Protein AF-A0A2T6DN02-F1 (afdb_monomer_lite)

Sequence (381 aa):
MLSVPSAVGRARATAPTGCATRSFRRLRQPGSEPCAGICSRPSSVSRCFSGNDRHKDPPPDAGGCSGSGGSSPATPRTSRKANTGSAHNGYSTASRFSARKHHSGRDAFVRTMKKTTILSFATALCGLLASVASAQFYYGDSVTVGSGWMRTYVQYNSGAPSRIGIQMSEDAFNAFSSLPGSANMLSLPTQAPAPFNHVMVDWNPEGHPGPGYNAPHFDFHFYFSSPEEVAAIPFDPAPAPVDPMWVASDYAPDAVVVPAMGQHYLDLLSPEFNGGPFTKTFIYGYYQGQMTFLEPMITYATLQSGGSESAAIRQPSAFQASGYYPTEYGFSHGDRVYDVYLGGLNFAASPVPEPSTYGLLGAAALGALVLIRRRARAIKA

pLDDT: mean 72.96, std 27.77, range [27.67, 98.94]

Radius of gyration: 38.59 Å; chains: 1; bounding box: 121×101×114 Å

Structure (mmCIF, N/CA/C/O backbone):
data_AF-A0A2T6DN02-F1
#
_entry.id   AF-A0A2T6DN02-F1
#
loop_
_atom_site.group_PDB
_atom_site.id
_atom_site.type_symbol
_atom_site.label_atom_id
_atom_site.label_alt_id
_atom_site.label_comp_id
_atom_site.label_asym_id
_atom_site.label_entity_id
_atom_site.label_seq_id
_atom_site.pdbx_PDB_ins_code
_atom_site.Cartn_x
_atom_site.Cartn_y
_atom_site.Cartn_z
_atom_site.occupancy
_atom_site.B_iso_or_equiv
_atom_site.auth_seq_id
_atom_site.auth_comp_id
_atom_site.auth_asym_id
_atom_site.auth_atom_id
_atom_site.pdbx_PDB_model_num
ATOM 1 N N . MET A 1 1 ? -30.546 -54.079 6.968 1.00 34.75 1 MET A N 1
ATOM 2 C CA . MET A 1 1 ? -29.836 -55.328 6.617 1.00 34.75 1 MET A CA 1
ATOM 3 C C . MET A 1 1 ? -28.427 -54.920 6.204 1.00 34.75 1 MET A C 1
ATOM 5 O O . MET A 1 1 ? -28.315 -54.205 5.225 1.00 34.75 1 MET A O 1
ATOM 9 N N . LEU A 1 2 ? -27.497 -54.947 7.170 1.00 35.38 2 LEU A N 1
ATOM 10 C CA . LEU A 1 2 ? -26.306 -55.831 7.237 1.00 35.38 2 LEU A CA 1
ATOM 11 C C . LEU A 1 2 ? -25.199 -55.386 6.254 1.00 35.38 2 LEU A C 1
ATOM 13 O O . LEU A 1 2 ? -25.482 -55.281 5.074 1.00 35.38 2 LEU A O 1
ATOM 17 N N . SER A 1 3 ? -23.928 -55.158 6.589 1.00 33.38 3 SER A N 1
ATOM 18 C CA . SER A 1 3 ? -23.157 -55.120 7.839 1.00 33.38 3 SER A CA 1
ATOM 19 C C . SER A 1 3 ? -21.776 -54.520 7.521 1.00 33.38 3 SER A C 1
ATOM 21 O O . SER A 1 3 ? -21.265 -54.681 6.417 1.00 33.38 3 SER A O 1
ATOM 23 N N . VAL A 1 4 ? -21.174 -53.872 8.518 1.00 40.44 4 VAL A N 1
ATOM 24 C CA . VAL A 1 4 ? -19.759 -53.452 8.597 1.00 40.44 4 VAL A CA 1
ATOM 25 C C . VAL A 1 4 ? -18.868 -54.680 8.892 1.00 40.44 4 VAL A C 1
ATOM 27 O O . VAL A 1 4 ? -19.384 -55.684 9.392 1.00 40.44 4 VAL A O 1
ATOM 30 N N . PRO A 1 5 ? -17.538 -54.610 8.673 1.00 53.97 5 PRO A N 1
ATOM 31 C CA . PRO A 1 5 ? -16.678 -54.768 9.852 1.00 53.97 5 PRO A CA 1
ATOM 32 C C . PRO A 1 5 ? -15.491 -53.787 9.937 1.00 53.97 5 PRO A C 1
ATOM 34 O O . PRO A 1 5 ? -14.849 -53.438 8.950 1.00 53.97 5 PRO A O 1
ATOM 37 N N . SER A 1 6 ? -15.211 -53.402 11.186 1.00 39.72 6 SER A N 1
ATOM 38 C CA . SER A 1 6 ? -14.042 -52.672 11.691 1.00 39.72 6 SER A CA 1
ATOM 39 C C . SER A 1 6 ? -12.869 -53.607 12.015 1.00 39.72 6 SER A C 1
ATOM 41 O O . SER A 1 6 ? -13.092 -54.707 12.512 1.00 39.72 6 SER A O 1
ATOM 43 N N . ALA A 1 7 ? -11.637 -53.100 11.897 1.00 42.56 7 ALA A N 1
ATOM 44 C CA . ALA A 1 7 ? -10.457 -53.428 12.723 1.00 42.56 7 ALA A CA 1
ATOM 45 C C . ALA A 1 7 ? -9.436 -52.288 12.498 1.00 42.56 7 ALA A C 1
ATOM 47 O O . ALA A 1 7 ? -9.096 -52.009 11.357 1.00 42.56 7 ALA A O 1
ATOM 48 N N . VAL A 1 8 ? -9.082 -51.406 13.442 1.00 37.25 8 VAL A N 1
ATOM 49 C CA . VAL A 1 8 ? -8.336 -51.550 14.712 1.00 37.25 8 VAL A CA 1
ATOM 50 C C . VAL A 1 8 ? -7.008 -52.300 14.562 1.00 37.25 8 VAL A C 1
ATOM 52 O O . VAL A 1 8 ? -6.964 -53.523 14.601 1.00 37.25 8 VAL A O 1
ATOM 55 N N . GLY A 1 9 ? -5.915 -51.533 14.500 1.00 31.89 9 GLY A N 1
ATOM 56 C CA . GLY A 1 9 ? -4.541 -51.997 14.692 1.00 31.89 9 GLY A CA 1
ATOM 57 C C . GLY A 1 9 ? -3.682 -50.878 15.284 1.00 31.89 9 GLY A C 1
ATOM 58 O O . GLY A 1 9 ? -3.258 -49.971 14.577 1.00 31.89 9 GLY A O 1
ATOM 59 N N . ARG A 1 10 ? -3.461 -50.920 16.604 1.00 36.12 10 ARG A N 1
ATOM 60 C CA . ARG A 1 10 ? -2.472 -50.099 17.322 1.00 36.12 10 ARG A CA 1
ATOM 61 C C . ARG A 1 10 ? -1.068 -50.622 17.009 1.00 36.12 10 ARG A C 1
ATOM 63 O O . ARG A 1 10 ? -0.820 -51.805 17.213 1.00 36.12 10 ARG A O 1
ATOM 70 N N . ALA A 1 11 ? -0.138 -49.733 16.668 1.00 34.78 11 ALA A N 1
ATOM 71 C CA . ALA A 1 11 ? 1.295 -49.994 16.768 1.00 34.78 11 ALA A CA 1
ATOM 72 C C . ALA A 1 11 ? 1.936 -48.941 17.686 1.00 34.78 11 ALA A C 1
ATOM 74 O O . ALA A 1 11 ? 1.773 -47.738 17.498 1.00 34.78 11 ALA A O 1
ATOM 75 N N . ARG A 1 12 ? 2.618 -49.426 18.723 1.00 36.78 12 ARG A N 1
ATOM 76 C CA . ARG A 1 12 ? 3.387 -48.680 19.724 1.00 36.78 12 ARG A CA 1
ATOM 77 C C . ARG A 1 12 ? 4.743 -49.374 19.815 1.00 36.78 12 ARG A C 1
ATOM 79 O O . ARG A 1 12 ? 4.726 -50.594 19.949 1.00 36.78 12 ARG A O 1
ATOM 86 N N . ALA A 1 13 ? 5.830 -48.596 19.778 1.00 32.91 13 ALA A N 1
ATOM 87 C CA . ALA A 1 13 ? 7.244 -48.898 20.101 1.00 32.91 13 ALA A CA 1
ATOM 88 C C . ALA A 1 13 ? 8.142 -48.268 19.016 1.00 32.91 13 ALA A C 1
ATOM 90 O O . ALA A 1 13 ? 7.780 -48.313 17.851 1.00 32.91 13 ALA A O 1
ATOM 91 N N . THR A 1 14 ? 9.305 -47.661 19.246 1.00 35.56 14 THR A N 1
ATOM 92 C CA . THR A 1 14 ? 10.147 -47.372 20.422 1.00 35.56 14 THR A CA 1
ATOM 93 C C . THR A 1 14 ? 11.262 -46.452 19.900 1.00 35.56 14 THR A C 1
ATOM 95 O O . THR A 1 14 ? 11.712 -46.628 18.770 1.00 35.56 14 THR A O 1
ATOM 98 N N . ALA A 1 15 ? 11.720 -45.492 20.704 1.00 37.56 15 ALA A N 1
ATOM 99 C CA . ALA A 1 15 ? 12.897 -44.673 20.405 1.00 37.56 15 ALA A CA 1
ATOM 100 C C . ALA A 1 15 ? 14.202 -45.490 20.511 1.00 37.56 15 ALA A C 1
ATOM 102 O O . ALA A 1 15 ? 14.267 -46.378 21.365 1.00 37.56 15 ALA A O 1
ATOM 103 N N . PRO A 1 16 ? 15.264 -45.157 19.754 1.00 43.44 16 PRO A N 1
ATOM 104 C CA . PRO A 1 16 ? 16.610 -45.599 20.074 1.00 43.44 16 PRO A CA 1
ATOM 105 C C . PRO A 1 16 ? 17.392 -44.489 20.791 1.00 43.44 16 PRO A C 1
ATOM 107 O O . PRO A 1 16 ? 17.674 -43.423 20.247 1.00 43.44 16 PRO A O 1
ATOM 110 N N . THR A 1 17 ? 17.772 -44.777 22.030 1.00 34.81 17 THR A N 1
ATOM 111 C CA . THR A 1 17 ? 18.924 -44.196 22.721 1.00 34.81 17 THR A CA 1
ATOM 112 C C . THR A 1 17 ? 20.212 -44.739 22.096 1.00 34.81 17 THR A C 1
ATOM 114 O O . THR A 1 17 ? 20.362 -45.945 21.922 1.00 34.81 17 THR A O 1
ATOM 117 N N . GLY A 1 18 ? 21.166 -43.860 21.784 1.00 32.44 18 GLY A N 1
ATOM 118 C CA . GLY A 1 18 ? 22.464 -44.252 21.231 1.00 32.44 18 GLY A CA 1
ATOM 119 C C . GLY A 1 18 ? 23.503 -43.148 21.379 1.00 32.44 18 GLY A C 1
ATOM 120 O O . GLY A 1 18 ? 23.727 -42.368 20.463 1.00 32.44 18 GLY A O 1
ATOM 121 N N . CYS A 1 19 ? 24.121 -43.086 22.557 1.00 27.67 19 CYS A N 1
ATOM 122 C CA . CYS A 1 19 ? 25.306 -42.288 22.843 1.00 27.67 19 CYS A CA 1
ATOM 123 C C . CYS A 1 19 ? 26.539 -43.026 22.294 1.00 27.67 19 CYS A C 1
ATOM 125 O O . CYS A 1 19 ? 26.760 -44.183 22.651 1.00 27.67 19 CYS A O 1
ATOM 127 N N . ALA A 1 20 ? 27.344 -42.379 21.448 1.00 36.66 20 ALA A N 1
ATOM 128 C CA . ALA A 1 20 ? 28.658 -42.878 21.053 1.00 36.66 20 ALA A CA 1
ATOM 129 C C . ALA A 1 20 ? 29.673 -41.730 21.050 1.00 36.66 20 ALA A C 1
ATOM 131 O O . ALA A 1 20 ? 29.663 -40.838 20.206 1.00 36.66 20 ALA A O 1
ATOM 132 N N . THR A 1 21 ? 30.556 -41.779 22.039 1.00 33.28 21 THR A N 1
ATOM 133 C CA . THR A 1 21 ? 31.781 -40.999 22.164 1.00 33.28 21 THR A CA 1
ATOM 134 C C . THR A 1 21 ? 32.837 -41.510 21.182 1.00 33.28 21 THR A C 1
ATOM 136 O O . THR A 1 21 ? 33.117 -42.706 21.133 1.00 33.28 21 THR A O 1
ATOM 139 N N . ARG A 1 22 ? 33.504 -40.607 20.451 1.00 35.88 22 ARG A N 1
ATOM 140 C CA . ARG A 1 22 ? 34.878 -40.829 19.971 1.00 35.88 22 ARG A CA 1
ATOM 141 C C . ARG A 1 22 ? 35.640 -39.510 19.863 1.00 35.88 22 ARG A C 1
ATOM 143 O O . ARG A 1 22 ? 35.195 -38.553 19.242 1.00 35.88 22 ARG A O 1
ATOM 150 N N . SER A 1 23 ? 36.785 -39.511 20.530 1.00 32.59 23 SER A N 1
ATOM 151 C CA . SER A 1 23 ? 37.735 -38.417 20.709 1.00 32.59 23 SER A CA 1
ATOM 152 C C . SER A 1 23 ? 38.860 -38.444 19.663 1.00 32.59 23 SER A C 1
ATOM 154 O O . SER A 1 23 ? 39.070 -39.463 19.009 1.00 32.59 23 SER A O 1
ATOM 156 N N . PHE A 1 24 ? 39.652 -37.358 19.678 1.00 31.28 24 PHE A N 1
ATOM 157 C CA . PHE A 1 24 ? 40.923 -37.057 18.981 1.00 31.28 24 PHE A CA 1
ATOM 158 C C . PHE A 1 24 ? 40.763 -36.429 17.581 1.00 31.28 24 PHE A C 1
ATOM 160 O O . PHE A 1 24 ? 40.034 -36.944 16.755 1.00 31.28 24 PHE A O 1
ATOM 167 N N . ARG A 1 25 ? 41.427 -35.320 17.213 1.00 31.39 25 ARG A N 1
ATOM 168 C CA . ARG A 1 25 ? 42.623 -34.646 17.756 1.00 31.39 25 ARG A CA 1
ATOM 169 C C . ARG A 1 25 ? 42.649 -33.184 17.263 1.00 31.39 25 ARG A C 1
ATOM 171 O O . ARG A 1 25 ? 42.330 -32.924 16.110 1.00 31.39 25 ARG A O 1
ATOM 178 N N . ARG A 1 26 ? 43.058 -32.249 18.131 1.00 31.47 26 ARG A N 1
ATOM 179 C CA . ARG A 1 26 ? 43.309 -30.825 17.821 1.00 31.47 26 ARG A CA 1
ATOM 180 C C . ARG A 1 26 ? 44.552 -30.643 16.945 1.00 31.47 26 ARG A C 1
ATOM 182 O O . ARG A 1 26 ? 45.586 -31.237 17.246 1.00 31.47 26 ARG A O 1
ATOM 189 N N . LEU A 1 27 ? 44.485 -29.698 16.009 1.00 35.41 27 LEU A N 1
ATOM 190 C CA . LEU A 1 27 ? 45.624 -28.896 15.546 1.00 35.41 27 LEU A CA 1
ATOM 191 C C . LEU A 1 27 ? 45.362 -27.418 15.904 1.00 35.41 27 LEU A C 1
ATOM 193 O O . LEU A 1 27 ? 44.216 -26.976 15.945 1.00 35.41 27 LEU A O 1
ATOM 197 N N . ARG A 1 28 ? 46.426 -26.711 16.300 1.00 32.31 28 ARG A N 1
ATOM 198 C CA . ARG A 1 28 ? 46.450 -25.377 16.933 1.00 32.31 28 ARG A CA 1
ATOM 199 C C . ARG A 1 28 ? 46.340 -24.224 15.910 1.00 32.31 28 ARG A C 1
ATOM 201 O O . ARG A 1 28 ? 47.033 -24.282 14.907 1.00 32.31 28 ARG A O 1
ATOM 208 N N . GLN A 1 29 ? 45.483 -23.233 16.224 1.00 35.09 29 GLN A N 1
ATOM 209 C CA . GLN A 1 29 ? 45.687 -21.764 16.453 1.00 35.09 29 GLN A CA 1
ATOM 210 C C . GLN A 1 29 ? 46.855 -21.023 15.752 1.00 35.09 29 GLN A C 1
ATOM 212 O O . GLN A 1 29 ? 47.891 -21.656 15.560 1.00 35.09 29 GLN A O 1
ATOM 217 N N . PRO A 1 30 ? 46.779 -19.688 15.473 1.00 43.16 30 PRO A N 1
ATOM 218 C CA . PRO A 1 30 ? 46.216 -18.605 16.332 1.00 43.16 30 PRO A CA 1
ATOM 219 C C . PRO A 1 30 ? 45.383 -17.539 15.560 1.00 43.16 30 PRO A C 1
ATOM 221 O O . PRO A 1 30 ? 45.316 -17.594 14.343 1.00 43.16 30 PRO A O 1
ATOM 224 N N . GLY A 1 31 ? 44.708 -16.524 16.112 1.00 29.62 31 GLY A N 1
ATOM 225 C CA . GLY A 1 31 ? 44.517 -15.984 17.459 1.00 29.62 31 GLY A CA 1
ATOM 226 C C . GLY A 1 31 ? 44.163 -14.485 17.338 1.00 29.62 31 GLY A C 1
ATOM 227 O O . GLY A 1 31 ? 44.890 -13.770 16.661 1.00 29.62 31 GLY A O 1
ATOM 228 N N . SER A 1 32 ? 43.077 -14.026 17.972 1.00 32.41 32 SER A N 1
ATOM 229 C CA . SER A 1 32 ? 42.912 -12.674 18.551 1.00 32.41 32 SER A CA 1
ATOM 230 C C . SER A 1 32 ? 41.540 -12.554 19.238 1.00 32.41 32 SER A C 1
ATOM 232 O O . SER A 1 32 ? 40.493 -12.739 18.624 1.00 32.41 32 SER A O 1
ATOM 234 N N . GLU A 1 33 ? 41.565 -12.295 20.545 1.00 35.97 33 GLU A N 1
ATOM 235 C CA . GLU A 1 33 ? 40.400 -11.979 21.384 1.00 35.97 33 GLU A CA 1
ATOM 236 C C . GLU A 1 33 ? 40.090 -10.465 21.382 1.00 35.97 33 GLU A C 1
ATOM 238 O O . GLU A 1 33 ? 40.954 -9.667 21.004 1.00 35.97 33 GLU A O 1
ATOM 243 N N . PRO A 1 34 ? 38.875 -10.055 21.808 1.00 44.88 34 PRO A N 1
ATOM 244 C CA . PRO A 1 34 ? 38.397 -8.677 21.746 1.00 44.88 34 PRO A CA 1
ATOM 245 C C . PRO A 1 34 ? 38.650 -7.897 23.049 1.00 44.88 34 PRO A C 1
ATOM 247 O O . PRO A 1 34 ? 38.556 -8.445 24.146 1.00 44.88 34 PRO A O 1
ATOM 250 N N . CYS A 1 35 ? 38.875 -6.584 22.940 1.00 29.20 35 CYS A N 1
ATOM 251 C CA . CYS A 1 35 ? 38.889 -5.670 24.084 1.00 29.20 35 CYS A CA 1
ATOM 252 C C . CYS A 1 35 ? 37.603 -4.837 24.136 1.00 29.20 35 CYS A C 1
ATOM 254 O O . CYS A 1 35 ? 37.292 -4.088 23.212 1.00 29.20 35 CYS A O 1
ATOM 256 N N . ALA A 1 36 ? 36.898 -4.941 25.261 1.00 34.00 36 ALA A N 1
ATOM 257 C CA . ALA A 1 36 ? 35.895 -3.989 25.713 1.00 34.00 36 ALA A CA 1
ATOM 258 C C . ALA A 1 36 ? 36.565 -2.729 26.295 1.00 34.00 36 ALA A C 1
ATOM 260 O O . ALA A 1 36 ? 37.620 -2.817 26.923 1.00 34.00 36 ALA A O 1
ATOM 261 N N . GLY A 1 37 ? 35.923 -1.567 26.146 1.00 28.19 37 GLY A N 1
ATOM 262 C CA . GLY A 1 37 ? 36.345 -0.321 26.789 1.00 28.19 37 GLY A CA 1
ATOM 263 C C . GLY A 1 37 ? 35.321 0.802 26.625 1.00 28.19 37 GLY A C 1
ATOM 264 O O . GLY A 1 37 ? 35.231 1.422 25.572 1.00 28.19 37 GLY A O 1
ATOM 265 N N . ILE A 1 38 ? 34.555 1.057 27.686 1.00 33.53 38 ILE A N 1
ATOM 266 C CA . ILE A 1 38 ? 33.697 2.234 27.886 1.00 33.53 38 ILE A CA 1
ATOM 267 C C . ILE A 1 38 ? 34.568 3.382 28.422 1.00 33.53 38 ILE A C 1
ATOM 269 O O . ILE A 1 38 ? 35.318 3.138 29.363 1.00 33.53 38 ILE A O 1
ATOM 273 N N . CYS A 1 39 ? 34.432 4.608 27.886 1.00 27.83 39 CYS A N 1
ATOM 274 C CA . CYS A 1 39 ? 34.487 5.884 28.636 1.00 27.83 39 CYS A CA 1
ATOM 275 C C . CYS A 1 39 ? 34.282 7.136 27.742 1.00 27.83 39 CYS A C 1
ATOM 277 O O . CYS A 1 39 ? 35.081 7.412 26.859 1.00 27.83 39 CYS A O 1
ATOM 279 N N . SER A 1 40 ? 33.228 7.895 28.068 1.00 30.33 40 SER A N 1
ATOM 280 C CA . SER A 1 40 ? 33.155 9.362 28.270 1.00 30.33 40 SER A CA 1
ATOM 281 C C . SER A 1 40 ? 33.520 10.398 27.171 1.00 30.33 40 SER A C 1
ATOM 283 O O . SER A 1 40 ? 34.599 10.415 26.598 1.00 30.33 40 SER A O 1
ATOM 285 N N . ARG A 1 41 ? 32.569 11.338 26.996 1.00 31.50 41 ARG A N 1
ATOM 286 C CA . ARG A 1 41 ? 32.481 12.602 26.204 1.00 31.50 41 ARG A CA 1
ATOM 287 C C . ARG A 1 41 ? 33.578 13.678 26.529 1.00 31.50 41 ARG A C 1
ATOM 289 O O . ARG A 1 41 ? 34.344 13.448 27.456 1.00 31.50 41 ARG A O 1
ATOM 296 N N . PRO A 1 42 ? 33.481 14.957 26.059 1.00 51.84 42 PRO A N 1
ATOM 297 C CA . PRO A 1 42 ? 33.559 15.501 24.684 1.00 51.84 42 PRO A CA 1
ATOM 298 C C . PRO A 1 42 ? 34.485 16.758 24.561 1.00 51.84 42 PRO A C 1
ATOM 300 O O . PRO A 1 42 ? 34.760 17.436 25.548 1.00 51.84 42 PRO A O 1
ATOM 303 N N . SER A 1 43 ? 34.856 17.172 23.342 1.00 32.62 43 SER A N 1
ATOM 304 C CA . SER A 1 43 ? 35.397 18.525 23.037 1.00 32.62 43 SER A CA 1
ATOM 305 C C . SER A 1 43 ? 35.407 18.737 21.508 1.00 32.62 43 SER A C 1
ATOM 307 O O . SER A 1 43 ? 35.916 17.905 20.773 1.00 32.62 43 SER A O 1
ATOM 309 N N . SER A 1 44 ? 34.593 19.627 20.930 1.00 32.31 44 SER A N 1
ATOM 310 C CA . SER A 1 44 ? 34.720 21.093 20.811 1.00 32.31 44 SER A CA 1
ATOM 311 C C . SER A 1 44 ? 35.672 21.572 19.689 1.00 32.31 44 SER A C 1
ATOM 313 O O . SER A 1 44 ? 36.882 21.542 19.851 1.00 32.31 44 SER A O 1
ATOM 315 N N . VAL A 1 45 ? 35.052 22.134 18.637 1.00 32.66 45 VAL A N 1
ATOM 316 C CA . VAL A 1 45 ? 35.458 23.321 17.842 1.00 32.66 45 VAL A CA 1
ATOM 317 C C . VAL A 1 45 ? 36.708 23.220 16.944 1.00 32.66 45 VAL A C 1
ATOM 319 O O . VAL A 1 45 ? 37.832 23.233 17.427 1.00 32.66 45 VAL A O 1
ATOM 322 N N . SER A 1 46 ? 36.520 23.321 15.618 1.00 29.64 46 SER A N 1
ATOM 323 C CA . SER A 1 46 ? 36.937 24.494 14.805 1.00 29.64 46 SER A CA 1
ATOM 324 C C . SER A 1 46 ? 36.783 24.263 13.296 1.00 29.64 46 SER A C 1
ATOM 326 O O . SER A 1 46 ? 37.164 23.229 12.761 1.00 29.64 46 SER A O 1
ATOM 328 N N . ARG A 1 47 ? 36.236 25.280 12.620 1.00 34.41 47 ARG A N 1
ATOM 329 C CA . ARG A 1 47 ? 36.195 25.472 11.160 1.00 34.41 47 ARG A CA 1
ATOM 330 C C . ARG A 1 47 ? 37.531 26.036 10.657 1.00 34.41 47 ARG A C 1
ATOM 332 O O . ARG A 1 47 ? 38.104 26.836 11.381 1.00 34.41 47 ARG A O 1
ATOM 339 N N . CYS A 1 48 ? 37.892 25.743 9.403 1.00 28.88 48 CYS A N 1
ATOM 340 C CA . CYS A 1 48 ? 38.602 26.607 8.428 1.00 28.88 48 CYS A CA 1
ATOM 341 C C . CYS A 1 48 ? 38.428 25.954 7.033 1.00 28.88 48 CYS A C 1
ATOM 343 O O . CYS A 1 48 ? 38.775 24.793 6.870 1.00 28.88 48 CYS A O 1
ATOM 345 N N . PHE A 1 49 ? 37.583 26.481 6.140 1.00 29.38 49 PHE A N 1
ATOM 346 C CA . PHE A 1 49 ? 37.843 27.456 5.056 1.00 29.38 49 PHE A CA 1
ATOM 347 C C . PHE A 1 49 ? 38.655 26.947 3.837 1.00 29.38 49 PHE A C 1
ATOM 349 O O . PHE A 1 49 ? 39.868 26.827 3.903 1.00 29.38 49 PHE A O 1
ATOM 356 N N . SER A 1 50 ? 37.912 26.737 2.735 1.00 31.52 50 SER A N 1
ATOM 357 C CA . SER A 1 50 ? 38.073 27.246 1.351 1.00 31.52 50 SER A CA 1
ATOM 358 C C . SER A 1 50 ? 39.402 27.133 0.586 1.00 31.52 50 SER A C 1
ATOM 360 O O . SER A 1 50 ? 40.429 27.626 1.035 1.00 31.52 50 SER A O 1
ATOM 362 N N . GLY A 1 51 ? 39.308 26.712 -0.686 1.00 28.81 51 GLY A N 1
ATOM 363 C CA . GLY A 1 51 ? 40.281 27.081 -1.725 1.00 28.81 51 GLY A CA 1
ATOM 364 C C . GLY A 1 51 ? 40.302 26.189 -2.970 1.00 28.81 51 GLY A C 1
ATOM 365 O O . GLY A 1 51 ? 40.961 25.162 -2.968 1.00 28.81 51 GLY A O 1
ATOM 366 N N . ASN A 1 52 ? 39.593 26.622 -4.016 1.00 35.81 52 ASN A N 1
ATOM 367 C CA . ASN A 1 52 ? 39.630 26.185 -5.424 1.00 35.81 52 ASN A CA 1
ATOM 368 C C . ASN A 1 52 ? 41.046 25.954 -6.006 1.00 35.81 52 ASN A C 1
ATOM 370 O O . ASN A 1 52 ? 41.940 26.730 -5.693 1.00 35.81 52 ASN A O 1
ATOM 374 N N . ASP A 1 53 ? 41.205 25.044 -6.983 1.00 34.41 53 ASP A N 1
ATOM 375 C CA . ASP A 1 53 ? 41.322 25.424 -8.409 1.00 34.41 53 ASP A CA 1
ATOM 376 C C . ASP A 1 53 ? 41.421 24.236 -9.401 1.00 34.41 53 ASP A C 1
ATOM 378 O O . ASP A 1 53 ? 41.689 23.093 -9.045 1.00 34.41 53 ASP A O 1
ATOM 382 N N . ARG A 1 54 ? 41.103 24.577 -10.658 1.00 36.25 54 ARG A N 1
ATOM 383 C CA . ARG A 1 54 ? 40.860 23.807 -11.902 1.00 36.25 54 ARG A CA 1
ATOM 384 C C . ARG A 1 54 ? 42.141 23.086 -12.413 1.00 36.25 54 ARG A C 1
ATOM 386 O O . ARG A 1 54 ? 43.225 23.450 -11.988 1.00 36.25 54 ARG A O 1
ATOM 393 N N . HIS A 1 55 ? 42.172 22.122 -13.352 1.00 35.53 55 HIS A N 1
ATOM 394 C CA . HIS A 1 55 ? 41.623 22.087 -14.724 1.00 35.53 55 HIS A CA 1
ATOM 395 C C . HIS A 1 55 ? 42.078 20.786 -15.468 1.00 35.53 55 HIS A C 1
ATOM 397 O O . HIS A 1 55 ? 43.226 20.406 -15.279 1.00 35.53 55 HIS A O 1
ATOM 403 N N . LYS A 1 56 ? 41.244 20.278 -16.413 1.00 33.56 56 LYS A N 1
ATOM 404 C CA . LYS A 1 56 ? 41.558 19.567 -17.704 1.00 33.56 56 LYS A CA 1
ATOM 405 C C . LYS A 1 56 ? 42.184 18.148 -17.634 1.00 33.56 56 LYS A C 1
ATOM 407 O O . LYS A 1 56 ? 43.035 17.915 -16.797 1.00 33.56 56 LYS A O 1
ATOM 412 N N . ASP A 1 57 ? 41.793 17.116 -18.399 1.00 36.59 57 ASP A N 1
ATOM 413 C CA . ASP A 1 57 ? 41.320 16.959 -19.797 1.00 36.59 57 ASP A CA 1
ATOM 414 C C . ASP A 1 57 ? 40.312 15.775 -19.968 1.00 36.59 57 ASP A C 1
ATOM 416 O O . ASP A 1 57 ? 40.232 14.928 -19.076 1.00 36.59 57 ASP A O 1
ATOM 420 N N . PRO A 1 58 ? 39.566 15.662 -21.097 1.00 53.88 58 PRO A N 1
ATOM 421 C CA . PRO A 1 58 ? 38.660 14.539 -21.401 1.00 53.88 58 PRO A CA 1
ATOM 422 C C . PRO A 1 58 ? 39.239 13.518 -22.417 1.00 53.88 58 PRO A C 1
ATOM 424 O O . PRO A 1 58 ? 40.109 13.883 -23.211 1.00 53.88 58 PRO A O 1
ATOM 427 N N . PRO A 1 59 ? 38.714 12.274 -22.491 1.00 51.50 59 PRO A N 1
ATOM 428 C CA . PRO A 1 59 ? 38.907 11.381 -23.638 1.00 51.50 59 PRO A CA 1
ATOM 429 C C . PRO A 1 59 ? 37.653 11.264 -24.546 1.00 51.50 59 PRO A C 1
ATOM 431 O O . PRO A 1 59 ? 36.567 11.685 -24.143 1.00 51.50 59 PRO A O 1
ATOM 434 N N . PRO A 1 60 ? 37.807 10.735 -25.782 1.00 54.28 60 PRO A N 1
ATOM 435 C CA . PRO A 1 60 ? 36.974 11.092 -26.932 1.00 54.28 60 PRO A CA 1
ATOM 436 C C . PRO A 1 60 ? 35.834 10.117 -27.273 1.00 54.28 60 PRO A C 1
ATOM 438 O O . PRO A 1 60 ? 35.761 8.987 -26.793 1.00 54.28 60 PRO A O 1
ATOM 441 N N . ASP A 1 61 ? 34.991 10.621 -28.174 1.00 35.84 61 ASP A N 1
ATOM 442 C CA . ASP A 1 61 ? 33.787 10.062 -28.783 1.00 35.84 61 ASP A CA 1
ATOM 443 C C . ASP A 1 61 ? 33.919 8.654 -29.389 1.00 35.84 61 ASP A C 1
ATOM 445 O O . ASP A 1 61 ? 34.865 8.337 -30.115 1.00 35.84 61 ASP A O 1
ATOM 449 N N . ALA A 1 62 ? 32.861 7.860 -29.200 1.00 37.00 62 ALA A N 1
ATOM 450 C CA . ALA A 1 62 ? 32.530 6.694 -30.009 1.00 37.00 62 ALA A CA 1
ATOM 451 C C . ALA A 1 62 ? 31.148 6.903 -30.653 1.00 37.00 62 ALA A C 1
ATOM 453 O O . ALA A 1 62 ? 30.122 6.918 -29.977 1.00 37.00 62 ALA A O 1
ATOM 454 N N . GLY A 1 63 ? 31.124 7.046 -31.976 1.00 33.94 63 GLY A N 1
ATOM 455 C CA . GLY A 1 63 ? 29.924 7.060 -32.813 1.00 33.94 63 GLY A CA 1
ATOM 456 C C . GLY A 1 63 ? 30.354 7.020 -34.283 1.00 33.94 63 GLY A C 1
ATOM 457 O O . GLY A 1 63 ? 31.373 7.595 -34.638 1.00 33.94 63 GLY A O 1
ATOM 458 N N . GLY A 1 64 ? 29.694 6.333 -35.205 1.00 33.94 64 GLY A N 1
ATOM 459 C CA . GLY A 1 64 ? 28.476 5.546 -35.138 1.00 33.94 64 GLY A CA 1
ATOM 460 C C . GLY A 1 64 ? 28.337 4.742 -36.435 1.00 33.94 64 GLY A C 1
ATOM 461 O O . GLY A 1 64 ? 28.937 5.067 -37.460 1.00 33.94 64 GLY A O 1
ATOM 462 N N . CYS A 1 65 ? 27.559 3.666 -36.366 1.00 32.88 65 CYS A N 1
ATOM 463 C CA . CYS A 1 65 ? 27.195 2.840 -37.510 1.00 32.88 65 CYS A CA 1
ATOM 464 C C . CYS A 1 65 ? 26.099 3.527 -38.337 1.00 32.88 65 CYS A C 1
ATOM 466 O O . CYS A 1 65 ? 25.079 3.959 -37.805 1.00 32.88 65 CYS A O 1
ATOM 468 N N . SER A 1 66 ? 26.301 3.588 -39.650 1.00 34.62 66 SER A N 1
ATOM 469 C CA . SER A 1 66 ? 25.325 4.023 -40.648 1.00 34.62 66 SER A CA 1
ATOM 470 C C . SER A 1 66 ? 24.396 2.871 -41.045 1.00 34.62 66 SER A C 1
ATOM 472 O O . SER A 1 66 ? 24.873 1.838 -41.516 1.00 34.62 66 SER A O 1
ATOM 474 N N . GLY A 1 67 ? 23.081 3.068 -40.926 1.00 33.53 67 GLY A N 1
ATOM 475 C CA . GLY A 1 67 ? 22.064 2.118 -41.376 1.00 33.53 67 GLY A CA 1
ATOM 476 C C . GLY A 1 67 ? 20.771 2.807 -41.817 1.00 33.53 67 GLY A C 1
ATOM 477 O O . GLY A 1 67 ? 20.035 3.320 -40.988 1.00 33.53 67 GLY A O 1
ATOM 478 N N . SER A 1 68 ? 20.550 2.797 -43.137 1.00 33.25 68 SER A N 1
ATOM 479 C CA . SER A 1 68 ? 19.286 2.606 -43.877 1.00 33.25 68 SER A CA 1
ATOM 480 C C . SER A 1 68 ? 17.967 3.254 -43.419 1.00 33.25 68 SER A C 1
ATOM 482 O O . SER A 1 68 ? 17.480 2.992 -42.326 1.00 33.25 68 SER A O 1
ATOM 484 N N . GLY A 1 69 ? 17.256 3.861 -44.382 1.00 33.22 69 GLY A N 1
ATOM 485 C CA . GLY A 1 69 ? 15.787 3.801 -44.401 1.00 33.22 69 GLY A CA 1
ATOM 486 C C . GLY A 1 69 ? 15.082 5.003 -45.020 1.00 33.22 69 GLY A C 1
ATOM 487 O O . GLY A 1 69 ? 14.552 5.842 -44.304 1.00 33.22 69 GLY A O 1
ATOM 488 N N . GLY A 1 70 ? 15.027 5.073 -46.352 1.00 33.44 70 GLY A N 1
ATOM 489 C CA . GLY A 1 70 ? 14.033 5.893 -47.044 1.00 33.44 70 GLY A CA 1
ATOM 490 C C . GLY A 1 70 ? 12.705 5.145 -47.152 1.00 33.44 70 GLY A C 1
ATOM 491 O O . GLY A 1 70 ? 12.724 3.942 -47.397 1.00 33.44 70 GLY A O 1
ATOM 492 N N . SER A 1 71 ? 11.580 5.850 -46.981 1.00 35.59 71 SER A N 1
ATOM 493 C CA . SER A 1 71 ? 10.268 5.610 -47.619 1.00 35.59 71 SER A CA 1
ATOM 494 C C . SER A 1 71 ? 9.229 6.600 -47.075 1.00 35.59 71 SER A C 1
ATOM 496 O O . SER A 1 71 ? 8.884 6.571 -45.900 1.00 35.59 71 SER A O 1
ATOM 498 N N . SER A 1 72 ? 8.694 7.456 -47.942 1.00 37.12 72 SER A N 1
ATOM 499 C CA . SER A 1 72 ? 7.448 8.207 -47.735 1.00 37.12 72 SER A CA 1
ATOM 500 C C . SER A 1 72 ? 6.581 8.009 -48.971 1.00 37.12 72 SER A C 1
ATOM 502 O O . SER A 1 72 ? 7.113 8.037 -50.083 1.00 37.12 72 SER A O 1
ATOM 504 N N . PRO A 1 73 ? 5.257 7.881 -48.800 1.00 51.03 73 PRO A N 1
ATOM 505 C CA . PRO A 1 73 ? 4.395 8.643 -49.693 1.00 51.03 73 PRO A CA 1
ATOM 506 C C . PRO A 1 73 ? 3.175 9.287 -49.011 1.00 51.03 73 PRO A C 1
ATOM 508 O O . PRO A 1 73 ? 2.454 8.675 -48.232 1.00 51.03 73 PRO A O 1
ATOM 511 N N . ALA A 1 74 ? 2.978 10.552 -49.392 1.00 34.41 74 ALA A N 1
ATOM 512 C CA . ALA A 1 74 ? 1.743 11.227 -49.799 1.00 34.41 74 ALA A CA 1
ATOM 513 C C . ALA A 1 74 ? 0.384 10.844 -49.169 1.00 34.41 74 ALA A C 1
ATOM 515 O O . ALA A 1 74 ? -0.152 9.758 -49.368 1.00 34.41 74 ALA A O 1
ATOM 516 N N . THR A 1 75 ? -0.275 11.856 -48.598 1.00 37.88 75 THR A N 1
ATOM 517 C CA . THR A 1 75 ? -1.727 11.922 -48.369 1.00 37.88 75 THR A CA 1
ATOM 518 C C . THR A 1 75 ? -2.389 12.876 -49.375 1.00 37.88 75 THR A C 1
ATOM 520 O O . THR A 1 75 ? -1.836 13.943 -49.653 1.00 37.88 75 THR A O 1
ATOM 523 N N . PRO A 1 76 ? -3.593 12.566 -49.901 1.00 51.22 76 PRO A N 1
ATOM 524 C CA . PRO A 1 76 ? -4.412 13.547 -50.594 1.00 51.22 76 PRO A CA 1
ATOM 525 C C . PRO A 1 76 ? -5.615 14.010 -49.760 1.00 51.22 76 PRO A C 1
ATOM 527 O O . PRO A 1 76 ? -6.162 13.316 -48.905 1.00 51.22 76 PRO A O 1
ATOM 530 N N . ARG A 1 77 ? -6.024 15.236 -50.075 1.00 41.97 77 ARG A N 1
ATOM 531 C CA . ARG A 1 77 ? -7.040 16.083 -49.450 1.00 41.97 77 ARG A CA 1
ATOM 532 C C . ARG A 1 77 ? -8.290 16.108 -50.341 1.00 41.97 77 ARG A C 1
ATOM 534 O O . ARG A 1 77 ? -8.147 16.460 -51.503 1.00 41.97 77 ARG A O 1
ATOM 541 N N . THR A 1 78 ? -9.493 15.833 -49.822 1.00 37.97 78 THR A N 1
ATOM 542 C CA . THR A 1 78 ? -10.801 16.230 -50.421 1.00 37.97 78 THR A CA 1
ATOM 543 C C . THR A 1 78 ? -11.856 16.353 -49.302 1.00 37.97 78 THR A C 1
ATOM 545 O O . THR A 1 78 ? -12.005 15.456 -48.483 1.00 37.97 78 THR A O 1
ATOM 548 N N . SER A 1 79 ? -12.312 17.564 -48.959 1.00 36.88 79 SER A N 1
ATOM 549 C CA . SER A 1 79 ? -13.541 18.258 -49.406 1.00 36.88 79 SER A CA 1
ATOM 550 C C . SER A 1 79 ? -14.871 17.529 -49.107 1.00 36.88 79 SER A C 1
ATOM 552 O O . SER A 1 79 ? -15.286 16.618 -49.815 1.00 36.88 79 SER A O 1
ATOM 554 N N . ARG A 1 80 ? -15.607 18.004 -48.086 1.00 37.25 80 ARG A N 1
ATOM 555 C CA . ARG A 1 80 ? -17.030 17.679 -47.866 1.00 37.25 80 ARG A CA 1
ATOM 556 C C . ARG A 1 80 ? -17.904 18.870 -48.259 1.00 37.25 80 ARG A C 1
ATOM 558 O O . ARG A 1 80 ? -17.780 19.952 -47.692 1.00 37.25 80 ARG A O 1
ATOM 565 N N . LYS A 1 81 ? -18.771 18.637 -49.248 1.00 35.56 81 LYS A N 1
ATOM 566 C CA . LYS A 1 81 ? -19.861 19.515 -49.684 1.00 35.56 81 LYS A CA 1
ATOM 567 C C . LYS A 1 81 ? -21.039 19.443 -48.710 1.00 35.56 81 LYS A C 1
ATOM 569 O O . LYS A 1 81 ? -21.366 18.376 -48.197 1.00 35.56 81 LYS A O 1
ATOM 574 N N . ALA A 1 82 ? -21.677 20.596 -48.535 1.00 38.62 82 ALA A N 1
ATOM 575 C CA . ALA A 1 82 ? -22.997 20.772 -47.954 1.00 38.62 82 ALA A CA 1
ATOM 576 C C . ALA A 1 82 ? -24.081 20.093 -48.806 1.00 38.62 82 ALA A C 1
ATOM 578 O O . ALA A 1 82 ? -23.959 20.038 -50.031 1.00 38.62 82 ALA A O 1
ATOM 579 N N . ASN A 1 83 ? -25.152 19.641 -48.154 1.00 35.31 83 ASN A N 1
ATOM 580 C CA . ASN A 1 83 ? -26.389 19.248 -48.814 1.00 35.31 83 ASN A CA 1
ATOM 581 C C . ASN A 1 83 ? -27.552 20.005 -48.161 1.00 35.31 83 ASN A C 1
ATOM 583 O O . ASN A 1 83 ? -27.803 19.869 -46.964 1.00 35.31 83 ASN A O 1
ATOM 587 N N . THR A 1 84 ? -28.216 20.833 -48.958 1.00 37.62 84 THR A N 1
ATOM 588 C CA . THR A 1 84 ? -29.489 21.495 -48.678 1.00 37.62 84 THR A CA 1
ATOM 589 C C . THR A 1 84 ? -30.526 20.926 -49.636 1.00 37.62 84 THR A C 1
ATOM 591 O O . THR A 1 84 ? -30.212 20.646 -50.791 1.00 37.62 84 THR A O 1
ATOM 594 N N . GLY A 1 85 ? -31.777 20.821 -49.187 1.00 32.72 85 GLY A N 1
ATOM 595 C CA . GLY A 1 85 ? -32.915 20.741 -50.099 1.00 32.72 85 GLY A CA 1
ATOM 596 C C . GLY A 1 85 ? -34.098 19.926 -49.592 1.00 32.72 85 GLY A C 1
ATOM 597 O O . GLY A 1 85 ? -34.021 18.706 -49.506 1.00 32.72 85 GLY A O 1
ATOM 598 N N . SER A 1 86 ? -35.201 20.640 -49.344 1.00 32.81 86 SER A N 1
ATOM 599 C CA . SER A 1 86 ? -36.550 20.437 -49.921 1.00 32.81 86 SER A CA 1
ATOM 600 C C . SER A 1 86 ? -37.619 20.592 -48.825 1.00 32.81 86 SER A C 1
ATOM 602 O O . SER A 1 86 ? -37.701 19.769 -47.923 1.00 32.81 86 SER A O 1
ATOM 604 N N . ALA A 1 87 ? -38.260 21.754 -48.663 1.00 36.22 87 ALA A N 1
ATOM 605 C CA . ALA A 1 87 ? -39.358 22.329 -49.459 1.00 36.22 87 ALA A CA 1
ATOM 606 C C . ALA A 1 87 ? -40.687 21.553 -49.344 1.00 36.22 87 ALA A C 1
ATOM 608 O O . ALA A 1 87 ? -40.780 20.426 -49.808 1.00 36.22 87 ALA A O 1
ATOM 609 N N . HIS A 1 88 ? -41.728 22.202 -48.798 1.00 36.91 88 HIS A N 1
ATOM 610 C CA . HIS A 1 88 ? -42.965 22.482 -49.542 1.00 36.91 88 HIS A CA 1
ATOM 611 C C . HIS A 1 88 ? -43.872 23.512 -48.835 1.00 36.91 88 HIS A C 1
ATOM 613 O O . HIS A 1 88 ? -44.095 23.470 -47.629 1.00 36.91 88 HIS A O 1
ATOM 619 N N . ASN A 1 89 ? -44.353 24.451 -49.656 1.00 35.34 89 ASN A N 1
ATOM 620 C CA . ASN A 1 89 ? -45.262 25.575 -49.403 1.00 35.34 89 ASN A CA 1
ATOM 621 C C . ASN A 1 89 ? -46.742 25.159 -49.307 1.00 35.34 89 ASN A C 1
ATOM 623 O O . ASN A 1 89 ? -47.134 24.171 -49.923 1.00 35.34 89 ASN A O 1
ATOM 627 N N . GLY A 1 90 ? -47.585 26.037 -48.734 1.00 31.91 90 GLY A N 1
ATOM 628 C CA . GLY A 1 90 ? -49.011 26.085 -49.092 1.00 31.91 90 GLY A CA 1
ATOM 629 C C . GLY A 1 90 ? -49.928 27.023 -48.284 1.00 31.91 90 GLY A C 1
ATOM 630 O O . GLY A 1 90 ? -50.568 26.550 -47.361 1.00 31.91 90 GLY A O 1
ATOM 631 N N . TYR A 1 91 ? -49.995 28.308 -48.681 1.00 31.98 91 TYR A N 1
ATOM 632 C CA . TYR A 1 91 ? -51.120 29.292 -48.664 1.00 31.98 91 TYR A CA 1
ATOM 633 C C . TYR A 1 91 ? -52.106 29.354 -47.463 1.00 31.98 91 TYR A C 1
ATOM 635 O O . TYR A 1 91 ? -52.804 28.397 -47.175 1.00 31.98 91 TYR A O 1
ATOM 643 N N . SER A 1 92 ? -52.202 30.437 -46.670 1.00 32.41 92 SER A N 1
ATOM 644 C CA . SER A 1 92 ? -52.633 31.843 -46.917 1.00 32.41 92 SER A CA 1
ATOM 645 C C . SER A 1 92 ? -54.156 32.079 -46.947 1.00 32.41 92 SER A C 1
ATOM 647 O O . SER A 1 92 ? -54.828 31.633 -47.870 1.00 32.41 92 SER A O 1
ATOM 649 N N . THR A 1 93 ? -54.680 32.846 -45.974 1.00 35.12 93 THR A N 1
ATOM 650 C CA . THR A 1 93 ? -55.365 34.167 -46.116 1.00 35.12 93 THR A CA 1
ATOM 651 C C . THR A 1 93 ? -56.281 34.474 -44.908 1.00 35.12 93 THR A C 1
ATOM 653 O O . THR A 1 93 ? -57.129 33.672 -44.551 1.00 35.12 93 THR A O 1
ATOM 656 N N . ALA A 1 94 ? -56.013 35.588 -44.199 1.00 35.88 94 ALA A N 1
ATOM 657 C CA . ALA A 1 94 ? -56.882 36.782 -44.025 1.00 35.88 94 ALA A CA 1
ATOM 658 C C . ALA A 1 94 ? -57.957 36.651 -42.906 1.00 35.88 94 ALA A C 1
ATOM 660 O O . ALA A 1 94 ? -58.533 35.597 -42.735 1.00 35.88 94 ALA A O 1
ATOM 661 N N . SER A 1 95 ? -58.341 37.644 -42.091 1.00 32.66 95 SER A N 1
ATOM 662 C CA . SER A 1 95 ? -58.117 39.093 -42.032 1.00 32.66 95 SER A CA 1
ATOM 663 C C . SER A 1 95 ? -58.642 39.655 -40.680 1.00 32.66 95 SER A C 1
ATOM 665 O O . SER A 1 95 ? -59.621 39.145 -40.153 1.00 32.66 95 SER A O 1
ATOM 667 N N . ARG A 1 96 ? -58.048 40.777 -40.234 1.00 34.53 96 ARG A N 1
ATOM 668 C CA . ARG A 1 96 ? -58.639 41.974 -39.563 1.00 34.53 96 ARG A CA 1
ATOM 669 C C . ARG A 1 96 ? -59.280 41.916 -38.150 1.00 34.53 96 ARG A C 1
ATOM 671 O O . ARG A 1 96 ? -60.340 41.357 -37.935 1.00 34.53 96 ARG A O 1
ATOM 678 N N . PHE A 1 97 ? -58.653 42.700 -37.256 1.00 33.72 97 PHE A N 1
ATOM 679 C CA . PHE A 1 97 ? -59.195 43.758 -36.369 1.00 33.72 97 PHE A CA 1
ATOM 680 C C . PHE A 1 97 ? -60.623 43.646 -35.784 1.00 33.72 97 PHE A C 1
ATOM 682 O O . PHE A 1 97 ? -61.599 43.804 -36.505 1.00 33.72 97 PHE A O 1
ATOM 689 N N . SER A 1 98 ? -60.738 43.666 -34.447 1.00 31.52 98 SER A N 1
ATOM 690 C CA . SER A 1 98 ? -61.208 44.832 -33.657 1.00 31.52 98 SER A CA 1
ATOM 691 C C . SER A 1 98 ? -61.672 44.433 -32.245 1.00 31.52 98 SER A C 1
ATOM 693 O O . SER A 1 98 ? -62.240 43.372 -32.014 1.00 31.52 98 SER A O 1
ATOM 695 N N . ALA A 1 99 ? -61.425 45.334 -31.300 1.00 34.69 99 ALA A N 1
ATOM 696 C CA . ALA A 1 99 ? -61.724 45.263 -29.876 1.00 34.69 99 ALA A CA 1
ATOM 697 C C . ALA A 1 99 ? -63.209 45.488 -29.515 1.00 34.69 99 ALA A C 1
ATOM 699 O O . ALA A 1 99 ? -63.858 46.322 -30.140 1.00 34.69 99 ALA A O 1
ATOM 700 N N . ARG A 1 100 ? -63.683 44.886 -28.406 1.00 34.97 100 ARG A N 1
ATOM 701 C CA . ARG A 1 100 ? -64.227 45.550 -27.183 1.00 34.97 100 ARG A CA 1
ATOM 702 C C . ARG A 1 100 ? -65.091 44.605 -26.322 1.00 34.97 100 ARG A C 1
ATOM 704 O O . ARG A 1 100 ? -66.037 44.010 -26.810 1.00 34.97 100 ARG A O 1
ATOM 711 N N . LYS A 1 101 ? -64.748 44.554 -25.021 1.00 35.59 101 LYS A N 1
ATOM 712 C CA . LYS A 1 101 ? -65.583 44.790 -23.807 1.00 35.59 101 LYS A CA 1
ATOM 713 C C . LYS A 1 101 ? -67.120 44.761 -24.008 1.00 35.59 101 LYS A C 1
ATOM 715 O O . LYS A 1 101 ? -67.596 45.454 -24.890 1.00 35.59 101 LYS A O 1
ATOM 720 N N . HIS A 1 102 ? -67.977 44.184 -23.152 1.00 33.94 102 HIS A N 1
ATOM 721 C CA . HIS A 1 102 ? -67.972 44.082 -21.682 1.00 33.94 102 HIS A CA 1
ATOM 722 C C . HIS A 1 102 ? -69.281 43.392 -21.193 1.00 33.94 102 HIS A C 1
ATOM 724 O O . HIS A 1 102 ? -70.305 43.598 -21.832 1.00 33.94 102 HIS A O 1
ATOM 730 N N . HIS A 1 103 ? -69.246 42.784 -19.989 1.00 34.66 103 HIS A N 1
ATOM 731 C CA . HIS A 1 103 ? -70.368 42.514 -19.040 1.00 34.66 103 HIS A CA 1
ATOM 732 C C . HIS A 1 103 ? -71.428 41.470 -19.492 1.00 34.66 103 HIS A C 1
ATOM 734 O O . HIS A 1 103 ? -71.706 41.354 -20.669 1.00 34.66 103 HIS A O 1
ATOM 740 N N . SER A 1 104 ? -72.104 40.656 -18.671 1.00 36.72 104 SER A N 1
ATOM 741 C CA . SER A 1 104 ? -72.305 40.527 -17.218 1.00 36.72 104 SER A CA 1
ATOM 742 C C . SER A 1 104 ? -73.043 39.187 -16.971 1.00 36.72 104 SER A C 1
ATOM 744 O O . SER A 1 104 ? -73.823 38.785 -17.830 1.00 36.72 104 SER A O 1
ATOM 746 N N . GLY A 1 105 ? -72.896 38.566 -15.797 1.00 37.09 105 GLY A N 1
ATOM 747 C CA . GLY A 1 105 ? -73.753 37.458 -15.328 1.00 37.09 105 GLY A CA 1
ATOM 748 C C . GLY A 1 105 ? -72.952 36.502 -14.448 1.00 37.09 105 GLY A C 1
ATOM 749 O O . GLY A 1 105 ? -72.270 35.626 -14.958 1.00 37.09 105 GLY A O 1
ATOM 750 N N . ARG A 1 106 ? -72.701 36.832 -13.177 1.00 41.81 106 ARG A N 1
ATOM 751 C CA . ARG A 1 106 ? -73.539 36.490 -12.010 1.00 41.81 106 ARG A CA 1
ATOM 752 C C . ARG A 1 106 ? -74.007 35.031 -12.006 1.00 41.81 106 ARG A C 1
ATOM 754 O O . ARG A 1 106 ? -74.808 34.618 -12.830 1.00 41.81 106 ARG A O 1
ATOM 761 N N . ASP A 1 107 ? -73.522 34.364 -10.965 1.00 41.97 107 ASP A N 1
ATOM 762 C CA . ASP A 1 107 ? -74.138 33.246 -10.261 1.00 41.97 107 ASP A CA 1
ATOM 763 C C . ASP A 1 107 ? -73.810 31.835 -10.753 1.00 41.97 107 ASP A C 1
ATOM 765 O O . ASP A 1 107 ? -74.518 31.205 -11.526 1.00 41.97 107 ASP A O 1
ATOM 769 N N . ALA A 1 108 ? -72.730 31.341 -10.142 1.00 38.25 108 ALA A N 1
ATOM 770 C CA . ALA A 1 108 ? -72.659 30.093 -9.383 1.00 38.25 108 ALA A CA 1
ATOM 771 C C . ALA A 1 108 ? -71.480 29.234 -9.838 1.00 38.25 108 ALA A C 1
ATOM 773 O O . ALA A 1 108 ? -71.451 28.713 -10.944 1.00 38.25 108 ALA A O 1
ATOM 774 N N . PHE A 1 109 ? -70.511 29.062 -8.941 1.00 37.72 109 PHE A N 1
ATOM 775 C CA . PHE A 1 109 ? -70.228 27.777 -8.297 1.00 37.72 109 PHE A CA 1
ATOM 776 C C . PHE A 1 109 ? -68.746 27.730 -7.889 1.00 37.72 109 PHE A C 1
ATOM 778 O O . PHE A 1 109 ? -67.849 27.612 -8.710 1.00 37.72 109 PHE A O 1
ATOM 785 N N . VAL A 1 110 ? -68.537 27.773 -6.572 1.00 39.75 110 VAL A N 1
ATOM 786 C CA . VAL A 1 110 ? -67.487 27.026 -5.868 1.00 39.75 110 VAL A CA 1
ATOM 787 C C . VAL A 1 110 ? -66.041 27.534 -5.964 1.00 39.75 110 VAL A C 1
ATOM 789 O O . VAL A 1 110 ? -65.380 27.499 -6.988 1.00 39.75 110 VAL A O 1
ATOM 792 N N . ARG A 1 111 ? -65.556 27.935 -4.776 1.00 42.88 111 ARG A N 1
ATOM 793 C CA . ARG A 1 111 ? -64.198 27.752 -4.231 1.00 42.88 111 ARG A CA 1
ATOM 794 C C . ARG A 1 111 ? -63.070 27.699 -5.265 1.00 42.88 111 ARG A C 1
ATOM 796 O O . ARG A 1 111 ? -62.899 26.678 -5.916 1.00 42.88 111 ARG A O 1
ATOM 803 N N . THR A 1 112 ? -62.206 28.715 -5.247 1.00 42.41 112 THR A N 1
ATOM 804 C CA . THR A 1 112 ? -60.729 28.612 -5.133 1.00 42.41 112 THR A CA 1
ATOM 805 C C . THR A 1 112 ? -60.120 29.904 -5.667 1.00 42.41 112 THR A C 1
ATOM 807 O O . THR A 1 112 ? -59.853 29.998 -6.850 1.00 42.41 112 THR A O 1
ATOM 810 N N . MET A 1 113 ? -59.914 30.916 -4.818 1.00 41.25 113 MET A N 1
ATOM 811 C CA . MET A 1 113 ? -58.965 32.012 -5.092 1.00 41.25 113 MET A CA 1
ATOM 812 C C . MET A 1 113 ? -58.681 32.797 -3.801 1.00 41.25 113 MET A C 1
ATOM 814 O O . MET A 1 113 ? -59.103 33.928 -3.591 1.00 41.25 113 MET A O 1
ATOM 818 N N . LYS A 1 114 ? -57.959 32.147 -2.889 1.00 43.59 114 LYS A N 1
ATOM 819 C CA . LYS A 1 114 ? -57.098 32.792 -1.890 1.00 43.59 114 LYS A CA 1
ATOM 820 C C . LYS A 1 114 ? -55.855 31.915 -1.791 1.00 43.59 114 LYS A C 1
ATOM 822 O O . LYS A 1 114 ? -55.909 30.941 -1.050 1.00 43.59 114 LYS A O 1
ATOM 827 N N . LYS A 1 115 ? -54.825 32.202 -2.603 1.00 42.28 115 LYS A N 1
ATOM 828 C CA . LYS A 1 115 ? -53.404 31.769 -2.491 1.00 42.28 115 LYS A CA 1
ATOM 829 C C . LYS A 1 115 ? -52.696 31.828 -3.860 1.00 42.28 115 LYS A C 1
ATOM 831 O O . LYS A 1 115 ? -52.127 30.842 -4.311 1.00 42.28 115 LYS A O 1
ATOM 836 N N . THR A 1 116 ? -52.720 32.971 -4.543 1.00 47.78 116 THR A N 1
ATOM 837 C CA . THR A 1 116 ? -51.989 33.094 -5.823 1.00 47.78 116 THR A CA 1
ATOM 838 C C . THR A 1 116 ? -51.284 34.433 -5.967 1.00 47.78 116 THR A C 1
ATOM 840 O O . THR A 1 116 ? -51.305 35.080 -7.005 1.00 47.78 116 THR A O 1
ATOM 843 N N . THR A 1 117 ? -50.655 34.878 -4.887 1.00 48.31 117 THR A N 1
ATOM 844 C CA . THR A 1 117 ? -49.621 35.916 -4.899 1.00 48.31 117 THR A CA 1
ATOM 845 C C . THR A 1 117 ? -48.791 35.656 -3.642 1.00 48.31 117 THR A C 1
ATOM 847 O O . THR A 1 117 ? -49.380 35.446 -2.588 1.00 48.31 117 THR A O 1
ATOM 850 N N . ILE A 1 118 ? -47.461 35.601 -3.749 1.00 48.28 118 ILE A N 1
ATOM 851 C CA . ILE A 1 118 ? -46.512 34.928 -2.824 1.00 48.28 118 ILE A CA 1
ATOM 852 C C . ILE A 1 118 ? -46.324 33.428 -3.139 1.00 48.28 118 ILE A C 1
ATOM 854 O O . ILE A 1 118 ? -46.503 32.561 -2.294 1.00 48.28 118 ILE A O 1
ATOM 858 N N . LEU A 1 119 ? -45.941 33.099 -4.376 1.00 48.38 119 LEU A N 1
ATOM 859 C CA . LEU A 1 119 ? -45.167 31.877 -4.646 1.00 48.38 119 LEU A CA 1
ATOM 860 C C . LEU A 1 119 ? -44.348 32.027 -5.935 1.00 48.38 119 LEU A C 1
ATOM 862 O O . LEU A 1 119 ? -44.454 31.236 -6.865 1.00 48.38 119 LEU A O 1
ATOM 866 N N . SER A 1 120 ? -43.571 33.105 -6.040 1.00 46.69 120 SER A N 1
ATOM 867 C CA . SER A 1 120 ? -42.658 33.297 -7.185 1.00 46.69 120 SER A CA 1
ATOM 868 C C . SER A 1 120 ? -41.307 33.907 -6.799 1.00 46.69 120 SER A C 1
ATOM 870 O O . SER A 1 120 ? -40.539 34.288 -7.668 1.00 46.69 120 SER A O 1
ATOM 872 N N . PHE A 1 121 ? -40.991 33.952 -5.500 1.00 44.25 121 PHE A N 1
ATOM 873 C CA . PHE A 1 121 ? -39.677 34.361 -4.978 1.00 44.25 121 PHE A CA 1
ATOM 874 C C . PHE A 1 121 ? -39.107 33.375 -3.941 1.00 44.25 121 PHE A C 1
ATOM 876 O O . PHE A 1 121 ? -38.166 33.698 -3.230 1.00 44.25 121 PHE A O 1
ATOM 883 N N . ALA A 1 122 ? -39.658 32.159 -3.859 1.00 45.31 122 ALA A N 1
ATOM 884 C CA . ALA A 1 122 ? -39.134 31.075 -3.013 1.00 45.31 122 ALA A CA 1
ATOM 885 C C . ALA A 1 122 ? -38.621 29.869 -3.825 1.00 45.31 122 ALA A C 1
ATOM 887 O O . ALA A 1 122 ? -38.115 28.909 -3.260 1.00 45.31 122 ALA A O 1
ATOM 888 N N . THR A 1 123 ? -38.713 29.920 -5.156 1.00 46.25 123 THR A N 1
ATOM 889 C CA . THR A 1 123 ? -38.194 28.895 -6.080 1.00 46.25 123 THR A CA 1
ATOM 890 C C . THR A 1 123 ? -36.924 29.330 -6.815 1.00 46.25 123 THR A C 1
ATOM 892 O O . THR A 1 123 ? -36.397 28.567 -7.613 1.00 46.25 123 THR A O 1
ATOM 895 N N . ALA A 1 124 ? -36.390 30.520 -6.519 1.00 46.56 124 ALA A N 1
ATOM 896 C CA . ALA A 1 124 ? -35.080 30.975 -7.004 1.00 46.56 124 ALA A CA 1
ATOM 897 C C . ALA A 1 124 ? -33.958 30.819 -5.955 1.00 46.56 124 ALA A C 1
ATOM 899 O O . ALA A 1 124 ? -32.811 31.151 -6.229 1.00 46.56 124 ALA A O 1
ATOM 900 N N . LEU A 1 125 ? -34.275 30.286 -4.768 1.00 49.78 125 LEU A N 1
ATOM 901 C CA . LEU A 1 125 ? -33.308 29.975 -3.705 1.00 49.78 125 LEU A CA 1
ATOM 902 C C . LEU A 1 125 ? -33.392 28.505 -3.256 1.00 49.78 125 LEU A C 1
ATOM 904 O O . LEU A 1 125 ? -33.059 28.154 -2.132 1.00 49.78 125 LEU A O 1
ATOM 908 N N . CYS A 1 126 ? -33.877 27.645 -4.149 1.00 44.41 126 CYS A N 1
ATOM 909 C CA . CYS A 1 126 ? -33.756 26.193 -4.046 1.00 44.41 126 CYS A CA 1
ATOM 910 C C . CYS A 1 126 ? -33.178 25.630 -5.357 1.00 44.41 126 CYS A C 1
ATOM 912 O O . CYS A 1 126 ? -33.453 24.505 -5.759 1.00 44.41 126 CYS A O 1
ATOM 914 N N . GLY A 1 127 ? -32.366 26.442 -6.045 1.00 46.50 127 GLY A N 1
ATOM 915 C CA . GLY A 1 127 ? -31.308 25.932 -6.904 1.00 46.50 127 GLY A CA 1
ATOM 916 C C . GLY A 1 127 ? -30.272 25.335 -5.972 1.00 46.50 127 GLY A C 1
ATOM 917 O O . GLY A 1 127 ? -29.351 26.021 -5.541 1.00 46.50 127 GLY A O 1
ATOM 918 N N . LEU A 1 128 ? -30.538 24.097 -5.563 1.00 51.03 128 LEU A N 1
ATOM 919 C CA . LEU A 1 128 ? -29.636 23.247 -4.818 1.00 51.03 128 LEU A CA 1
ATOM 920 C C . LEU A 1 128 ? -28.303 23.286 -5.571 1.00 51.03 128 LEU A C 1
ATOM 922 O O . LEU A 1 128 ? -28.148 22.660 -6.618 1.00 51.03 128 LEU A O 1
ATOM 926 N N . LEU A 1 129 ? -27.359 24.075 -5.064 1.00 51.81 129 LEU A N 1
ATOM 927 C CA . LEU A 1 129 ? -25.949 23.860 -5.314 1.00 51.81 129 LEU A CA 1
ATOM 928 C C . LEU A 1 129 ? -25.674 22.480 -4.718 1.00 51.81 129 LEU A C 1
ATOM 930 O O . LEU A 1 129 ? -25.262 22.352 -3.570 1.00 51.81 129 LEU A O 1
ATOM 934 N N . ALA A 1 130 ? -25.965 21.426 -5.481 1.00 53.22 130 ALA A N 1
ATOM 935 C CA . ALA A 1 130 ? -25.204 20.205 -5.379 1.00 53.22 130 ALA A CA 1
ATOM 936 C C . ALA A 1 130 ? -23.798 20.622 -5.799 1.00 53.22 130 ALA A C 1
ATOM 938 O O . ALA A 1 130 ? -23.429 20.557 -6.970 1.00 53.22 130 ALA A O 1
ATOM 939 N N . SER A 1 131 ? -23.054 21.182 -4.846 1.00 55.84 131 SER A N 1
ATOM 940 C CA . SER A 1 131 ? -21.617 21.273 -4.931 1.00 55.84 131 SER A CA 1
ATOM 941 C C . SER A 1 131 ? -21.198 19.847 -5.231 1.00 55.84 131 SER A C 1
ATOM 943 O O . SER A 1 131 ? -21.288 18.978 -4.363 1.00 55.84 131 SER A O 1
ATOM 945 N N . VAL A 1 132 ? -20.820 19.572 -6.477 1.00 56.09 132 VAL A N 1
ATOM 946 C CA . VAL A 1 132 ? -19.948 18.442 -6.761 1.00 56.09 132 VAL A CA 1
ATOM 947 C C . VAL A 1 132 ? -18.705 18.814 -5.975 1.00 56.09 132 VAL A C 1
ATOM 949 O O . VAL A 1 132 ? -17.921 19.655 -6.412 1.00 56.09 132 VAL A O 1
ATOM 952 N N . ALA A 1 133 ? -18.648 18.379 -4.716 1.00 63.03 133 ALA A N 1
ATOM 953 C CA . ALA A 1 133 ? -17.530 18.669 -3.852 1.00 63.03 133 ALA A CA 1
ATOM 954 C C . ALA A 1 133 ? -16.353 17.996 -4.543 1.00 63.03 133 ALA A C 1
ATOM 956 O O . ALA A 1 133 ? -16.258 16.769 -4.556 1.00 63.03 133 ALA A O 1
ATOM 957 N N . SER A 1 134 ? -15.547 18.807 -5.228 1.00 75.88 134 SER A N 1
ATOM 958 C CA . SER A 1 134 ? -14.342 18.337 -5.886 1.00 75.88 134 SER A CA 1
ATOM 959 C C . SER A 1 134 ? -13.530 17.575 -4.856 1.00 75.88 134 SER A C 1
ATOM 961 O O . SER A 1 134 ? -13.423 18.017 -3.708 1.00 75.88 134 SER A O 1
ATOM 963 N N . ALA A 1 135 ? -12.958 16.451 -5.276 1.00 89.50 135 ALA A N 1
ATOM 964 C CA . ALA A 1 135 ? -11.983 15.739 -4.474 1.00 89.50 135 ALA A CA 1
ATOM 965 C C . ALA A 1 135 ? -10.923 16.727 -3.962 1.00 89.50 135 ALA A C 1
ATOM 967 O O . ALA A 1 135 ? -10.385 17.528 -4.734 1.00 89.50 135 ALA A O 1
ATOM 968 N N . GLN A 1 136 ? -10.668 16.697 -2.657 1.00 95.62 136 GLN A N 1
ATOM 969 C CA . GLN A 1 136 ? -9.632 17.489 -2.007 1.00 95.62 136 GLN A CA 1
ATOM 970 C C . GLN A 1 136 ? -8.436 16.588 -1.741 1.00 95.62 136 GLN A C 1
ATOM 972 O O . GLN A 1 136 ? -8.575 15.564 -1.078 1.00 95.62 136 GLN A O 1
ATOM 977 N N . PHE A 1 137 ? -7.269 16.967 -2.252 1.00 97.44 137 PHE A N 1
ATOM 978 C CA . PHE A 1 137 ? -6.031 16.224 -2.050 1.00 97.44 137 PHE A CA 1
ATOM 979 C C . PHE A 1 137 ? -5.134 16.955 -1.058 1.00 97.44 137 PHE A C 1
ATOM 981 O O . PHE A 1 137 ? -4.873 18.150 -1.207 1.00 97.44 137 PHE A O 1
ATOM 988 N N . TYR A 1 138 ? -4.630 16.207 -0.086 1.00 98.44 138 TYR A N 1
ATOM 989 C CA . TYR A 1 138 ? -3.563 16.620 0.814 1.00 98.44 138 TYR A CA 1
ATOM 990 C C . TYR A 1 138 ? -2.342 15.768 0.504 1.00 98.44 138 TYR A C 1
ATOM 992 O O . TYR A 1 138 ? -2.466 14.550 0.409 1.00 98.44 138 TYR A O 1
ATOM 1000 N N . TYR A 1 139 ? -1.184 16.393 0.323 1.00 98.44 139 TYR A N 1
ATOM 1001 C CA . TYR A 1 139 ? 0.048 15.710 -0.069 1.00 98.44 139 TYR A CA 1
ATOM 1002 C C . TYR A 1 139 ? 1.053 15.724 1.075 1.00 98.44 139 TYR A C 1
ATOM 1004 O O . TYR A 1 139 ? 1.164 16.727 1.784 1.00 98.44 139 TYR A O 1
ATOM 1012 N N . GLY A 1 140 ? 1.774 14.617 1.238 1.00 98.12 140 GLY A N 1
ATOM 1013 C CA . GLY A 1 140 ? 2.977 14.573 2.060 1.00 98.12 140 GLY A CA 1
ATOM 1014 C C . GLY A 1 140 ? 4.170 15.218 1.351 1.00 98.12 140 GLY A C 1
ATOM 1015 O O . GLY A 1 140 ? 4.090 15.629 0.185 1.00 98.12 140 GLY A O 1
ATOM 1016 N N . ASP A 1 141 ? 5.294 15.274 2.059 1.00 97.56 141 ASP A N 1
ATOM 1017 C CA . ASP A 1 141 ? 6.560 15.717 1.482 1.00 97.56 141 ASP A CA 1
ATOM 1018 C C . ASP A 1 141 ? 6.989 14.794 0.334 1.00 97.56 141 ASP A C 1
ATOM 1020 O O . ASP A 1 141 ? 6.718 13.591 0.325 1.00 97.56 141 ASP A O 1
ATOM 1024 N N . SER A 1 142 ? 7.651 15.375 -0.666 1.00 97.69 142 SER A N 1
ATOM 1025 C CA . SER A 1 142 ? 8.161 14.621 -1.813 1.00 97.69 142 SER A CA 1
ATOM 1026 C C . SER A 1 142 ? 9.607 14.202 -1.585 1.00 97.69 142 SER A C 1
ATOM 1028 O O . SER A 1 142 ? 10.437 15.017 -1.184 1.00 97.69 142 SER A O 1
ATOM 1030 N N . VAL A 1 143 ? 9.919 12.953 -1.915 1.00 97.50 143 VAL A N 1
ATOM 1031 C CA . VAL A 1 143 ? 11.289 12.442 -2.007 1.00 97.50 143 VAL A CA 1
ATOM 1032 C C . VAL A 1 143 ? 11.718 12.368 -3.468 1.00 97.50 143 VAL A C 1
ATOM 1034 O O . VAL A 1 143 ? 10.893 12.216 -4.370 1.00 97.50 143 VAL A O 1
ATOM 1037 N N . THR A 1 144 ? 13.020 12.496 -3.710 1.00 98.06 144 THR A N 1
ATOM 1038 C CA . THR A 1 144 ? 13.597 12.389 -5.057 1.00 98.06 144 THR A CA 1
ATOM 1039 C C . THR A 1 144 ? 13.963 10.940 -5.355 1.00 98.06 144 THR A C 1
ATOM 1041 O O . THR A 1 144 ? 14.612 10.295 -4.536 1.00 98.06 144 THR A O 1
ATOM 1044 N N . VAL A 1 145 ? 13.595 10.453 -6.541 1.00 97.62 145 VAL A N 1
ATOM 1045 C CA . VAL A 1 145 ? 13.992 9.134 -7.058 1.00 97.62 145 VAL A CA 1
ATOM 1046 C C . VAL A 1 145 ? 14.485 9.324 -8.489 1.00 97.62 145 VAL A C 1
ATOM 1048 O O . VAL A 1 145 ? 13.719 9.723 -9.367 1.00 97.62 145 VAL A O 1
ATOM 1051 N N . GLY A 1 146 ? 15.778 9.091 -8.731 1.00 95.88 146 GLY A N 1
ATOM 1052 C CA . GLY A 1 146 ? 16.409 9.462 -10.001 1.00 95.88 146 GLY A CA 1
ATOM 1053 C C . GLY A 1 146 ? 16.248 10.962 -10.282 1.00 95.88 146 GLY A C 1
ATOM 1054 O O . GLY A 1 146 ? 16.612 11.791 -9.452 1.00 95.88 146 GLY A O 1
ATOM 1055 N N . SER A 1 147 ? 15.681 11.310 -11.440 1.00 96.81 147 SER A N 1
ATOM 1056 C CA . SER A 1 147 ? 15.289 12.688 -11.787 1.00 96.81 147 SER A CA 1
ATOM 1057 C C . SER A 1 147 ? 13.818 13.008 -11.490 1.00 96.81 147 SER A C 1
ATOM 1059 O O . SER A 1 147 ? 13.355 14.102 -11.810 1.00 96.81 147 SER A O 1
ATOM 1061 N N . GLY A 1 148 ? 13.071 12.050 -10.940 1.00 98.31 148 GLY A N 1
ATOM 1062 C CA . GLY A 1 148 ? 11.656 12.175 -10.624 1.00 98.31 148 GLY A CA 1
ATOM 1063 C C . GLY A 1 148 ? 11.381 12.379 -9.137 1.00 98.31 148 GLY A C 1
ATOM 1064 O O . GLY A 1 148 ? 12.283 12.592 -8.324 1.00 98.31 148 GLY A O 1
ATOM 1065 N N . TRP A 1 149 ? 10.103 12.296 -8.781 1.00 98.44 149 TRP A N 1
ATOM 1066 C CA . TRP A 1 149 ? 9.632 12.444 -7.409 1.00 98.44 149 TRP A CA 1
ATOM 1067 C C . TRP A 1 149 ? 8.643 11.345 -7.033 1.00 98.44 149 TRP A C 1
ATOM 1069 O O . TRP A 1 149 ? 7.942 10.802 -7.887 1.00 98.44 149 TRP A O 1
ATOM 1079 N N . MET A 1 150 ? 8.566 11.069 -5.736 1.00 98.56 150 MET A N 1
ATOM 1080 C CA . MET A 1 150 ? 7.569 10.204 -5.117 1.00 98.56 150 MET A CA 1
ATOM 1081 C C . MET A 1 150 ? 7.044 10.872 -3.842 1.00 98.56 150 MET A C 1
ATOM 1083 O O . MET A 1 150 ? 7.811 11.502 -3.117 1.00 98.56 150 MET A O 1
ATOM 1087 N N . ARG A 1 151 ? 5.740 10.781 -3.571 1.00 98.69 151 ARG A N 1
ATOM 1088 C CA . ARG A 1 151 ? 5.106 11.358 -2.371 1.00 98.69 151 ARG A CA 1
ATOM 1089 C C . ARG A 1 151 ? 3.823 10.622 -2.017 1.00 98.69 151 ARG A C 1
ATOM 1091 O O . ARG A 1 151 ? 3.200 10.012 -2.881 1.00 98.69 151 ARG A O 1
ATOM 1098 N N . THR A 1 152 ? 3.384 10.749 -0.775 1.00 98.88 152 THR A N 1
ATOM 1099 C CA . THR A 1 152 ? 2.078 10.244 -0.343 1.00 98.88 152 THR A CA 1
ATOM 1100 C C . THR A 1 152 ? 0.978 11.285 -0.541 1.00 98.88 152 THR A C 1
ATOM 1102 O O . THR A 1 152 ? 1.237 12.483 -0.709 1.00 98.88 152 THR A O 1
ATOM 1105 N N . TYR A 1 153 ? -0.273 10.838 -0.487 1.00 98.88 153 TYR A N 1
ATOM 1106 C CA . TYR A 1 153 ? -1.430 11.717 -0.413 1.00 98.88 153 TYR A CA 1
ATOM 1107 C C . TYR A 1 153 ? -2.590 11.081 0.350 1.00 98.88 153 TYR A C 1
ATOM 1109 O O . TYR A 1 153 ? -2.657 9.866 0.537 1.00 98.88 153 TYR A O 1
ATOM 1117 N N . VAL A 1 154 ? -3.545 11.928 0.728 1.00 98.75 154 VAL A N 1
ATOM 1118 C CA . VAL A 1 154 ? -4.875 11.534 1.191 1.00 98.75 154 VAL A CA 1
ATOM 1119 C C . VAL A 1 154 ? -5.906 12.349 0.421 1.00 98.75 154 VAL A C 1
ATOM 1121 O O . VAL A 1 154 ? -5.794 13.572 0.307 1.00 98.75 154 VAL A O 1
ATOM 1124 N N . GLN A 1 155 ? -6.912 11.667 -0.118 1.00 98.44 155 GLN A N 1
ATOM 1125 C CA . GLN A 1 155 ? -8.018 12.270 -0.848 1.00 98.44 155 GLN A CA 1
ATOM 1126 C C . GLN A 1 155 ? -9.279 12.278 0.012 1.00 98.44 155 GLN A C 1
ATOM 1128 O O . GLN A 1 155 ? -9.726 11.230 0.481 1.00 98.44 155 GLN A O 1
ATOM 1133 N N . TYR A 1 156 ? -9.918 13.436 0.123 1.00 97.69 156 TYR A N 1
ATOM 1134 C CA . TYR A 1 156 ? -11.214 13.621 0.761 1.00 97.69 156 TYR A CA 1
ATOM 1135 C C . TYR A 1 156 ? -12.304 13.901 -0.273 1.00 97.69 156 TYR A C 1
ATOM 1137 O O . TYR A 1 156 ? -12.144 14.762 -1.139 1.00 97.69 156 TYR A O 1
ATOM 1145 N N . ASN A 1 157 ? -13.444 13.228 -0.129 1.00 94.44 157 ASN A N 1
ATOM 1146 C CA . ASN A 1 157 ? -14.657 13.482 -0.901 1.00 94.44 157 ASN A CA 1
ATOM 1147 C C . ASN A 1 157 ? -15.770 13.877 0.073 1.00 94.44 157 ASN A C 1
ATOM 1149 O O . ASN A 1 157 ? -16.093 13.131 0.995 1.00 94.44 157 ASN A O 1
ATOM 1153 N N . SER A 1 158 ? -16.365 15.057 -0.118 1.00 90.94 158 SER A N 1
ATOM 1154 C CA . SER A 1 158 ? -17.458 15.561 0.736 1.00 90.94 158 SER A CA 1
ATOM 1155 C C . SER A 1 158 ? -17.156 15.529 2.248 1.00 90.94 158 SER A C 1
ATOM 1157 O O . SER A 1 158 ? -18.041 15.270 3.057 1.00 90.94 158 SER A O 1
ATOM 1159 N N . GLY A 1 159 ? -15.902 15.789 2.635 1.00 91.56 159 GLY A N 1
ATOM 1160 C CA . GLY A 1 159 ? -15.472 15.844 4.038 1.00 91.56 159 GLY A CA 1
ATOM 1161 C C . GLY A 1 159 ? -15.098 14.501 4.677 1.00 91.56 159 GLY A C 1
ATOM 1162 O O . GLY A 1 159 ? -14.653 14.503 5.822 1.00 91.56 159 GLY A O 1
ATOM 1163 N N . ALA A 1 160 ? -15.202 13.381 3.956 1.00 95.25 160 ALA A N 1
ATOM 1164 C CA . ALA A 1 160 ? -14.730 12.070 4.409 1.00 95.25 160 ALA A CA 1
ATOM 1165 C C . ALA A 1 160 ? -13.490 11.622 3.613 1.00 95.25 160 ALA A C 1
ATOM 1167 O O . ALA A 1 160 ? -13.432 11.878 2.403 1.00 95.25 160 ALA A O 1
ATOM 1168 N N . PRO A 1 161 ? -12.503 10.959 4.247 1.00 97.75 161 PRO A N 1
ATOM 1169 C CA . PRO A 1 161 ? -11.382 10.378 3.522 1.00 97.75 161 PRO A CA 1
ATOM 1170 C C . PRO A 1 161 ? -11.904 9.273 2.600 1.00 97.75 161 PRO A C 1
ATOM 1172 O O . PRO A 1 161 ? -12.797 8.511 2.955 1.00 97.75 161 PRO A O 1
ATOM 1175 N N . SER A 1 162 ? -11.358 9.210 1.396 1.00 97.81 162 SER A N 1
ATOM 1176 C CA . SER A 1 162 ? -11.812 8.310 0.332 1.00 97.81 162 SER A CA 1
ATOM 1177 C C . SER A 1 162 ? -10.681 7.474 -0.252 1.00 97.81 162 SER A C 1
ATOM 1179 O O . SER A 1 162 ? -10.922 6.330 -0.635 1.00 97.81 162 SER A O 1
ATOM 1181 N N . ARG A 1 163 ? -9.457 8.021 -0.282 1.00 98.38 163 ARG A N 1
ATOM 1182 C CA . ARG A 1 163 ? -8.233 7.315 -0.670 1.00 98.38 163 ARG A CA 1
ATOM 1183 C C . ARG A 1 163 ? -7.045 7.771 0.161 1.00 98.38 163 ARG A C 1
ATOM 1185 O O . ARG A 1 163 ? -6.984 8.928 0.576 1.00 98.38 163 ARG A O 1
ATOM 1192 N N . ILE A 1 164 ? -6.093 6.870 0.331 1.00 98.88 164 ILE A N 1
ATOM 1193 C CA . ILE A 1 164 ? -4.738 7.129 0.813 1.00 98.88 164 ILE A CA 1
ATOM 1194 C C . ILE A 1 164 ? -3.787 6.402 -0.134 1.00 98.88 164 ILE A C 1
ATOM 1196 O O . ILE A 1 164 ? -4.071 5.275 -0.537 1.00 98.88 164 ILE A O 1
ATOM 1200 N N . GLY A 1 165 ? -2.699 7.040 -0.551 1.00 98.75 165 GLY A N 1
ATOM 1201 C CA . GLY A 1 165 ? -1.870 6.457 -1.601 1.00 98.75 165 GLY A CA 1
ATOM 1202 C C . GLY A 1 165 ? -0.517 7.116 -1.789 1.00 98.75 165 GLY A C 1
ATOM 1203 O O . GLY A 1 165 ? -0.130 8.025 -1.052 1.00 98.75 165 GLY A O 1
ATOM 1204 N N . ILE A 1 166 ? 0.187 6.629 -2.805 1.00 98.88 166 ILE A N 1
ATOM 1205 C CA . ILE A 1 166 ? 1.490 7.086 -3.268 1.00 98.88 166 ILE A CA 1
ATOM 1206 C C . ILE A 1 166 ? 1.327 7.551 -4.712 1.00 98.88 166 ILE A C 1
ATOM 1208 O O . ILE A 1 166 ? 0.721 6.865 -5.531 1.00 98.88 166 ILE A O 1
ATOM 1212 N N . GLN A 1 167 ? 1.912 8.700 -5.029 1.00 98.81 167 GLN A N 1
ATOM 1213 C CA . GLN A 1 167 ? 2.131 9.143 -6.397 1.00 98.81 167 GLN A CA 1
ATOM 1214 C C . GLN A 1 167 ? 3.624 9.172 -6.687 1.00 98.81 167 GLN A C 1
ATOM 1216 O O . GLN A 1 167 ? 4.406 9.674 -5.876 1.00 98.81 167 GLN A O 1
ATOM 1221 N N . MET A 1 168 ? 4.004 8.698 -7.866 1.00 98.69 168 MET A N 1
ATOM 1222 C CA . MET A 1 168 ? 5.356 8.814 -8.394 1.00 98.69 168 MET A CA 1
ATOM 1223 C C . MET A 1 168 ? 5.313 9.323 -9.833 1.00 98.69 168 MET A C 1
ATOM 1225 O O . MET A 1 168 ? 4.458 8.921 -10.624 1.00 98.69 168 MET A O 1
ATOM 1229 N N . SER A 1 169 ? 6.220 10.233 -10.182 1.00 98.75 169 SER A N 1
ATOM 1230 C CA . SER A 1 169 ? 6.340 10.672 -11.571 1.00 98.75 169 SER A CA 1
ATOM 1231 C C . SER A 1 169 ? 6.823 9.525 -12.461 1.00 98.75 169 SER A C 1
ATOM 1233 O O . SER A 1 169 ? 7.523 8.622 -12.006 1.00 98.75 169 SER A O 1
ATOM 1235 N N . GLU A 1 170 ? 6.500 9.578 -13.751 1.00 98.50 170 GLU A N 1
ATOM 1236 C CA . GLU A 1 170 ? 6.965 8.596 -14.737 1.00 98.50 170 GLU A CA 1
ATOM 1237 C C . GLU A 1 170 ? 8.498 8.480 -14.747 1.00 98.50 170 GLU A C 1
ATOM 1239 O O . GLU A 1 170 ? 9.035 7.382 -14.854 1.00 98.50 170 GLU A O 1
ATOM 1244 N N . ASP A 1 171 ? 9.209 9.591 -14.541 1.00 98.62 171 ASP A N 1
ATOM 1245 C CA . ASP A 1 171 ? 10.672 9.589 -14.453 1.00 98.62 171 ASP A CA 1
ATOM 1246 C C . ASP A 1 171 ? 11.179 8.852 -13.196 1.00 98.62 171 ASP A C 1
ATOM 1248 O O . ASP A 1 171 ? 12.178 8.139 -13.272 1.00 98.62 171 ASP A O 1
ATOM 1252 N N . ALA A 1 172 ? 10.481 8.970 -12.056 1.00 98.56 172 ALA A N 1
ATOM 1253 C CA . ALA A 1 172 ? 10.806 8.216 -10.841 1.00 98.56 172 ALA A CA 1
ATOM 1254 C C . ALA A 1 172 ? 10.519 6.720 -11.018 1.00 98.56 172 ALA A C 1
ATOM 1256 O O . ALA A 1 172 ? 11.375 5.891 -10.715 1.00 98.56 172 ALA A O 1
ATOM 1257 N N . PHE A 1 173 ? 9.347 6.377 -11.562 1.00 98.62 173 PHE A N 1
ATOM 1258 C CA . PHE A 1 173 ? 8.976 4.992 -11.852 1.00 98.62 173 PHE A CA 1
ATOM 1259 C C . PHE A 1 173 ? 9.988 4.320 -12.791 1.00 98.62 173 PHE A C 1
ATOM 1261 O O . PHE A 1 173 ? 10.476 3.224 -12.519 1.00 98.62 173 PHE A O 1
ATOM 1268 N N . ASN A 1 174 ? 10.372 4.995 -13.876 1.00 98.44 174 ASN A N 1
ATOM 1269 C CA . ASN A 1 174 ? 11.353 4.467 -14.823 1.00 98.44 174 ASN A CA 1
ATOM 1270 C C . ASN A 1 174 ? 12.742 4.294 -14.191 1.00 98.44 174 ASN A C 1
ATOM 1272 O O . ASN A 1 174 ? 13.431 3.321 -14.504 1.00 98.44 174 ASN A O 1
ATOM 1276 N N . ALA A 1 175 ? 13.140 5.182 -13.274 1.00 98.25 175 ALA A N 1
ATOM 1277 C CA . ALA A 1 175 ? 14.432 5.091 -12.600 1.00 98.25 175 ALA A CA 1
ATOM 1278 C C . ALA A 1 175 ? 14.589 3.792 -11.788 1.00 98.25 175 ALA A C 1
ATOM 1280 O O . ALA A 1 175 ? 15.667 3.197 -11.837 1.00 98.25 175 ALA A O 1
ATOM 1281 N N . PHE A 1 176 ? 13.531 3.307 -11.118 1.00 98.19 176 PHE A N 1
ATOM 1282 C CA . PHE A 1 176 ? 13.585 2.092 -10.286 1.00 98.19 176 PHE A CA 1
ATOM 1283 C C . PHE A 1 176 ? 14.113 0.858 -11.025 1.00 98.19 176 PHE A C 1
ATOM 1285 O O . PHE A 1 176 ? 14.861 0.086 -10.435 1.00 98.19 176 PHE A O 1
ATOM 1292 N N . SER A 1 177 ? 13.839 0.726 -12.328 1.00 96.69 177 SER A N 1
ATOM 1293 C CA . SER A 1 177 ? 14.350 -0.382 -13.156 1.00 96.69 177 SER A CA 1
ATOM 1294 C C . SER A 1 177 ? 15.883 -0.508 -13.180 1.00 96.69 177 SER A C 1
ATOM 1296 O O . SER A 1 177 ? 16.413 -1.557 -13.535 1.00 96.69 177 SER A O 1
ATOM 1298 N N . SER A 1 178 ? 16.597 0.555 -12.798 1.00 97.12 178 SER A N 1
ATOM 1299 C CA . SER A 1 178 ? 18.062 0.622 -12.743 1.00 97.12 178 SER A CA 1
ATOM 1300 C C . SER A 1 178 ? 18.625 0.814 -11.332 1.00 97.12 178 SER A C 1
ATOM 1302 O O . SER A 1 178 ? 19.844 0.827 -11.154 1.00 97.12 178 SER A O 1
ATOM 1304 N N . LEU A 1 179 ? 17.758 0.998 -10.332 1.00 97.12 179 LEU A N 1
ATOM 1305 C CA . LEU A 1 179 ? 18.159 1.254 -8.953 1.00 97.12 179 LEU A CA 1
ATOM 1306 C C . LEU A 1 179 ? 18.264 -0.059 -8.164 1.00 97.12 179 LEU A C 1
ATOM 1308 O O . LEU A 1 179 ? 17.476 -0.979 -8.398 1.00 97.12 179 LEU A O 1
ATOM 1312 N N . PRO A 1 180 ? 19.206 -0.144 -7.203 1.00 97.88 180 PRO A N 1
ATOM 1313 C CA . PRO A 1 180 ? 19.246 -1.257 -6.264 1.00 97.88 180 PRO A CA 1
ATOM 1314 C C . PRO A 1 180 ? 17.997 -1.256 -5.377 1.00 97.88 180 PRO A C 1
ATOM 1316 O O . PRO A 1 180 ? 17.287 -0.251 -5.294 1.00 97.88 180 PRO A O 1
ATOM 1319 N N . GLY A 1 181 ? 17.767 -2.370 -4.679 1.00 97.62 181 GLY A N 1
ATOM 1320 C CA . GLY A 1 181 ? 16.658 -2.473 -3.738 1.00 97.62 181 GLY A CA 1
ATOM 1321 C C . GLY A 1 181 ? 16.720 -1.395 -2.658 1.00 97.62 181 GLY A C 1
ATOM 1322 O O . GLY A 1 181 ? 17.807 -0.976 -2.242 1.00 97.62 181 GLY A O 1
ATOM 1323 N N . SER A 1 182 ? 15.554 -0.899 -2.248 1.00 97.00 182 SER A N 1
ATOM 1324 C CA . SER A 1 182 ? 15.464 0.253 -1.351 1.00 97.00 182 SER A CA 1
ATOM 1325 C C . SER A 1 182 ? 14.145 0.302 -0.593 1.00 97.00 182 SER A C 1
ATOM 1327 O O . SER A 1 182 ? 13.097 0.240 -1.226 1.00 97.00 182 SER A O 1
ATOM 1329 N N . ALA A 1 183 ? 14.207 0.600 0.703 1.00 95.69 183 ALA A N 1
ATOM 1330 C CA . ALA A 1 183 ? 13.046 0.886 1.538 1.00 95.69 183 ALA A CA 1
ATOM 1331 C C . ALA A 1 183 ? 12.926 2.399 1.787 1.00 95.69 183 ALA A C 1
ATOM 1333 O O . ALA A 1 183 ? 13.694 2.985 2.556 1.00 95.69 183 ALA A O 1
ATOM 1334 N N . ASN A 1 184 ? 11.975 3.056 1.119 1.00 96.25 184 ASN A N 1
ATOM 1335 C CA . ASN A 1 184 ? 11.764 4.499 1.237 1.00 96.25 184 ASN A CA 1
ATOM 1336 C C . ASN A 1 184 ? 10.622 4.797 2.211 1.00 96.25 184 ASN A C 1
ATOM 1338 O O . ASN A 1 184 ? 9.463 4.528 1.903 1.00 96.25 184 ASN A O 1
ATOM 1342 N N . MET A 1 185 ? 10.945 5.403 3.355 1.00 96.19 185 MET A N 1
ATOM 1343 C CA . MET A 1 185 ? 9.954 5.870 4.328 1.00 96.19 185 MET A CA 1
ATOM 1344 C C . MET A 1 185 ? 9.400 7.237 3.919 1.00 96.19 185 MET A C 1
ATOM 1346 O O . MET A 1 185 ? 10.147 8.206 3.775 1.00 96.19 185 MET A O 1
ATOM 1350 N N . LEU A 1 186 ? 8.083 7.321 3.758 1.00 97.88 186 LEU A N 1
ATOM 1351 C CA . LEU A 1 186 ? 7.352 8.517 3.370 1.00 97.88 186 LEU A CA 1
ATOM 1352 C C . LEU A 1 186 ? 6.375 8.921 4.475 1.00 97.88 186 LEU A C 1
ATOM 1354 O O . LEU A 1 186 ? 5.505 8.147 4.885 1.00 97.88 186 LEU A O 1
ATOM 1358 N N . SER A 1 187 ? 6.474 10.175 4.910 1.00 97.62 187 SER A N 1
ATOM 1359 C CA . SER A 1 187 ? 5.487 10.775 5.806 1.00 97.62 187 SER A CA 1
ATOM 1360 C C . SER A 1 187 ? 4.138 10.895 5.106 1.00 97.62 187 SER A C 1
ATOM 1362 O O . SER A 1 187 ? 4.070 11.251 3.928 1.00 97.62 187 SER A O 1
ATOM 1364 N N . LEU A 1 188 ? 3.056 10.653 5.840 1.00 98.44 188 LEU A N 1
ATOM 1365 C CA . LEU A 1 188 ? 1.708 10.992 5.398 1.00 98.44 188 LEU A CA 1
ATOM 1366 C C . LEU A 1 188 ? 1.410 12.486 5.627 1.00 98.44 188 LEU A C 1
ATOM 1368 O O . LEU A 1 188 ? 1.991 13.097 6.528 1.00 98.44 188 LEU A O 1
ATOM 1372 N N . PRO A 1 189 ? 0.496 13.098 4.849 1.00 98.19 189 PRO A N 1
ATOM 1373 C CA . PRO A 1 189 ? -0.024 14.421 5.186 1.00 98.19 189 PRO A CA 1
ATOM 1374 C C . PRO A 1 189 ? -0.707 14.393 6.561 1.00 98.19 189 PRO A C 1
ATOM 1376 O O . PRO A 1 189 ? -1.284 13.382 6.960 1.00 98.19 189 PRO A O 1
ATOM 1379 N N . THR A 1 190 ? -0.727 15.526 7.267 1.00 97.38 190 THR A N 1
ATOM 1380 C CA . THR A 1 190 ? -1.320 15.625 8.618 1.00 97.38 190 THR A CA 1
ATOM 1381 C C . THR A 1 190 ? -2.824 15.330 8.664 1.00 97.38 190 THR A C 1
ATOM 1383 O O . THR A 1 190 ? -3.379 15.128 9.740 1.00 97.38 190 THR A O 1
ATOM 1386 N N . GLN A 1 191 ? -3.486 15.302 7.506 1.00 97.94 191 GLN A N 1
ATOM 1387 C CA . GLN A 1 191 ? -4.889 14.933 7.320 1.00 97.94 191 GLN A CA 1
ATOM 1388 C C . GLN A 1 191 ? -5.109 13.422 7.167 1.00 97.94 191 GLN A C 1
ATOM 1390 O O . GLN A 1 191 ? -6.238 13.011 6.918 1.00 97.94 191 GLN A O 1
ATOM 1395 N N . ALA A 1 192 ? -4.076 12.584 7.261 1.00 98.19 192 ALA A N 1
ATOM 1396 C CA . ALA A 1 192 ? -4.268 11.141 7.212 1.00 98.19 192 ALA A CA 1
ATOM 1397 C C . ALA A 1 192 ? -5.209 10.660 8.325 1.00 98.19 192 ALA A C 1
ATOM 1399 O O . ALA A 1 192 ? -5.044 11.045 9.486 1.00 98.19 192 ALA A O 1
ATOM 1400 N N . PRO A 1 193 ? -6.226 9.847 7.987 1.00 97.75 193 PRO A N 1
ATOM 1401 C CA . PRO A 1 193 ? -7.124 9.312 8.991 1.00 97.75 193 PRO A CA 1
ATOM 1402 C C . PRO A 1 193 ? -6.424 8.222 9.805 1.00 97.75 193 PRO A C 1
ATOM 1404 O O . PRO A 1 193 ? -5.591 7.480 9.289 1.00 97.75 193 PRO A O 1
ATOM 1407 N N . ALA A 1 194 ? -6.835 8.059 11.062 1.00 97.31 194 ALA A N 1
ATOM 1408 C CA . ALA A 1 194 ? -6.491 6.862 11.820 1.00 97.31 194 ALA A CA 1
ATOM 1409 C C . ALA A 1 194 ? -6.979 5.596 11.077 1.00 97.31 194 ALA A C 1
ATOM 1411 O O . ALA A 1 194 ? -8.051 5.649 10.462 1.00 97.31 194 ALA A O 1
ATOM 1412 N N . PRO A 1 195 ? -6.253 4.468 11.157 1.00 97.12 195 PRO A N 1
ATOM 1413 C CA . PRO A 1 195 ? -5.068 4.251 11.998 1.00 97.12 195 PRO A CA 1
ATOM 1414 C C . PRO A 1 195 ? -3.719 4.547 11.312 1.00 97.12 195 PRO A C 1
ATOM 1416 O O . PRO A 1 195 ? -2.684 4.235 11.884 1.00 97.12 195 PRO A O 1
ATOM 1419 N N . PHE A 1 196 ? -3.697 5.124 10.108 1.00 98.38 196 PHE A N 1
ATOM 1420 C CA . PHE A 1 196 ? -2.471 5.259 9.315 1.00 98.38 196 PHE A CA 1
ATOM 1421 C C . PHE A 1 196 ? -1.451 6.234 9.923 1.00 98.38 196 PHE A C 1
ATOM 1423 O O . PHE A 1 196 ? -1.794 7.350 10.315 1.00 98.38 196 PHE A O 1
ATOM 1430 N N . ASN A 1 197 ? -0.182 5.823 9.941 1.00 97.75 197 ASN A N 1
ATOM 1431 C CA . ASN A 1 197 ? 0.940 6.570 10.505 1.00 97.75 197 ASN A CA 1
ATOM 1432 C C . ASN A 1 197 ? 1.923 7.057 9.427 1.00 97.75 197 ASN A C 1
ATOM 1434 O O . ASN A 1 197 ? 2.164 8.257 9.300 1.00 97.75 197 ASN A O 1
ATOM 1438 N N . HIS A 1 198 ? 2.459 6.138 8.625 1.00 97.81 198 HIS A N 1
ATOM 1439 C CA . HIS A 1 198 ? 3.405 6.427 7.546 1.00 97.81 198 HIS A CA 1
ATOM 1440 C C . HIS A 1 198 ? 3.321 5.354 6.453 1.00 97.81 198 HIS A C 1
ATOM 1442 O O . HIS A 1 198 ? 2.603 4.362 6.595 1.00 97.81 198 HIS A O 1
ATOM 1448 N N . VAL A 1 199 ? 4.040 5.568 5.351 1.00 98.44 199 VAL A N 1
ATOM 1449 C CA . VAL A 1 199 ? 4.137 4.604 4.252 1.00 98.44 199 VAL A CA 1
ATOM 1450 C C . VAL A 1 199 ? 5.592 4.232 4.019 1.00 98.44 199 VAL A C 1
ATOM 1452 O O . VAL A 1 199 ? 6.444 5.114 3.969 1.00 98.44 199 VAL A O 1
ATOM 1455 N N . MET A 1 200 ? 5.874 2.949 3.821 1.00 97.94 200 MET A N 1
ATOM 1456 C CA . MET A 1 200 ? 7.133 2.489 3.242 1.00 97.94 200 MET A CA 1
ATOM 1457 C C . MET A 1 200 ? 6.878 2.008 1.819 1.00 97.94 200 MET A C 1
ATOM 1459 O O . MET A 1 200 ? 5.959 1.229 1.581 1.00 97.94 200 MET A O 1
ATOM 1463 N N . VAL A 1 201 ? 7.695 2.472 0.879 1.00 98.56 201 VAL A N 1
ATOM 1464 C CA . VAL A 1 201 ? 7.766 1.904 -0.470 1.00 98.56 201 VAL A CA 1
ATOM 1465 C C . VAL A 1 201 ? 9.043 1.087 -0.543 1.00 98.56 201 VAL A C 1
ATOM 1467 O O . VAL A 1 201 ? 10.131 1.669 -0.638 1.00 98.56 201 VAL A O 1
ATOM 1470 N N . ASP A 1 202 ? 8.901 -0.234 -0.450 1.00 97.81 202 ASP A N 1
ATOM 1471 C CA . ASP A 1 202 ? 10.012 -1.162 -0.639 1.00 97.81 202 ASP A CA 1
ATOM 1472 C C . ASP A 1 202 ? 10.122 -1.537 -2.114 1.00 97.81 202 ASP A C 1
ATOM 1474 O O . ASP A 1 202 ? 9.131 -1.884 -2.754 1.00 97.81 202 ASP A O 1
ATOM 1478 N N . TRP A 1 203 ? 11.316 -1.402 -2.676 1.00 98.62 203 TRP A N 1
ATOM 1479 C CA . TRP A 1 203 ? 11.620 -1.772 -4.051 1.00 98.62 203 TRP A CA 1
ATOM 1480 C C . TRP A 1 203 ? 12.485 -3.025 -4.041 1.00 98.62 203 TRP A C 1
ATOM 1482 O O . TRP A 1 203 ? 13.626 -2.987 -3.576 1.00 98.62 203 TRP A O 1
ATOM 1492 N N . ASN A 1 204 ? 11.960 -4.101 -4.625 1.00 98.44 204 ASN A N 1
ATOM 1493 C CA . ASN A 1 204 ? 12.598 -5.408 -4.704 1.00 98.44 204 ASN A CA 1
ATOM 1494 C C . ASN A 1 204 ? 12.953 -5.733 -6.168 1.00 98.44 204 ASN A C 1
ATOM 1496 O O . ASN A 1 204 ? 12.200 -6.455 -6.828 1.00 98.44 204 ASN A O 1
ATOM 1500 N N . PRO A 1 205 ? 14.081 -5.228 -6.718 1.00 98.25 205 PRO A N 1
ATOM 1501 C CA . PRO A 1 205 ? 14.431 -5.402 -8.133 1.00 98.25 205 PRO A CA 1
ATOM 1502 C C . PRO A 1 205 ? 14.691 -6.857 -8.529 1.00 98.25 205 PRO A C 1
ATOM 1504 O O . PRO A 1 205 ? 14.510 -7.204 -9.687 1.00 98.25 205 PRO A O 1
ATOM 1507 N N . GLU A 1 206 ? 15.087 -7.703 -7.578 1.00 97.81 206 GLU A N 1
ATOM 1508 C CA . GLU A 1 206 ? 15.343 -9.136 -7.792 1.00 97.81 206 GLU A CA 1
ATOM 1509 C C . GLU A 1 206 ? 14.219 -10.020 -7.217 1.00 97.81 206 GLU A C 1
ATOM 1511 O O . GLU A 1 206 ? 14.341 -11.245 -7.166 1.00 97.81 206 GLU A O 1
ATOM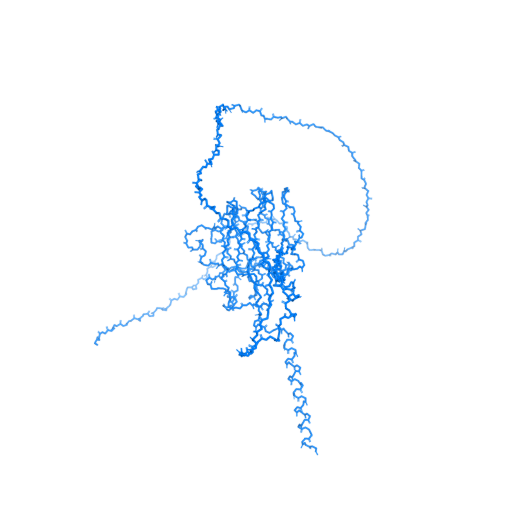 1516 N N . GLY A 1 207 ? 13.131 -9.401 -6.744 1.00 96.94 207 GLY A N 1
ATOM 1517 C CA . GLY A 1 207 ? 12.130 -10.056 -5.911 1.00 96.94 207 GLY A CA 1
ATOM 1518 C C . GLY A 1 207 ? 12.662 -10.453 -4.527 1.00 96.94 207 GLY A C 1
ATOM 1519 O O . GLY A 1 207 ? 13.735 -10.019 -4.102 1.00 96.94 207 GLY A O 1
ATOM 1520 N N . HIS A 1 208 ? 11.907 -11.286 -3.813 1.00 94.56 208 HIS A N 1
ATOM 1521 C CA . HIS A 1 208 ? 12.293 -11.827 -2.511 1.00 94.56 208 HIS A CA 1
ATOM 1522 C C . HIS A 1 208 ? 11.672 -13.219 -2.264 1.00 94.56 208 HIS A C 1
ATOM 1524 O O . HIS A 1 208 ? 10.779 -13.650 -2.999 1.00 94.56 208 HIS A O 1
ATOM 1530 N N . PRO A 1 209 ? 12.141 -13.975 -1.247 1.00 90.69 209 PRO A N 1
ATOM 1531 C CA . PRO A 1 209 ? 11.558 -15.270 -0.904 1.00 90.69 209 PRO A CA 1
ATOM 1532 C C . PRO A 1 209 ? 10.062 -15.178 -0.576 1.00 90.69 209 PRO A C 1
ATOM 1534 O O . PRO A 1 209 ? 9.621 -14.228 0.063 1.00 90.69 209 PRO A O 1
ATOM 1537 N N . GLY A 1 210 ? 9.301 -16.197 -0.969 1.00 88.44 210 GLY A N 1
ATOM 1538 C CA . GLY A 1 210 ? 7.855 -16.272 -0.764 1.00 88.44 210 GLY A CA 1
ATOM 1539 C C . GLY A 1 210 ? 7.198 -17.230 -1.764 1.00 88.44 210 GLY A C 1
ATOM 1540 O O . GLY A 1 210 ? 7.907 -17.944 -2.486 1.00 88.44 210 GLY A O 1
ATOM 1541 N N . PRO A 1 211 ? 5.859 -17.260 -1.846 1.00 85.12 211 PRO A N 1
ATOM 1542 C CA . PRO A 1 211 ? 5.103 -18.022 -2.839 1.00 85.12 211 PRO A CA 1
ATOM 1543 C C . PRO A 1 211 ? 5.237 -17.406 -4.246 1.00 85.12 211 PRO A C 1
ATOM 1545 O O . PRO A 1 211 ? 4.275 -16.940 -4.831 1.00 85.12 211 PRO A O 1
ATOM 1548 N N . GLY A 1 212 ? 6.441 -17.392 -4.823 1.00 89.81 212 GLY A N 1
ATOM 1549 C CA . GLY A 1 212 ? 6.651 -16.938 -6.204 1.00 89.81 212 GLY A CA 1
ATOM 1550 C C . GLY A 1 212 ? 6.913 -15.438 -6.389 1.00 89.81 212 GLY A C 1
ATOM 1551 O O . GLY A 1 212 ? 6.898 -14.976 -7.530 1.00 89.81 212 GLY A O 1
ATOM 1552 N N . TYR A 1 213 ? 7.237 -14.698 -5.324 1.00 95.44 213 TYR A N 1
ATOM 1553 C CA . TYR A 1 213 ? 7.589 -13.264 -5.335 1.00 95.44 213 TYR A CA 1
ATOM 1554 C C . TYR A 1 213 ? 8.978 -12.957 -5.938 1.00 95.44 213 TYR A C 1
ATOM 1556 O O . TYR A 1 213 ? 9.708 -12.086 -5.480 1.00 95.44 213 TYR A O 1
ATOM 1564 N N . ASN A 1 214 ? 9.361 -13.672 -6.997 1.00 95.31 214 ASN A N 1
ATOM 1565 C CA . ASN A 1 214 ? 10.684 -13.582 -7.629 1.00 95.31 214 ASN A CA 1
ATOM 1566 C C . ASN A 1 214 ? 10.761 -12.517 -8.741 1.00 95.31 214 ASN A C 1
ATOM 1568 O O . ASN A 1 214 ? 11.822 -12.299 -9.315 1.00 95.31 214 ASN A O 1
ATOM 1572 N N . ALA A 1 215 ? 9.630 -11.923 -9.130 1.00 97.62 215 ALA A N 1
ATOM 1573 C CA . ALA A 1 215 ? 9.599 -10.873 -10.147 1.00 97.62 215 ALA A CA 1
ATOM 1574 C C . ALA A 1 215 ? 9.962 -9.516 -9.522 1.00 97.62 215 ALA A C 1
ATOM 1576 O O . ALA A 1 215 ? 9.645 -9.324 -8.356 1.00 97.62 215 ALA A O 1
ATOM 1577 N N . PRO A 1 216 ? 10.532 -8.546 -10.258 1.00 98.56 216 PRO A N 1
ATOM 1578 C CA . PRO A 1 216 ? 10.737 -7.196 -9.738 1.00 98.56 216 PRO A CA 1
ATOM 1579 C C . PRO A 1 216 ? 9.406 -6.551 -9.328 1.00 98.56 216 PRO A C 1
ATOM 1581 O O . PRO A 1 216 ? 8.463 -6.508 -10.130 1.00 98.56 216 PRO A O 1
ATOM 1584 N N . HIS A 1 217 ? 9.305 -6.051 -8.100 1.00 98.81 217 HIS A N 1
ATOM 1585 C CA . HIS A 1 217 ? 8.048 -5.529 -7.564 1.00 98.81 217 HIS A CA 1
ATOM 1586 C C . HIS A 1 217 ? 8.249 -4.509 -6.444 1.00 98.81 217 HIS A C 1
ATOM 1588 O O . HIS A 1 217 ? 9.358 -4.322 -5.942 1.00 98.81 217 HIS A O 1
ATOM 1594 N N . PHE A 1 218 ? 7.155 -3.828 -6.113 1.00 98.81 218 PHE A N 1
ATOM 1595 C CA . PHE A 1 218 ? 7.071 -2.906 -4.993 1.00 98.81 218 PHE A CA 1
ATOM 1596 C C . PHE A 1 218 ? 6.154 -3.449 -3.907 1.00 98.81 218 PHE A C 1
ATOM 1598 O O . PHE A 1 218 ? 5.070 -3.942 -4.239 1.00 98.81 218 PHE A O 1
ATOM 1605 N N . ASP A 1 219 ? 6.538 -3.200 -2.659 1.00 98.50 219 ASP A N 1
ATOM 1606 C CA . ASP A 1 219 ? 5.749 -3.498 -1.468 1.00 98.50 219 ASP A CA 1
ATOM 1607 C C . ASP A 1 219 ? 5.347 -2.175 -0.818 1.00 98.50 219 ASP A C 1
ATOM 1609 O O . ASP A 1 219 ? 6.171 -1.437 -0.259 1.00 98.50 219 ASP A O 1
ATOM 1613 N N . PHE A 1 220 ? 4.067 -1.829 -0.924 1.00 98.75 220 PHE A N 1
ATOM 1614 C CA . PHE A 1 220 ? 3.545 -0.561 -0.429 1.00 98.75 220 PHE A CA 1
ATOM 1615 C C . PHE A 1 220 ? 2.987 -0.747 0.981 1.00 98.75 220 PHE A C 1
ATOM 1617 O O . PHE A 1 220 ? 1.793 -0.963 1.158 1.00 98.75 220 PHE A O 1
ATOM 1624 N N . HIS A 1 221 ? 3.830 -0.642 2.002 1.00 98.50 221 HIS A N 1
ATOM 1625 C CA . HIS A 1 221 ? 3.401 -0.839 3.383 1.00 98.50 221 HIS A CA 1
ATOM 1626 C C . HIS A 1 221 ? 2.756 0.435 3.934 1.00 98.50 221 HIS A C 1
ATOM 1628 O O . HIS A 1 221 ? 3.425 1.449 4.136 1.00 98.50 221 HIS A O 1
ATOM 1634 N N . PHE A 1 222 ? 1.462 0.381 4.229 1.00 98.75 222 PHE A N 1
ATOM 1635 C CA . PHE A 1 222 ? 0.730 1.432 4.929 1.00 98.75 222 PHE A CA 1
ATOM 1636 C C . PHE A 1 222 ? 0.676 1.092 6.418 1.00 98.75 222 PHE A C 1
ATOM 1638 O O . PHE A 1 222 ? -0.192 0.336 6.858 1.00 98.75 222 PHE A O 1
ATOM 1645 N N . TYR A 1 223 ? 1.617 1.636 7.189 1.00 98.19 223 TYR A N 1
ATOM 1646 C CA . TYR A 1 223 ? 1.789 1.313 8.603 1.00 98.19 223 TYR A CA 1
ATOM 1647 C C . TYR A 1 223 ? 0.783 2.026 9.503 1.00 98.19 223 TYR A C 1
ATOM 1649 O O . TYR A 1 223 ? 0.431 3.186 9.283 1.00 98.19 223 TYR A O 1
ATOM 1657 N N . PHE A 1 224 ? 0.368 1.332 10.560 1.00 97.00 224 PHE A N 1
ATOM 1658 C CA . PHE A 1 224 ? -0.427 1.863 11.668 1.00 97.00 224 PHE A CA 1
ATOM 1659 C C . PHE A 1 224 ? 0.447 2.209 12.879 1.00 97.00 224 PHE A C 1
ATOM 1661 O O . PHE A 1 224 ? 0.169 3.160 13.608 1.00 97.00 224 PHE A O 1
ATOM 1668 N N . SER A 1 225 ? 1.519 1.442 13.076 1.00 93.69 225 SER A N 1
ATOM 1669 C CA . SER A 1 225 ? 2.517 1.645 14.129 1.00 93.69 225 SER A CA 1
ATOM 1670 C C . SER A 1 225 ? 3.517 2.748 13.772 1.00 93.69 225 SER A C 1
ATOM 1672 O O . SER A 1 225 ? 3.679 3.108 12.601 1.00 93.69 225 SER A O 1
ATOM 1674 N N . SER A 1 226 ? 4.197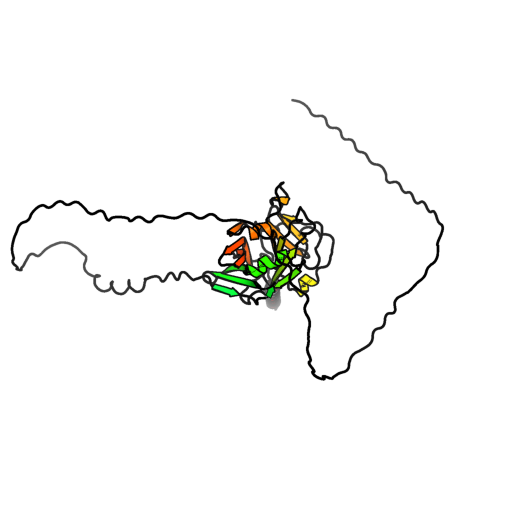 3.300 14.780 1.00 92.75 226 SER A N 1
ATOM 1675 C CA . SER A 1 226 ? 5.241 4.305 14.550 1.00 92.75 226 SER A CA 1
ATOM 1676 C C . SER A 1 226 ? 6.476 3.690 13.872 1.00 92.75 226 SER A C 1
ATOM 1678 O O . SER A 1 226 ? 6.715 2.487 14.016 1.00 92.75 226 SER A O 1
ATOM 1680 N N . PRO A 1 227 ? 7.308 4.485 13.172 1.00 92.38 227 PRO A N 1
ATOM 1681 C CA . PRO A 1 227 ? 8.553 3.985 12.592 1.00 92.38 227 PRO A CA 1
ATOM 1682 C C . PRO A 1 227 ? 9.477 3.325 13.625 1.00 92.38 227 PRO A C 1
ATOM 1684 O O . PRO A 1 227 ? 10.156 2.351 13.314 1.00 92.38 227 PRO A O 1
ATOM 1687 N N . GLU A 1 228 ? 9.498 3.825 14.865 1.00 92.69 228 GLU A N 1
ATOM 1688 C CA . GLU A 1 228 ? 10.307 3.267 15.953 1.00 92.69 228 GLU A CA 1
ATOM 1689 C C . GLU A 1 228 ? 9.791 1.906 16.428 1.00 92.69 228 GLU A C 1
ATOM 1691 O O . GLU A 1 228 ? 10.591 1.008 16.688 1.00 92.69 228 GLU A O 1
ATOM 1696 N N . GLU A 1 229 ? 8.470 1.743 16.538 1.00 92.62 229 GLU A N 1
ATOM 1697 C CA . GLU A 1 229 ? 7.848 0.462 16.890 1.00 92.62 229 GLU A CA 1
ATOM 1698 C C . GLU A 1 229 ? 8.103 -0.579 15.805 1.00 92.62 229 GLU A C 1
ATOM 1700 O O . GLU A 1 229 ? 8.508 -1.699 16.113 1.00 92.62 229 GLU A O 1
ATOM 1705 N N . VAL A 1 230 ? 7.924 -0.181 14.542 1.00 92.38 230 VAL A N 1
ATOM 1706 C CA . VAL A 1 230 ? 8.193 -1.017 13.372 1.00 92.38 230 VAL A CA 1
ATOM 1707 C C . VAL A 1 230 ? 9.664 -1.431 13.361 1.00 92.38 230 VAL A C 1
ATOM 1709 O O . VAL A 1 230 ? 9.951 -2.621 13.378 1.00 92.38 230 VAL A O 1
ATOM 1712 N N . ALA A 1 231 ? 10.609 -0.491 13.463 1.00 92.50 231 ALA A N 1
ATOM 1713 C CA . ALA A 1 231 ? 12.047 -0.782 13.465 1.00 92.50 231 ALA A CA 1
ATOM 1714 C C . ALA A 1 231 ? 12.511 -1.693 14.620 1.00 92.50 231 ALA A C 1
ATOM 1716 O O . ALA A 1 231 ? 13.575 -2.309 14.528 1.00 92.50 231 ALA A O 1
ATOM 1717 N N . ALA A 1 232 ? 11.740 -1.784 15.707 1.00 94.00 232 ALA A N 1
ATOM 1718 C CA . ALA A 1 232 ? 12.030 -2.653 16.843 1.00 94.00 232 ALA A CA 1
ATOM 1719 C C . ALA A 1 232 ? 11.536 -4.103 16.664 1.00 94.00 232 ALA A C 1
ATOM 1721 O O . ALA A 1 232 ? 11.832 -4.943 17.517 1.00 94.00 232 ALA A O 1
ATOM 1722 N N . ILE A 1 233 ? 10.798 -4.413 15.590 1.00 92.25 233 ILE A N 1
ATOM 1723 C CA . ILE A 1 233 ? 10.309 -5.767 15.302 1.00 92.25 233 ILE A CA 1
ATOM 1724 C C . ILE A 1 233 ? 11.500 -6.676 14.940 1.00 92.25 233 ILE A C 1
ATOM 1726 O O . ILE A 1 233 ? 12.184 -6.416 13.943 1.00 92.25 233 ILE A O 1
ATOM 1730 N N . PRO A 1 234 ? 11.768 -7.741 15.720 1.00 92.44 234 PRO A N 1
ATOM 1731 C CA . PRO A 1 234 ? 12.882 -8.649 15.479 1.00 92.44 234 PRO A CA 1
ATOM 1732 C C . PRO A 1 234 ? 12.554 -9.688 14.397 1.00 92.44 234 PRO A C 1
ATOM 1734 O O . PRO A 1 234 ? 11.413 -9.840 13.967 1.00 92.44 234 PRO A O 1
ATOM 1737 N N . PHE A 1 235 ? 13.571 -10.457 14.004 1.00 92.00 235 PHE A N 1
ATOM 1738 C CA . PHE A 1 235 ? 13.343 -11.738 13.338 1.00 92.00 235 PHE A CA 1
ATOM 1739 C C . PHE A 1 235 ? 12.916 -12.767 14.381 1.00 92.00 235 PHE A C 1
ATOM 1741 O O . PHE A 1 235 ? 13.686 -13.027 15.304 1.00 92.00 235 PHE A O 1
ATOM 1748 N N . ASP A 1 236 ? 11.759 -13.392 14.194 1.00 89.50 236 ASP A N 1
ATOM 1749 C CA . ASP A 1 236 ? 11.265 -14.456 15.068 1.00 89.50 236 ASP A CA 1
ATOM 1750 C C . ASP A 1 236 ? 10.505 -15.524 14.262 1.00 89.50 236 ASP A C 1
ATOM 1752 O O . ASP A 1 236 ? 9.948 -15.236 13.197 1.00 89.50 236 ASP A O 1
ATOM 1756 N N . PRO A 1 237 ? 10.427 -16.774 14.753 1.00 85.44 237 PRO A N 1
ATOM 1757 C CA . PRO A 1 237 ? 9.423 -17.719 14.281 1.00 85.44 237 PRO A CA 1
ATOM 1758 C C . PRO A 1 237 ? 8.011 -17.143 14.439 1.00 85.44 237 PRO A C 1
ATOM 1760 O O . PRO A 1 237 ? 7.726 -16.445 15.414 1.00 85.44 237 PRO A O 1
ATOM 1763 N N . ALA A 1 238 ? 7.113 -17.485 13.514 1.00 81.62 238 ALA A N 1
ATOM 1764 C CA . ALA A 1 238 ? 5.710 -17.102 13.613 1.00 81.62 238 ALA A CA 1
ATOM 1765 C C . ALA A 1 238 ? 5.103 -17.481 14.983 1.00 81.62 238 ALA A C 1
ATOM 1767 O O . ALA A 1 238 ? 5.235 -18.635 15.411 1.00 81.62 238 ALA A O 1
ATOM 1768 N N . PRO A 1 239 ? 4.416 -16.547 15.671 1.00 85.75 239 PRO A N 1
ATOM 1769 C CA . PRO A 1 239 ? 3.683 -16.856 16.893 1.00 85.75 239 PRO A CA 1
ATOM 1770 C C . PRO A 1 239 ? 2.426 -17.691 16.588 1.00 85.75 239 PRO A C 1
ATOM 1772 O O . PRO A 1 239 ? 2.159 -18.083 15.451 1.00 85.75 239 PRO A O 1
ATOM 1775 N N . ALA A 1 240 ? 1.621 -17.961 17.621 1.00 82.56 240 ALA A N 1
ATOM 1776 C CA . ALA A 1 240 ? 0.278 -18.496 17.411 1.00 82.56 240 ALA A CA 1
ATOM 1777 C C . ALA A 1 240 ? -0.532 -17.569 16.475 1.00 82.56 240 ALA A C 1
ATOM 1779 O O . ALA A 1 240 ? -0.360 -16.348 16.561 1.00 82.56 240 ALA A O 1
ATOM 1780 N N . PRO A 1 241 ? -1.414 -18.119 15.615 1.00 84.69 241 PRO A N 1
ATOM 1781 C CA . PRO A 1 241 ? -2.225 -17.310 14.714 1.00 84.69 241 PRO A CA 1
ATOM 1782 C C . PRO A 1 241 ? -3.022 -16.229 15.449 1.00 84.69 241 PRO A C 1
ATOM 1784 O O . PRO A 1 241 ? -3.487 -16.434 16.574 1.00 84.69 241 PRO A O 1
ATOM 1787 N N . VAL A 1 242 ? -3.195 -15.091 14.779 1.00 91.56 242 VAL A N 1
ATOM 1788 C CA . VAL A 1 242 ? -4.062 -13.991 15.205 1.00 91.56 242 VAL A CA 1
ATOM 1789 C C . VAL A 1 242 ? -5.488 -14.527 15.368 1.00 91.56 242 VAL A C 1
ATOM 1791 O O . VAL A 1 242 ? -5.907 -15.427 14.637 1.00 91.56 242 VAL A O 1
ATOM 1794 N N . ASP A 1 243 ? -6.238 -13.986 16.333 1.00 92.75 243 ASP A N 1
ATOM 1795 C CA . ASP A 1 243 ? -7.647 -14.347 16.512 1.00 92.75 243 ASP A CA 1
ATOM 1796 C C . ASP A 1 243 ? -8.405 -14.183 15.176 1.00 92.75 243 ASP A C 1
ATOM 1798 O O . ASP A 1 243 ? -8.353 -13.097 14.584 1.00 92.75 243 ASP A O 1
ATOM 1802 N N . PRO A 1 244 ? -9.112 -15.226 14.693 1.00 93.50 244 PRO A N 1
ATOM 1803 C CA . PRO A 1 244 ? -9.801 -15.202 13.406 1.00 93.50 244 PRO A CA 1
ATOM 1804 C C . PRO A 1 244 ? -10.764 -14.029 13.208 1.00 93.50 244 PRO A C 1
ATOM 1806 O O . PRO A 1 244 ? -11.040 -13.670 12.068 1.00 93.50 244 PRO A O 1
ATOM 1809 N N . MET A 1 245 ? -11.277 -13.400 14.275 1.00 95.00 245 MET A N 1
ATOM 1810 C CA . MET A 1 245 ? -12.146 -12.228 14.119 1.00 95.00 245 MET A CA 1
ATOM 1811 C C . MET A 1 245 ? -11.428 -11.007 13.512 1.00 95.00 245 MET A C 1
ATOM 1813 O O . MET A 1 245 ? -12.092 -10.157 12.913 1.00 95.00 245 MET A O 1
ATOM 1817 N N . TRP A 1 246 ? -10.098 -10.929 13.654 1.00 95.75 246 TRP A N 1
ATOM 1818 C CA . TRP A 1 246 ? -9.245 -9.853 13.127 1.00 95.75 246 TRP A CA 1
ATOM 1819 C C . TRP A 1 246 ? -8.591 -10.195 11.790 1.00 95.75 246 TRP A C 1
ATOM 1821 O O . TRP A 1 246 ? -7.863 -9.363 11.250 1.00 95.75 246 TRP A O 1
ATOM 1831 N N . VAL A 1 247 ? -8.814 -11.405 11.274 1.00 96.56 247 VAL A N 1
ATOM 1832 C CA . VAL A 1 247 ? -8.211 -11.908 10.038 1.00 96.56 247 VAL A CA 1
ATOM 1833 C C . VAL A 1 247 ? -9.296 -12.013 8.971 1.00 96.56 247 VAL A C 1
ATOM 1835 O O . VAL A 1 247 ? -10.403 -12.487 9.228 1.00 96.56 247 VAL A O 1
ATOM 1838 N N . ALA A 1 248 ? -9.000 -11.527 7.769 1.00 97.38 248 ALA A N 1
ATOM 1839 C CA . ALA A 1 248 ? -9.896 -11.666 6.628 1.00 97.38 248 ALA A CA 1
ATOM 1840 C C . ALA A 1 248 ? -10.026 -13.136 6.194 1.00 97.38 248 ALA A C 1
ATOM 1842 O O . ALA A 1 248 ? -9.129 -13.950 6.413 1.00 97.38 248 ALA A O 1
ATOM 1843 N N . SER A 1 249 ? -11.143 -13.500 5.562 1.00 96.75 249 SER A N 1
ATOM 1844 C CA . SER A 1 249 ? -11.306 -14.870 5.062 1.00 96.75 249 SER A CA 1
ATOM 1845 C C . SER A 1 249 ? -10.274 -15.198 3.979 1.00 96.75 249 SER A C 1
ATOM 1847 O O . SER A 1 249 ? -9.920 -14.343 3.162 1.00 96.75 249 SER A O 1
ATOM 1849 N N . ASP A 1 250 ? -9.836 -16.459 3.955 1.00 96.88 250 ASP A N 1
ATOM 1850 C CA . ASP A 1 250 ? -8.895 -16.989 2.957 1.00 96.88 250 ASP A CA 1
ATOM 1851 C C . ASP A 1 250 ? -7.502 -16.343 3.019 1.00 96.88 250 ASP A C 1
ATOM 1853 O O . ASP A 1 250 ? -6.755 -16.355 2.046 1.00 96.88 250 ASP A O 1
ATOM 1857 N N . TYR A 1 251 ? -7.152 -15.799 4.185 1.00 97.69 251 TYR A N 1
ATOM 1858 C CA . TYR A 1 251 ? -5.806 -15.360 4.517 1.00 97.69 251 TYR A CA 1
ATOM 1859 C C . TYR A 1 251 ? -5.121 -16.361 5.444 1.00 97.69 251 TYR A C 1
ATOM 1861 O O . TYR A 1 251 ? -5.739 -16.868 6.385 1.00 97.69 251 TYR A O 1
ATOM 1869 N N . ALA A 1 252 ? -3.835 -16.621 5.211 1.00 94.75 252 ALA A N 1
ATOM 1870 C CA . ALA A 1 252 ? -3.031 -17.483 6.072 1.00 94.75 252 ALA A CA 1
ATOM 1871 C C . ALA A 1 252 ? -1.703 -16.828 6.466 1.00 94.75 252 ALA A C 1
ATOM 1873 O O . ALA A 1 252 ? -1.098 -16.144 5.643 1.00 94.75 252 ALA A O 1
ATOM 1874 N N . PRO A 1 253 ? -1.233 -17.051 7.704 1.00 94.62 253 PRO A N 1
ATOM 1875 C CA . PRO A 1 253 ? 0.041 -16.519 8.155 1.00 94.62 253 PRO A CA 1
ATOM 1876 C C . PRO A 1 253 ? 1.225 -17.177 7.452 1.00 94.62 253 PRO A C 1
ATOM 1878 O O . PRO A 1 253 ? 1.272 -18.402 7.305 1.00 94.62 253 PRO A O 1
ATOM 1881 N N . ASP A 1 254 ? 2.244 -16.373 7.180 1.00 90.94 254 ASP A N 1
ATOM 1882 C CA . ASP A 1 254 ? 3.591 -16.860 6.934 1.00 90.94 254 ASP A CA 1
ATOM 1883 C C . ASP A 1 254 ? 4.220 -17.471 8.190 1.00 90.94 254 ASP A C 1
ATOM 1885 O O . ASP A 1 254 ? 3.840 -17.194 9.333 1.00 90.94 254 ASP A O 1
ATOM 1889 N N . ALA A 1 255 ? 5.228 -18.315 7.966 1.00 88.56 255 ALA A N 1
ATOM 1890 C CA . ALA A 1 255 ? 5.918 -19.061 9.017 1.00 88.56 255 ALA A CA 1
ATOM 1891 C C . ALA A 1 255 ? 6.937 -18.229 9.823 1.00 88.56 255 ALA A C 1
ATOM 1893 O O . ALA A 1 255 ? 7.527 -18.742 10.780 1.00 88.56 255 ALA A O 1
ATOM 1894 N N . VAL A 1 256 ? 7.160 -16.966 9.454 1.00 88.88 256 VAL A N 1
ATOM 1895 C CA . VAL A 1 256 ? 8.155 -16.081 10.073 1.00 88.88 256 VAL A CA 1
ATOM 1896 C C . VAL A 1 256 ? 7.578 -14.697 10.355 1.00 88.88 256 VAL A C 1
ATOM 1898 O O . VAL A 1 256 ? 6.655 -14.240 9.684 1.00 88.88 256 VAL A O 1
ATOM 1901 N N . VAL A 1 257 ? 8.163 -14.027 11.343 1.00 90.81 257 VAL A N 1
ATOM 1902 C CA . VAL A 1 257 ? 8.078 -12.579 11.523 1.00 90.81 257 VAL A CA 1
ATOM 1903 C C . VAL A 1 257 ? 9.254 -11.961 10.774 1.00 90.81 257 VAL A C 1
ATOM 1905 O O . VAL A 1 257 ? 10.414 -12.277 11.057 1.00 90.81 257 VAL A O 1
ATOM 1908 N N . VAL A 1 258 ? 8.960 -11.096 9.807 1.00 91.38 258 VAL A N 1
ATOM 1909 C CA . VAL A 1 258 ? 9.980 -10.371 9.052 1.00 91.38 258 VAL A CA 1
ATOM 1910 C C . VAL A 1 258 ? 10.427 -9.147 9.865 1.00 91.38 258 VAL A C 1
ATOM 1912 O O . VAL A 1 258 ? 9.570 -8.395 10.345 1.00 91.38 258 VAL A O 1
ATOM 1915 N N . PRO A 1 259 ? 11.746 -8.939 10.057 1.00 90.44 259 PRO A N 1
ATOM 1916 C CA . PRO A 1 259 ? 12.266 -7.806 10.812 1.00 90.44 259 PRO A CA 1
ATOM 1917 C C . PRO A 1 259 ? 11.785 -6.489 10.233 1.00 90.44 259 PRO A C 1
ATOM 1919 O O . PRO A 1 259 ? 11.711 -6.340 9.018 1.00 90.44 259 PRO A O 1
ATOM 1922 N N . ALA A 1 260 ? 11.513 -5.530 11.111 1.00 89.06 260 ALA A N 1
ATOM 1923 C CA . ALA A 1 260 ? 11.017 -4.216 10.722 1.00 89.06 260 ALA A CA 1
ATOM 1924 C C . ALA A 1 260 ? 9.706 -4.215 9.907 1.00 89.06 260 ALA A C 1
ATOM 1926 O O . ALA A 1 260 ? 9.405 -3.220 9.258 1.00 89.06 260 ALA A O 1
ATOM 1927 N N . MET A 1 261 ? 8.929 -5.304 9.939 1.00 90.19 261 MET A N 1
ATOM 1928 C CA . MET A 1 261 ? 7.643 -5.413 9.241 1.00 90.19 261 MET A CA 1
ATOM 1929 C C . MET A 1 261 ? 6.612 -6.101 10.144 1.00 90.19 261 MET A C 1
ATOM 1931 O O . MET A 1 261 ? 5.691 -5.466 10.666 1.00 90.19 261 MET A O 1
ATOM 1935 N N . GLY A 1 262 ? 6.788 -7.401 10.386 1.00 93.44 262 GLY A N 1
ATOM 1936 C CA . GLY A 1 262 ? 5.826 -8.241 11.092 1.00 93.44 262 GLY A CA 1
ATOM 1937 C C . GLY A 1 262 ? 5.619 -9.595 10.417 1.00 93.44 262 GLY A C 1
ATOM 1938 O O . GLY A 1 262 ? 6.361 -10.006 9.528 1.00 93.44 262 GLY A O 1
ATOM 1939 N N . GLN A 1 263 ? 4.609 -10.320 10.878 1.00 95.06 263 GLN A N 1
ATOM 1940 C CA . GLN A 1 263 ? 4.109 -11.525 10.235 1.00 95.06 263 GLN A CA 1
ATOM 1941 C C . GLN A 1 263 ? 3.129 -11.142 9.124 1.00 95.06 263 GLN A C 1
ATOM 1943 O O . GLN A 1 263 ? 2.106 -10.506 9.391 1.00 95.06 263 GLN A O 1
ATOM 1948 N N . HIS A 1 264 ? 3.421 -11.583 7.906 1.00 96.06 264 HIS A N 1
ATOM 1949 C CA . HIS A 1 264 ? 2.546 -11.408 6.754 1.00 96.06 264 HIS A CA 1
ATOM 1950 C C . HIS A 1 264 ? 1.425 -12.449 6.780 1.00 96.06 264 HIS A C 1
ATOM 1952 O O . HIS A 1 264 ? 1.652 -13.626 7.066 1.00 96.06 264 HIS A O 1
ATOM 1958 N N . TYR A 1 265 ? 0.203 -12.013 6.496 1.00 97.62 265 TYR A N 1
ATOM 1959 C CA . TYR A 1 265 ? -0.933 -12.877 6.205 1.00 97.62 265 TYR A CA 1
ATOM 1960 C C . TYR A 1 265 ? -1.235 -12.752 4.719 1.00 97.62 265 TYR A C 1
ATOM 1962 O O . TYR A 1 265 ? -1.588 -11.672 4.240 1.00 97.62 265 TYR A O 1
ATOM 1970 N N . LEU A 1 266 ? -1.088 -13.866 4.010 1.00 96.69 266 LEU A N 1
ATOM 1971 C CA . LEU A 1 266 ? -1.110 -13.951 2.557 1.00 96.69 266 LEU A CA 1
ATOM 1972 C C . LEU A 1 266 ? -2.493 -14.348 2.042 1.00 96.69 266 LEU A C 1
ATOM 1974 O O . LEU A 1 266 ? -3.145 -15.217 2.625 1.00 96.69 266 LEU A O 1
ATOM 1978 N N . ASP A 1 267 ? -2.909 -13.741 0.932 1.00 97.31 267 ASP A N 1
ATOM 1979 C CA . ASP A 1 267 ? -4.142 -14.074 0.220 1.00 97.31 267 ASP A CA 1
ATOM 1980 C C . ASP A 1 267 ? -3.999 -15.435 -0.491 1.00 97.31 267 ASP A C 1
ATOM 1982 O O . ASP A 1 267 ? -3.329 -15.557 -1.516 1.00 97.31 267 ASP A O 1
ATOM 1986 N N . LEU A 1 268 ? -4.676 -16.468 0.021 1.00 96.75 268 LEU A N 1
ATOM 1987 C CA . LEU A 1 268 ? -4.639 -17.819 -0.551 1.00 96.75 268 LEU A CA 1
ATOM 1988 C C . LEU A 1 268 ? -5.384 -17.954 -1.888 1.00 96.75 268 LEU A C 1
ATOM 1990 O O . LEU A 1 268 ? -5.255 -18.978 -2.561 1.00 96.75 268 LEU A O 1
ATOM 1994 N N . LEU A 1 269 ? -6.184 -16.960 -2.270 1.00 96.69 269 LEU A N 1
ATOM 1995 C CA . LEU A 1 269 ? -6.883 -16.897 -3.553 1.00 96.69 269 LEU A CA 1
ATOM 1996 C C . LEU A 1 269 ? -6.072 -16.149 -4.618 1.00 96.69 269 LEU A C 1
ATOM 1998 O O . LEU A 1 269 ? -6.486 -16.126 -5.781 1.00 96.69 269 LEU A O 1
ATOM 2002 N N . SER A 1 270 ? -4.921 -15.574 -4.259 1.00 95.69 270 SER A N 1
ATOM 2003 C CA . SER A 1 270 ? -4.057 -14.905 -5.226 1.00 95.69 270 SER A CA 1
ATOM 2004 C C . SER A 1 270 ? -3.507 -15.880 -6.274 1.00 95.69 270 SER A C 1
ATOM 2006 O O . SER A 1 270 ? -3.325 -17.073 -5.987 1.00 95.69 270 SER A O 1
ATOM 2008 N N . PRO A 1 271 ? -3.255 -15.418 -7.515 1.00 95.38 271 PRO A N 1
ATOM 2009 C CA . PRO A 1 271 ? -2.845 -16.287 -8.615 1.00 95.38 271 PRO A CA 1
ATOM 2010 C C . PRO A 1 271 ? -1.622 -17.151 -8.298 1.00 95.38 271 PRO A C 1
ATOM 2012 O O . PRO A 1 271 ? -1.603 -18.321 -8.677 1.00 95.38 271 PRO A O 1
ATOM 2015 N N . GLU A 1 272 ? -0.650 -16.623 -7.555 1.00 95.06 272 GLU A N 1
ATOM 2016 C CA . GLU A 1 272 ? 0.579 -17.319 -7.171 1.00 95.06 272 GLU A CA 1
ATOM 2017 C C . GLU A 1 272 ? 0.359 -18.567 -6.295 1.00 95.06 272 GLU A C 1
ATOM 2019 O O . GLU A 1 272 ? 1.169 -19.494 -6.325 1.00 95.06 272 GLU A O 1
ATOM 2024 N N . PHE A 1 273 ? -0.781 -18.660 -5.604 1.00 95.12 273 PHE A N 1
ATOM 2025 C CA . PHE A 1 273 ? -1.213 -19.864 -4.883 1.00 95.12 273 PHE A CA 1
ATOM 2026 C C . PHE A 1 273 ? -2.084 -20.804 -5.725 1.00 95.12 273 PHE A C 1
ATOM 2028 O O . PHE A 1 273 ? -2.320 -21.950 -5.345 1.00 95.12 273 PHE A O 1
ATOM 2035 N N . ASN A 1 274 ? -2.552 -20.337 -6.883 1.00 95.56 274 ASN A N 1
ATOM 2036 C CA . ASN A 1 274 ? -3.578 -20.989 -7.696 1.00 95.56 274 ASN A CA 1
ATOM 2037 C C . ASN A 1 274 ? -3.101 -21.286 -9.131 1.00 95.56 274 ASN A C 1
ATOM 2039 O O . ASN A 1 274 ? -3.905 -21.437 -10.051 1.00 95.56 274 ASN A O 1
ATOM 2043 N N . GLY A 1 275 ? -1.782 -21.401 -9.326 1.00 93.62 275 GLY A N 1
ATOM 2044 C CA . GLY A 1 275 ? -1.153 -21.797 -10.593 1.00 93.62 275 GLY A CA 1
ATOM 2045 C C . GLY A 1 275 ? -0.968 -20.669 -11.613 1.00 93.62 275 GLY A C 1
ATOM 2046 O O . GLY A 1 275 ? -0.535 -20.932 -12.735 1.00 93.62 275 GLY A O 1
ATOM 2047 N N . GLY A 1 276 ? -1.289 -19.429 -11.242 1.00 95.88 276 GLY A N 1
ATOM 2048 C CA . GLY A 1 276 ? -0.996 -18.224 -12.011 1.00 95.88 276 GLY A CA 1
ATOM 2049 C C . GLY A 1 276 ? 0.305 -17.539 -11.568 1.00 95.88 276 GLY A C 1
ATOM 2050 O O . GLY A 1 276 ? 0.901 -17.913 -10.559 1.00 95.88 276 GLY A O 1
ATOM 2051 N N . PRO A 1 277 ? 0.778 -16.538 -12.329 1.00 95.81 277 PRO A N 1
ATOM 2052 C CA . PRO A 1 277 ? 1.942 -15.748 -11.948 1.00 95.81 277 PRO A CA 1
ATOM 2053 C C . PRO A 1 277 ? 1.586 -14.694 -10.893 1.00 95.81 277 PRO A C 1
ATOM 2055 O O . PRO A 1 277 ? 0.490 -14.135 -10.920 1.00 95.81 277 PRO A O 1
ATOM 2058 N N . PHE A 1 278 ? 2.551 -14.345 -10.044 1.00 97.81 278 PHE A N 1
ATOM 2059 C CA . PHE A 1 278 ? 2.471 -13.152 -9.206 1.00 97.81 278 PHE A CA 1
ATOM 2060 C C . PHE A 1 278 ? 2.481 -11.889 -10.083 1.00 97.81 278 PHE A C 1
ATOM 2062 O O . PHE A 1 278 ? 3.406 -11.671 -10.869 1.00 97.81 278 PHE A O 1
ATOM 2069 N N . THR A 1 279 ? 1.445 -11.062 -9.956 1.00 97.44 279 THR A N 1
ATOM 2070 C CA . THR A 1 279 ? 1.321 -9.764 -10.647 1.00 97.44 279 THR A CA 1
ATOM 2071 C C . THR A 1 279 ? 1.024 -8.646 -9.661 1.00 97.44 279 THR A C 1
ATOM 2073 O O . THR A 1 279 ? 1.675 -7.598 -9.698 1.00 97.44 279 THR A O 1
ATOM 2076 N N . LYS A 1 280 ? 0.068 -8.900 -8.768 1.00 97.50 280 LYS A N 1
ATOM 2077 C CA . LYS A 1 280 ? -0.265 -8.111 -7.590 1.00 97.50 280 LYS A CA 1
ATOM 2078 C C . LYS A 1 280 ? -0.914 -9.009 -6.540 1.00 97.50 280 LYS A C 1
ATOM 2080 O O . LYS A 1 280 ? -1.588 -9.972 -6.896 1.00 97.50 280 LYS A O 1
ATOM 2085 N N . THR A 1 281 ? -0.776 -8.647 -5.275 1.00 97.94 281 THR A N 1
ATOM 2086 C CA . THR A 1 281 ? -1.403 -9.341 -4.142 1.00 97.94 281 THR A CA 1
ATOM 2087 C C . THR A 1 281 ? -1.675 -8.327 -3.031 1.00 97.94 281 THR A C 1
ATOM 2089 O O . THR A 1 281 ? -1.214 -7.184 -3.116 1.00 97.94 281 THR A O 1
ATOM 2092 N N . PHE A 1 282 ? -2.463 -8.703 -2.031 1.00 98.56 282 PHE A N 1
ATOM 2093 C CA . PHE A 1 282 ? -2.725 -7.853 -0.872 1.00 98.56 282 PHE A CA 1
ATOM 2094 C C . PHE A 1 282 ? -2.449 -8.632 0.400 1.00 98.56 282 PHE A C 1
ATOM 2096 O O . PHE A 1 282 ? -2.962 -9.739 0.551 1.00 98.56 282 PHE A O 1
ATOM 2103 N N . ILE A 1 283 ? -1.689 -8.035 1.310 1.00 98.38 283 ILE A N 1
ATOM 2104 C CA . ILE A 1 283 ? -1.221 -8.645 2.547 1.00 98.38 283 ILE A CA 1
ATOM 2105 C C . ILE A 1 283 ? -1.686 -7.822 3.750 1.00 98.38 283 ILE A C 1
ATOM 2107 O O . ILE A 1 283 ? -1.724 -6.587 3.732 1.00 98.38 283 ILE A O 1
ATOM 2111 N N . TYR A 1 284 ? -2.034 -8.540 4.816 1.00 98.31 284 TYR A N 1
ATOM 2112 C CA . TYR A 1 284 ? -2.210 -7.970 6.146 1.00 98.31 284 TYR A CA 1
ATOM 2113 C C . TYR A 1 284 ? -0.974 -8.248 6.999 1.00 98.31 284 TYR A C 1
ATOM 2115 O O . TYR A 1 284 ? -0.542 -9.394 7.117 1.00 98.31 284 TYR A O 1
ATOM 2123 N N . GLY A 1 285 ? -0.440 -7.211 7.633 1.00 96.69 285 GLY A N 1
ATOM 2124 C CA . GLY A 1 285 ? 0.693 -7.315 8.539 1.00 96.69 285 GLY A CA 1
ATOM 2125 C C . GLY A 1 285 ? 0.271 -7.356 9.995 1.00 96.69 285 GLY A C 1
ATOM 2126 O O . GLY A 1 285 ? -0.550 -6.540 10.419 1.00 96.69 285 GLY A O 1
ATOM 2127 N N . TYR A 1 286 ? 0.854 -8.264 10.778 1.00 95.75 286 TYR A N 1
ATOM 2128 C CA . TYR A 1 286 ? 0.610 -8.340 12.217 1.00 95.75 286 TYR A CA 1
ATOM 2129 C C . TYR A 1 286 ? 1.897 -8.478 13.022 1.00 95.75 286 TYR A C 1
ATOM 2131 O O . TYR A 1 286 ? 2.827 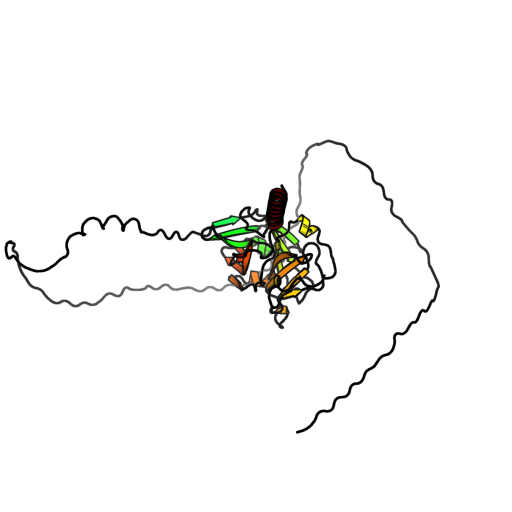-9.181 12.638 1.00 95.75 286 TYR A O 1
ATOM 2139 N N . TYR A 1 287 ? 1.914 -7.906 14.219 1.00 93.69 287 TYR A N 1
ATOM 2140 C CA . TYR A 1 287 ? 2.949 -8.161 15.211 1.00 93.69 287 TYR A CA 1
ATOM 2141 C C . TYR A 1 287 ? 2.319 -8.317 16.592 1.00 93.69 287 TYR A C 1
ATOM 2143 O O . TYR A 1 287 ? 1.462 -7.533 16.994 1.00 93.69 287 TYR A O 1
ATOM 2151 N N . GLN A 1 288 ? 2.697 -9.379 17.310 1.00 89.69 288 GLN A N 1
ATOM 2152 C CA . GLN A 1 288 ? 2.120 -9.736 18.617 1.00 89.69 288 GLN A CA 1
ATOM 2153 C C . GLN A 1 288 ? 0.578 -9.754 18.628 1.00 89.69 288 GLN A C 1
ATOM 2155 O O . GLN A 1 288 ? -0.076 -9.345 19.588 1.00 89.69 288 GLN A O 1
ATOM 2160 N N . GLY A 1 289 ? -0.019 -10.225 17.531 1.00 90.12 289 GLY A N 1
ATOM 2161 C CA . GLY A 1 289 ? -1.468 -10.308 17.382 1.00 90.12 289 GLY A CA 1
ATOM 2162 C C . GLY A 1 289 ? -2.163 -8.989 17.032 1.00 90.12 289 GLY A C 1
ATOM 2163 O O . GLY A 1 289 ? -3.379 -9.006 16.879 1.00 90.12 289 GLY A O 1
ATOM 2164 N N . GLN A 1 290 ? -1.445 -7.867 16.914 1.00 92.00 290 GLN A N 1
ATOM 2165 C CA . GLN A 1 290 ? -1.989 -6.569 16.497 1.00 92.00 290 GLN A CA 1
ATOM 2166 C C . GLN A 1 290 ? -1.696 -6.316 15.020 1.00 92.00 290 GLN A C 1
ATOM 2168 O O . GLN A 1 290 ? -0.578 -6.570 14.579 1.00 92.00 290 GLN A O 1
ATOM 2173 N N . MET A 1 291 ? -2.674 -5.813 14.268 1.00 94.75 291 MET A N 1
ATOM 2174 C CA . MET A 1 291 ? -2.465 -5.397 12.879 1.00 94.75 291 MET A CA 1
ATOM 2175 C C . MET A 1 291 ? -1.538 -4.175 12.837 1.00 94.75 291 MET A C 1
ATOM 2177 O O . MET A 1 291 ? -1.841 -3.150 13.448 1.00 94.75 291 MET A O 1
ATOM 2181 N N . THR A 1 292 ? -0.417 -4.286 12.127 1.00 94.81 292 THR A N 1
ATOM 2182 C CA . THR A 1 292 ? 0.613 -3.240 12.039 1.00 94.81 292 THR A CA 1
ATOM 2183 C C . THR A 1 292 ? 0.631 -2.529 10.697 1.00 94.81 292 THR A C 1
ATOM 2185 O O . THR A 1 292 ? 1.037 -1.368 10.659 1.00 94.81 292 THR A O 1
ATOM 2188 N N . PHE A 1 293 ? 0.197 -3.176 9.612 1.00 97.69 293 PHE A N 1
ATOM 2189 C CA . PHE A 1 293 ? 0.152 -2.562 8.285 1.00 97.69 293 PHE A CA 1
ATOM 2190 C C . PHE A 1 293 ? -0.804 -3.264 7.316 1.00 97.69 293 PHE A C 1
ATOM 2192 O O . PHE A 1 293 ? -1.260 -4.387 7.545 1.00 97.69 293 PHE A O 1
ATOM 2199 N N . LEU A 1 294 ? -1.062 -2.574 6.206 1.00 98.69 294 LEU A N 1
ATOM 2200 C CA . LEU A 1 294 ? -1.697 -3.093 4.996 1.00 98.69 294 LEU A CA 1
ATOM 2201 C C . LEU A 1 294 ? -0.723 -2.963 3.827 1.00 98.69 294 LEU A C 1
ATOM 2203 O O . LEU A 1 294 ? -0.074 -1.925 3.707 1.00 98.69 294 LEU A O 1
ATOM 2207 N N . GLU A 1 295 ? -0.648 -3.966 2.960 1.00 98.62 295 GLU A N 1
ATOM 2208 C CA . GLU A 1 295 ? 0.385 -4.023 1.925 1.00 98.62 295 GLU A CA 1
ATOM 2209 C C . GLU A 1 295 ? -0.166 -4.540 0.592 1.00 98.62 295 GLU A C 1
ATOM 2211 O O . GLU A 1 295 ? -0.351 -5.740 0.389 1.00 98.62 295 GLU A O 1
ATOM 2216 N N . PRO A 1 296 ? -0.415 -3.644 -0.370 1.00 98.69 296 PRO A N 1
ATOM 2217 C CA . PRO A 1 296 ? -0.409 -4.008 -1.773 1.00 98.69 296 PRO A CA 1
ATOM 2218 C C . PRO A 1 296 ? 1.023 -4.311 -2.218 1.00 98.69 296 PRO A C 1
ATOM 2220 O O . PRO A 1 296 ? 1.880 -3.431 -2.137 1.00 98.69 296 PRO A O 1
ATOM 2223 N N . MET A 1 297 ? 1.257 -5.497 -2.777 1.00 98.69 297 MET A N 1
ATOM 2224 C CA . MET A 1 297 ? 2.451 -5.736 -3.591 1.00 98.69 297 MET A CA 1
ATOM 2225 C C . MET A 1 297 ? 2.056 -5.683 -5.061 1.00 98.69 297 MET A C 1
ATOM 2227 O O . MET A 1 297 ? 1.033 -6.259 -5.449 1.00 98.69 297 MET A O 1
ATOM 2231 N N . ILE A 1 298 ? 2.839 -4.998 -5.896 1.00 98.81 298 ILE A N 1
ATOM 2232 C CA . ILE A 1 298 ? 2.567 -4.886 -7.336 1.00 98.81 298 ILE A CA 1
ATOM 2233 C C . ILE A 1 298 ? 3.873 -5.003 -8.115 1.00 98.81 298 ILE A C 1
ATOM 2235 O O . ILE A 1 298 ? 4.830 -4.261 -7.890 1.00 98.81 298 ILE A O 1
ATOM 2239 N N . THR A 1 299 ? 3.904 -5.923 -9.075 1.00 98.81 299 THR A N 1
ATOM 2240 C CA . THR A 1 299 ? 5.055 -6.090 -9.967 1.00 98.81 299 THR A CA 1
ATOM 2241 C C . THR A 1 299 ? 5.298 -4.846 -10.811 1.00 98.81 299 THR A C 1
ATOM 2243 O O . THR A 1 299 ? 4.366 -4.205 -11.307 1.00 98.81 299 THR A O 1
ATOM 2246 N N . TYR A 1 300 ? 6.577 -4.554 -11.049 1.00 98.69 300 TYR A N 1
ATOM 2247 C CA . TYR A 1 300 ? 7.002 -3.464 -11.920 1.00 98.69 300 TYR A CA 1
ATOM 2248 C C . TYR A 1 300 ? 6.352 -3.578 -13.303 1.00 98.69 300 TYR A C 1
ATOM 2250 O O . TYR A 1 300 ? 5.810 -2.607 -13.819 1.00 98.69 300 TYR A O 1
ATOM 2258 N N . ALA A 1 301 ? 6.333 -4.789 -13.869 1.00 98.50 301 ALA A N 1
ATOM 2259 C CA . ALA A 1 301 ? 5.735 -5.062 -15.173 1.00 98.50 301 ALA A CA 1
ATOM 2260 C C . ALA A 1 301 ? 4.225 -4.762 -15.218 1.00 98.50 301 ALA A C 1
ATOM 2262 O O . ALA A 1 301 ? 3.733 -4.254 -16.226 1.00 98.50 301 ALA A O 1
ATOM 2263 N N . THR A 1 302 ? 3.494 -5.035 -14.130 1.00 98.50 302 THR A N 1
ATOM 2264 C CA . THR A 1 302 ? 2.057 -4.726 -14.045 1.00 98.50 302 THR A CA 1
ATOM 2265 C C . THR A 1 302 ? 1.828 -3.221 -14.079 1.00 98.50 302 THR A C 1
ATOM 2267 O O . THR A 1 302 ? 1.054 -2.751 -14.911 1.00 98.50 302 THR A O 1
ATOM 2270 N N . LEU A 1 303 ? 2.558 -2.450 -13.265 1.00 98.62 303 LEU A N 1
ATOM 2271 C CA . LEU A 1 303 ? 2.475 -0.987 -13.304 1.00 98.62 303 LEU A CA 1
ATOM 2272 C C . LEU A 1 303 ? 2.896 -0.447 -14.677 1.00 98.62 303 LEU A C 1
ATOM 2274 O O . LEU A 1 303 ? 2.157 0.330 -15.272 1.00 98.62 303 LEU A O 1
ATOM 2278 N N . GLN A 1 304 ? 4.020 -0.921 -15.224 1.00 98.44 304 GLN A N 1
ATOM 2279 C CA . GLN A 1 304 ? 4.573 -0.481 -16.511 1.00 98.44 304 GLN A CA 1
ATOM 2280 C C . GLN A 1 304 ? 3.609 -0.693 -17.686 1.00 98.44 304 GLN A C 1
ATOM 2282 O O . GLN A 1 304 ? 3.637 0.077 -18.647 1.00 98.44 304 GLN A O 1
ATOM 2287 N N . SER A 1 305 ? 2.736 -1.705 -17.618 1.00 97.31 305 SER A N 1
ATOM 2288 C CA . SER A 1 305 ? 1.694 -1.918 -18.630 1.00 97.31 305 SER A CA 1
ATOM 2289 C C . SER A 1 305 ? 0.688 -0.756 -18.721 1.00 97.31 305 SER A C 1
ATOM 2291 O O . SER A 1 305 ? 0.035 -0.580 -19.752 1.00 97.31 305 SER A O 1
ATOM 2293 N N . GLY A 1 306 ? 0.627 0.086 -17.683 1.00 94.06 306 GLY A N 1
ATOM 2294 C CA . GLY A 1 306 ? -0.197 1.283 -17.605 1.00 94.06 306 GLY A CA 1
ATOM 2295 C C . GLY A 1 306 ? -1.674 0.986 -17.350 1.00 94.06 306 GLY A C 1
ATOM 2296 O O . GLY A 1 306 ? -2.064 -0.102 -16.936 1.00 94.06 306 GLY A O 1
ATOM 2297 N N . GLY A 1 307 ? -2.523 1.985 -17.598 1.00 96.00 307 GLY A N 1
ATOM 2298 C CA . GLY A 1 307 ? -3.967 1.865 -17.402 1.00 96.00 307 GLY A CA 1
ATOM 2299 C C . GLY A 1 307 ? -4.397 2.077 -15.952 1.00 96.00 307 GLY A C 1
ATOM 2300 O O . GLY A 1 307 ? -3.752 2.802 -15.202 1.00 96.00 307 GLY A O 1
ATOM 2301 N N . SER A 1 308 ? -5.544 1.509 -15.585 1.00 98.12 308 SER A N 1
ATOM 2302 C CA . SER A 1 308 ? -6.122 1.618 -14.247 1.00 98.12 308 SER A CA 1
ATOM 2303 C C . SER A 1 308 ? -6.774 0.301 -13.870 1.00 98.12 308 SER A C 1
ATOM 2305 O O . SER A 1 308 ? -7.536 -0.265 -14.657 1.00 98.12 308 SER A O 1
ATOM 2307 N N . GLU A 1 309 ? -6.475 -0.174 -12.670 1.00 97.56 309 GLU A N 1
ATOM 2308 C CA . GLU A 1 309 ? -7.017 -1.411 -12.134 1.00 97.56 309 GLU A CA 1
ATOM 2309 C C . GLU A 1 309 ? -7.266 -1.260 -10.632 1.00 97.56 309 GLU A C 1
ATOM 2311 O O . GLU A 1 309 ? -6.546 -0.554 -9.926 1.00 97.56 309 GLU A O 1
ATOM 2316 N N . SER A 1 310 ? -8.282 -1.954 -10.128 1.00 97.88 310 SER A N 1
ATOM 2317 C CA . SER A 1 310 ? -8.527 -2.107 -8.695 1.00 97.88 310 SER A CA 1
ATOM 2318 C C . SER A 1 310 ? -8.984 -3.528 -8.390 1.00 97.88 310 SER A C 1
ATOM 2320 O O . SER A 1 310 ? -9.451 -4.253 -9.271 1.00 97.88 310 SER A O 1
ATOM 2322 N N . ALA A 1 311 ? -8.810 -3.941 -7.142 1.00 97.75 311 ALA A N 1
ATOM 2323 C CA . ALA A 1 311 ? -9.334 -5.184 -6.605 1.00 97.75 311 ALA A CA 1
ATOM 2324 C C . ALA A 1 311 ? -9.946 -4.928 -5.226 1.00 97.75 311 ALA A C 1
ATOM 2326 O O . ALA A 1 311 ? -9.487 -4.068 -4.472 1.00 97.75 311 ALA A O 1
ATOM 2327 N N . ALA A 1 312 ? -10.997 -5.680 -4.906 1.00 98.25 312 ALA A N 1
ATOM 2328 C CA . ALA A 1 312 ? -11.617 -5.628 -3.591 1.00 98.25 312 ALA A CA 1
ATOM 2329 C C . ALA A 1 312 ? -10.687 -6.240 -2.534 1.00 98.25 312 ALA A C 1
ATOM 2331 O O . ALA A 1 312 ? -10.044 -7.260 -2.779 1.00 98.25 312 ALA A O 1
ATOM 2332 N N . ILE A 1 313 ? -10.674 -5.648 -1.343 1.00 98.56 313 ILE A N 1
ATOM 2333 C CA . ILE A 1 313 ? -9.977 -6.172 -0.170 1.00 98.56 313 ILE A CA 1
ATOM 2334 C C . ILE A 1 313 ? -10.999 -6.935 0.675 1.00 98.56 313 ILE A C 1
ATOM 2336 O O . ILE A 1 313 ? -11.957 -6.339 1.184 1.00 98.56 313 ILE A O 1
ATOM 2340 N N . ARG A 1 314 ? -10.807 -8.247 0.852 1.00 98.00 314 ARG A N 1
ATOM 2341 C CA . ARG A 1 314 ? -11.640 -9.034 1.776 1.00 98.00 314 ARG A CA 1
ATOM 2342 C C . ARG A 1 314 ? -11.396 -8.557 3.199 1.00 98.00 314 ARG A C 1
ATOM 2344 O O . ARG A 1 314 ? -10.256 -8.444 3.613 1.00 98.00 314 ARG A O 1
ATOM 2351 N N . GLN A 1 315 ? -12.464 -8.267 3.931 1.00 97.50 315 GLN A N 1
ATOM 2352 C CA . GLN A 1 315 ? -12.376 -7.640 5.249 1.00 97.50 315 GLN A CA 1
ATOM 2353 C C . GLN A 1 315 ? -12.362 -8.690 6.372 1.00 97.50 315 GLN A C 1
ATOM 2355 O O . GLN A 1 315 ? -13.029 -9.723 6.241 1.00 97.50 315 GLN A O 1
ATOM 2360 N N . PRO A 1 316 ? -11.677 -8.429 7.501 1.00 97.44 316 PRO A N 1
ATOM 2361 C CA . PRO A 1 316 ? -11.926 -9.158 8.739 1.00 97.44 316 PRO A CA 1
ATOM 2362 C C . PRO A 1 316 ? -13.340 -8.874 9.266 1.00 97.44 316 PRO A C 1
ATOM 2364 O O . PRO A 1 316 ? -14.013 -7.932 8.841 1.00 97.44 316 PRO A O 1
ATOM 2367 N N . SER A 1 317 ? -13.799 -9.677 10.229 1.00 96.88 317 SER A N 1
ATOM 2368 C CA . SER A 1 317 ? -15.121 -9.466 10.845 1.00 96.88 317 SER A CA 1
ATOM 2369 C C . SER A 1 317 ? -15.177 -8.189 11.690 1.00 96.88 317 SER A C 1
ATOM 2371 O O . SER A 1 317 ? -16.244 -7.596 11.848 1.00 96.88 317 SER A O 1
ATOM 2373 N N . ALA A 1 318 ? -14.037 -7.770 12.243 1.00 96.31 318 ALA A N 1
ATOM 2374 C CA . ALA A 1 318 ? -13.876 -6.518 12.966 1.00 96.31 318 ALA A CA 1
ATOM 2375 C C . ALA A 1 318 ? -12.426 -6.014 12.874 1.00 96.31 318 ALA A C 1
ATOM 2377 O O . ALA A 1 318 ? -11.519 -6.763 12.517 1.00 96.31 318 ALA A O 1
ATOM 2378 N N . PHE A 1 319 ? -12.210 -4.753 13.251 1.00 96.06 319 PHE A N 1
ATOM 2379 C CA . PHE A 1 319 ? -10.882 -4.150 13.374 1.00 96.06 319 PHE A CA 1
ATOM 2380 C C . PHE A 1 319 ? -10.558 -3.837 14.834 1.00 96.06 319 PHE A C 1
ATOM 2382 O O . PHE A 1 319 ? -11.436 -3.447 15.603 1.00 96.06 319 PHE A O 1
ATOM 2389 N N . GLN A 1 320 ? -9.290 -4.005 15.212 1.00 92.75 320 GLN A N 1
ATOM 2390 C CA . GLN A 1 320 ? -8.827 -3.847 16.597 1.00 92.75 320 GLN A CA 1
ATOM 2391 C C . GLN A 1 320 ? -8.813 -2.383 17.047 1.00 92.75 320 GLN A C 1
ATOM 2393 O O . GLN A 1 320 ? -9.070 -2.100 18.217 1.00 92.75 320 GLN A O 1
ATOM 2398 N N . ALA A 1 321 ? -8.570 -1.454 16.121 1.00 93.62 321 ALA A N 1
ATOM 2399 C CA . ALA A 1 321 ? -8.585 -0.016 16.365 1.00 93.62 321 ALA A CA 1
ATOM 2400 C C . ALA A 1 321 ? -9.735 0.656 15.606 1.00 93.62 321 ALA A C 1
ATOM 2402 O O . ALA A 1 321 ? -10.060 0.274 14.481 1.00 93.62 321 ALA A O 1
ATOM 2403 N N . SER A 1 322 ? -10.344 1.678 16.208 1.00 96.12 322 SER A N 1
ATOM 2404 C CA . SER A 1 322 ? -11.328 2.501 15.501 1.00 96.12 322 SER A CA 1
ATOM 2405 C C . SER A 1 322 ? -10.623 3.374 14.461 1.00 96.12 322 SER A C 1
ATOM 2407 O O . SER A 1 322 ? -9.623 4.017 14.775 1.00 96.12 322 SER A O 1
ATOM 2409 N N . GLY A 1 323 ? -11.139 3.438 13.237 1.00 97.19 323 GLY A N 1
ATOM 2410 C CA . GLY A 1 323 ? -10.478 4.173 12.157 1.00 97.19 323 GLY A CA 1
ATOM 2411 C C . GLY A 1 323 ? -11.126 3.952 10.798 1.00 97.19 323 GLY A C 1
ATOM 2412 O O . GLY A 1 323 ? -12.186 3.341 10.703 1.00 97.19 323 GLY A O 1
ATOM 2413 N N . TYR A 1 324 ? -10.499 4.472 9.749 1.00 98.38 324 TYR A N 1
ATOM 2414 C CA . TYR A 1 324 ? -10.916 4.274 8.366 1.00 98.38 324 TYR A CA 1
ATOM 2415 C C . TYR A 1 324 ? -10.101 3.155 7.726 1.00 98.38 324 TYR A C 1
ATOM 2417 O O . TYR A 1 324 ? -8.877 3.232 7.686 1.00 98.38 324 TYR A O 1
ATOM 2425 N N . TYR A 1 325 ? -10.785 2.151 7.183 1.00 98.50 325 TYR A N 1
ATOM 2426 C CA . TYR A 1 325 ? -10.161 0.982 6.566 1.00 98.50 325 TYR A CA 1
ATOM 2427 C C . TYR A 1 325 ? -10.582 0.842 5.103 1.00 98.50 325 TYR A C 1
ATOM 2429 O O . TYR A 1 325 ? -11.737 1.132 4.771 1.00 98.50 325 TYR A O 1
ATOM 2437 N N . PRO A 1 326 ? -9.661 0.434 4.214 1.00 98.56 326 PRO A N 1
ATOM 2438 C CA . PRO A 1 326 ? -9.940 0.345 2.793 1.00 98.56 326 PRO A CA 1
ATOM 2439 C C . PRO A 1 326 ? -10.724 -0.914 2.452 1.00 98.56 326 PRO A C 1
ATOM 2441 O O . PRO A 1 326 ? -10.535 -1.974 3.046 1.00 98.56 326 PRO A O 1
ATOM 2444 N N . THR A 1 327 ? -11.569 -0.796 1.436 1.00 98.56 327 THR A N 1
ATOM 2445 C CA . THR A 1 327 ? -12.325 -1.918 0.858 1.00 98.56 327 THR A CA 1
ATOM 2446 C C . THR A 1 327 ? -11.845 -2.287 -0.541 1.00 98.56 327 THR A C 1
ATOM 2448 O O . THR A 1 327 ? -12.264 -3.303 -1.090 1.00 98.56 327 THR A O 1
ATOM 2451 N N . GLU A 1 328 ? -10.923 -1.505 -1.097 1.00 98.62 328 GLU A N 1
ATOM 2452 C CA . GLU A 1 328 ? -10.270 -1.749 -2.377 1.00 98.62 328 GLU A CA 1
ATOM 2453 C C . GLU A 1 328 ? -8.819 -1.259 -2.337 1.00 98.62 328 GLU A C 1
ATOM 2455 O O . GLU A 1 328 ? -8.477 -0.339 -1.590 1.00 98.62 328 GLU A O 1
ATOM 2460 N N . TYR A 1 329 ? -7.974 -1.849 -3.171 1.00 98.81 329 TYR A N 1
ATOM 2461 C CA . TYR A 1 329 ? -6.669 -1.301 -3.523 1.00 98.81 329 TYR A CA 1
ATOM 2462 C C . TYR A 1 329 ? -6.534 -1.277 -5.039 1.00 98.81 329 TYR A C 1
ATOM 2464 O O . TYR A 1 329 ? -7.210 -2.025 -5.753 1.00 98.81 329 TYR A O 1
ATOM 2472 N N . GLY A 1 330 ? -5.662 -0.423 -5.551 1.00 98.50 330 GLY A N 1
ATOM 2473 C CA . GLY A 1 330 ? -5.477 -0.331 -6.985 1.00 98.50 330 GLY A CA 1
ATOM 2474 C C . GLY A 1 330 ? -4.332 0.565 -7.389 1.00 98.50 330 GLY A C 1
ATOM 2475 O O . GLY A 1 330 ? -3.607 1.116 -6.560 1.00 98.50 330 GLY A O 1
ATOM 2476 N N . PHE A 1 331 ? -4.201 0.704 -8.698 1.00 98.75 331 PHE A N 1
ATOM 2477 C CA . PHE A 1 331 ? -3.267 1.624 -9.305 1.00 98.75 331 PHE A CA 1
ATOM 2478 C C . PHE A 1 331 ? -3.887 2.296 -10.523 1.00 98.75 331 PHE A C 1
ATOM 2480 O O . PHE A 1 331 ? -4.849 1.804 -11.119 1.00 98.75 331 PHE A O 1
ATOM 2487 N N . SER A 1 332 ? -3.332 3.439 -10.899 1.00 98.56 332 SER A N 1
ATOM 2488 C CA . SER A 1 332 ? -3.610 4.075 -12.176 1.00 98.56 332 SER A CA 1
ATOM 2489 C C . SER A 1 332 ? -2.373 4.776 -12.720 1.00 98.56 332 SER A C 1
ATOM 2491 O O . SER A 1 332 ? -1.495 5.187 -11.967 1.00 98.56 332 SER A O 1
ATOM 2493 N N . HIS A 1 333 ? -2.296 4.905 -14.038 1.00 98.31 333 HIS A N 1
ATOM 2494 C CA . HIS A 1 333 ? -1.279 5.690 -14.718 1.00 98.31 333 HIS A CA 1
ATOM 2495 C C . HIS A 1 333 ? -1.957 6.681 -15.667 1.00 98.31 333 HIS A C 1
ATOM 2497 O O . HIS A 1 333 ? -2.686 6.293 -16.583 1.00 98.31 333 HIS A O 1
ATOM 2503 N N . GLY A 1 334 ? -1.712 7.970 -15.441 1.00 97.00 334 GLY A N 1
ATOM 2504 C CA . GLY A 1 334 ? -2.205 9.067 -16.267 1.00 97.00 334 GLY A CA 1
ATOM 2505 C C . GLY A 1 334 ? -1.387 10.329 -16.022 1.00 97.00 334 GLY A C 1
ATOM 2506 O O . GLY A 1 334 ? -0.771 10.471 -14.970 1.00 97.00 334 GLY A O 1
ATOM 2507 N N . ASP A 1 335 ? -1.330 11.226 -17.007 1.00 95.81 335 ASP A N 1
ATOM 2508 C CA . ASP A 1 335 ? -0.604 12.502 -16.903 1.00 95.81 335 ASP A CA 1
ATOM 2509 C C . ASP A 1 335 ? 0.856 12.361 -16.421 1.00 95.81 335 ASP A C 1
ATOM 2511 O O . ASP A 1 335 ? 1.373 13.208 -15.692 1.00 95.81 335 ASP A O 1
ATOM 2515 N N . ARG A 1 336 ? 1.533 11.279 -16.848 1.00 97.50 336 ARG A N 1
ATOM 2516 C CA . ARG A 1 336 ? 2.909 10.918 -16.448 1.00 97.50 336 ARG A CA 1
ATOM 2517 C C . ARG A 1 336 ? 3.078 10.718 -14.935 1.00 97.50 336 ARG A C 1
ATOM 2519 O O . ARG A 1 336 ? 4.159 10.961 -14.394 1.00 97.50 336 ARG A O 1
ATOM 2526 N N . VAL A 1 337 ? 2.021 10.294 -14.247 1.00 98.44 337 VAL A N 1
ATOM 2527 C CA . VAL A 1 337 ? 2.021 9.962 -12.821 1.00 98.44 337 VAL A CA 1
ATOM 2528 C C . VAL A 1 337 ? 1.467 8.556 -12.636 1.00 98.44 337 VAL A C 1
ATOM 2530 O O . VAL A 1 337 ? 0.351 8.257 -13.060 1.00 98.44 337 VAL A O 1
ATOM 2533 N N . TYR A 1 338 ? 2.250 7.709 -11.976 1.00 98.75 338 TYR A N 1
ATOM 2534 C CA . TYR A 1 338 ? 1.778 6.445 -11.430 1.00 98.75 338 TYR A CA 1
ATOM 2535 C C . TYR A 1 338 ? 1.202 6.706 -10.041 1.00 98.75 338 TYR A C 1
A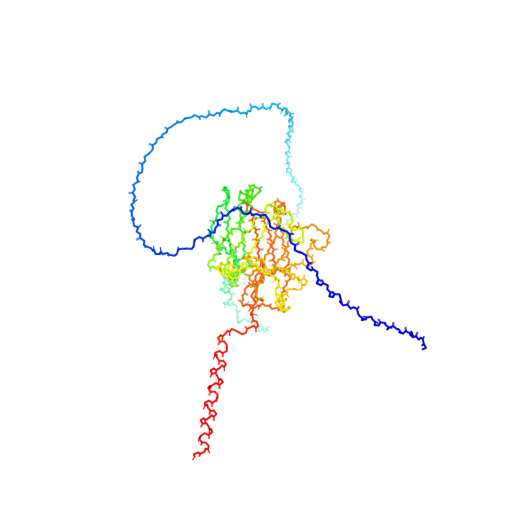TOM 2537 O O . TYR A 1 338 ? 1.834 7.351 -9.203 1.00 98.75 338 TYR A O 1
ATOM 2545 N N . ASP A 1 339 ? -0.001 6.207 -9.814 1.00 98.75 339 ASP A N 1
ATOM 2546 C CA . ASP A 1 339 ? -0.764 6.314 -8.579 1.00 98.75 339 ASP A CA 1
ATOM 2547 C C . ASP A 1 339 ? -1.034 4.903 -8.059 1.00 98.75 339 ASP A C 1
ATOM 2549 O O . ASP A 1 339 ? -1.546 4.073 -8.805 1.00 98.75 339 ASP A O 1
ATOM 2553 N N . VAL A 1 340 ? -0.696 4.630 -6.801 1.00 98.88 340 VAL A N 1
ATOM 2554 C CA . VAL A 1 340 ? -1.023 3.380 -6.097 1.00 98.88 340 VAL A CA 1
ATOM 2555 C C . VAL A 1 340 ? -1.769 3.749 -4.826 1.00 98.88 340 VAL A C 1
ATOM 2557 O O . VAL A 1 340 ? -1.314 4.609 -4.071 1.00 98.88 340 VAL A O 1
ATOM 2560 N N . TYR A 1 341 ? -2.922 3.134 -4.584 1.00 98.88 341 TYR A N 1
ATOM 2561 C CA . TYR A 1 341 ? -3.833 3.591 -3.540 1.00 98.88 341 TYR A CA 1
ATOM 2562 C C . TYR A 1 341 ? -4.554 2.462 -2.811 1.00 98.88 341 TYR A C 1
ATOM 2564 O O . TYR A 1 341 ? -4.851 1.404 -3.366 1.00 98.88 341 TYR A O 1
ATOM 2572 N N . LEU A 1 342 ? -4.909 2.767 -1.565 1.00 98.94 342 LEU A N 1
ATOM 2573 C CA . LEU A 1 342 ? -5.971 2.130 -0.803 1.00 98.94 342 LEU A CA 1
ATOM 2574 C C . LEU A 1 342 ? -7.216 3.022 -0.900 1.00 98.94 342 LEU A C 1
ATOM 2576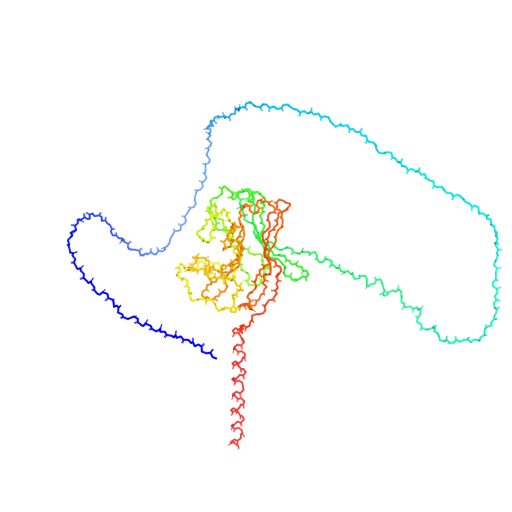 O O . LEU A 1 342 ? -7.159 4.221 -0.607 1.00 98.94 342 LEU A O 1
ATOM 2580 N N . GLY A 1 343 ? -8.333 2.453 -1.346 1.00 98.50 343 GLY A N 1
ATOM 2581 C CA . GLY A 1 343 ? -9.584 3.156 -1.625 1.00 98.50 343 GLY A CA 1
ATOM 2582 C C . GLY A 1 343 ? -10.776 2.602 -0.849 1.00 98.50 343 GLY A C 1
ATOM 2583 O O . GLY A 1 343 ? -10.675 1.635 -0.089 1.00 98.50 343 GLY A O 1
ATOM 2584 N N . GLY A 1 344 ? -11.930 3.249 -1.023 1.00 97.38 344 GLY A N 1
ATOM 2585 C CA . GLY A 1 344 ? -13.165 2.859 -0.340 1.00 97.38 344 GLY A CA 1
ATOM 2586 C C . GLY A 1 344 ? -13.022 2.895 1.184 1.00 97.38 344 GLY A C 1
ATOM 2587 O O . GLY A 1 344 ? -13.467 1.970 1.864 1.00 97.38 344 GLY A O 1
ATOM 2588 N N . LEU A 1 345 ? -12.340 3.927 1.697 1.00 98.38 345 LEU A N 1
ATOM 2589 C CA . LEU A 1 345 ? -12.059 4.109 3.119 1.00 98.38 345 LEU A CA 1
ATOM 2590 C C . LEU A 1 345 ? -13.360 4.277 3.917 1.00 98.38 345 LEU A C 1
ATOM 2592 O O . LEU A 1 345 ? -14.021 5.312 3.841 1.00 98.38 345 LEU A O 1
ATOM 2596 N N . ASN A 1 346 ? -13.702 3.267 4.716 1.00 97.31 346 ASN A N 1
ATOM 2597 C CA . ASN A 1 346 ? -14.905 3.242 5.542 1.00 97.31 346 ASN A CA 1
ATOM 2598 C C . ASN A 1 346 ? -14.544 3.265 7.022 1.00 97.31 346 ASN A C 1
ATOM 2600 O O . ASN A 1 346 ? -13.647 2.547 7.462 1.00 97.31 346 ASN A O 1
ATOM 2604 N N . PHE A 1 347 ? -15.267 4.069 7.801 1.00 97.44 347 PHE A N 1
ATOM 2605 C CA . PHE A 1 347 ? -15.074 4.094 9.244 1.00 97.44 347 PHE A CA 1
ATOM 2606 C C . PHE A 1 347 ? -15.572 2.790 9.881 1.00 97.44 347 PHE A C 1
ATOM 2608 O O . PHE A 1 347 ? -16.741 2.429 9.728 1.00 97.44 347 PHE A O 1
ATOM 2615 N N . ALA A 1 348 ? -14.706 2.127 10.642 1.00 96.69 348 ALA A N 1
ATOM 2616 C CA . ALA A 1 348 ? -15.029 0.993 11.492 1.00 96.69 348 ALA A CA 1
ATOM 2617 C C . ALA A 1 348 ? -14.755 1.359 12.954 1.00 96.69 348 ALA A C 1
ATOM 2619 O O . ALA A 1 348 ? -13.667 1.823 13.298 1.00 96.69 348 ALA A O 1
ATOM 2620 N N . ALA A 1 349 ? -15.743 1.141 13.820 1.00 95.50 349 ALA A N 1
ATOM 2621 C CA . ALA A 1 349 ? -15.562 1.248 15.262 1.00 95.50 349 ALA A CA 1
ATOM 2622 C C . ALA A 1 349 ? -14.997 -0.069 15.804 1.00 95.50 349 ALA A C 1
ATOM 2624 O O . ALA A 1 349 ? -15.511 -1.142 15.477 1.00 95.50 349 ALA A O 1
ATOM 2625 N N . SER A 1 350 ? -13.971 0.010 16.650 1.00 91.81 350 SER A N 1
ATOM 2626 C CA . SER A 1 350 ? -13.444 -1.175 17.322 1.00 91.81 350 SER A CA 1
ATOM 2627 C C . SER A 1 350 ? -14.459 -1.719 18.331 1.00 91.81 350 SER A C 1
ATOM 2629 O O . SER A 1 350 ? -15.047 -0.942 19.090 1.00 91.81 35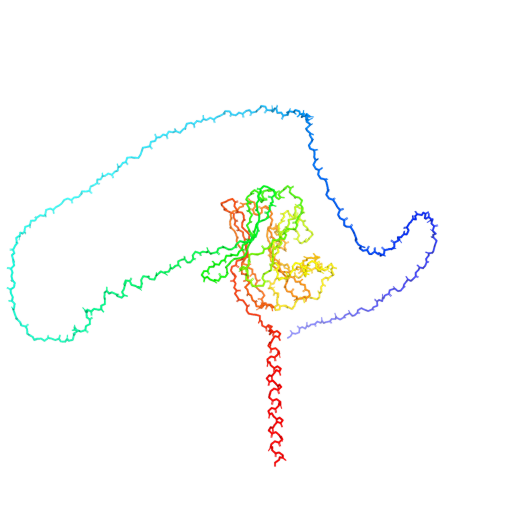0 SER A O 1
ATOM 2631 N N . PRO A 1 351 ? -14.667 -3.048 18.392 1.00 90.06 351 PRO A N 1
ATOM 2632 C CA . PRO A 1 351 ? -15.444 -3.666 19.458 1.00 90.06 351 PRO A CA 1
ATOM 2633 C C . PRO A 1 351 ? -14.635 -3.793 20.763 1.00 90.06 351 PRO A C 1
ATOM 2635 O O . PRO A 1 351 ? -15.197 -4.177 21.789 1.00 90.06 351 PRO A O 1
ATOM 2638 N N . VAL A 1 352 ? -13.330 -3.490 20.746 1.00 83.19 352 VAL A N 1
ATOM 2639 C CA . VAL A 1 352 ? -12.486 -3.451 21.943 1.00 83.19 352 VAL A CA 1
ATOM 2640 C C . VAL A 1 352 ? -12.778 -2.147 22.697 1.00 83.19 352 VAL A C 1
ATOM 2642 O O . VAL A 1 352 ? -12.619 -1.069 22.125 1.00 83.19 352 VAL A O 1
ATOM 2645 N N . PRO A 1 353 ? -13.205 -2.195 23.973 1.00 71.69 353 PRO A N 1
ATOM 2646 C CA . PRO A 1 353 ? -13.443 -0.983 24.744 1.00 71.69 353 PRO A CA 1
ATOM 2647 C C . PRO A 1 353 ? -12.146 -0.189 24.899 1.00 71.69 353 PRO A C 1
ATOM 2649 O O . PRO A 1 353 ? -11.148 -0.733 25.379 1.00 71.69 353 PRO A O 1
ATOM 2652 N N . GLU A 1 354 ? -12.180 1.103 24.570 1.00 63.38 354 GLU A N 1
ATOM 2653 C CA . GLU A 1 354 ? -11.062 2.012 24.830 1.00 63.38 354 GLU A CA 1
ATOM 2654 C C . GLU A 1 354 ? -10.646 1.916 26.311 1.00 63.38 354 GLU A C 1
ATOM 2656 O O . GLU A 1 354 ? -11.532 1.851 27.177 1.00 63.38 354 GLU A O 1
ATOM 2661 N N . PRO A 1 355 ? -9.344 1.950 26.654 1.00 58.56 355 PRO A N 1
ATOM 2662 C CA . PRO A 1 355 ? -8.869 1.819 28.035 1.00 58.56 355 PRO A CA 1
ATOM 2663 C C . PRO A 1 355 ? -9.556 2.779 29.025 1.00 58.56 355 PRO A C 1
ATOM 2665 O O . PRO A 1 355 ? -9.775 2.445 30.191 1.00 58.56 355 PRO A O 1
ATOM 2668 N N . SER A 1 356 ? -9.968 3.961 28.556 1.00 57.59 356 SER A N 1
ATOM 2669 C CA . SER A 1 356 ? -10.707 4.968 29.332 1.00 57.59 356 SER A CA 1
ATOM 2670 C C . SER A 1 356 ? -12.113 4.518 29.766 1.00 57.59 356 SER A C 1
ATOM 2672 O O . SER A 1 356 ? -12.617 4.967 30.800 1.00 57.59 356 SER A O 1
ATOM 2674 N N . THR A 1 357 ? -12.725 3.577 29.046 1.00 55.16 357 THR A N 1
ATOM 2675 C CA . THR A 1 357 ? -14.043 2.998 29.355 1.00 55.16 357 THR A CA 1
ATOM 2676 C C . THR A 1 357 ? -14.007 2.192 30.655 1.00 55.16 357 THR A C 1
ATOM 2678 O O . THR A 1 357 ? -14.946 2.246 31.454 1.00 55.16 357 THR A O 1
ATOM 2681 N N . TYR A 1 358 ? -12.884 1.519 30.936 1.00 52.12 358 TYR A N 1
ATOM 2682 C CA . TYR A 1 358 ? -12.668 0.816 32.205 1.00 52.12 358 TYR A CA 1
ATOM 2683 C C . TYR A 1 358 ? -12.560 1.785 33.392 1.00 52.12 358 TYR A C 1
ATOM 2685 O O . TYR A 1 358 ? -13.042 1.478 34.484 1.00 52.12 358 TYR A O 1
ATOM 2693 N N . GLY A 1 359 ? -12.007 2.984 33.178 1.00 49.03 359 GLY A N 1
ATOM 2694 C CA . GLY A 1 359 ? -11.950 4.038 34.196 1.00 49.03 359 GLY A CA 1
ATOM 2695 C C . GLY A 1 359 ? -13.335 4.555 34.600 1.00 49.03 359 GLY A C 1
ATOM 2696 O O . GLY A 1 359 ? -13.611 4.732 35.788 1.00 49.03 359 GLY A O 1
ATOM 2697 N N . LEU A 1 360 ? -14.240 4.731 33.631 1.00 51.12 360 LEU A N 1
ATOM 2698 C CA . LEU A 1 360 ? -15.610 5.198 33.877 1.00 51.12 360 LEU A CA 1
ATOM 2699 C C . LEU A 1 360 ? -16.490 4.134 34.548 1.00 51.12 360 LEU A C 1
ATOM 2701 O O . LEU A 1 360 ? -17.218 4.449 35.492 1.00 51.12 360 LEU A O 1
ATOM 2705 N N . LEU A 1 361 ? -16.388 2.868 34.129 1.00 52.97 361 LEU A N 1
ATOM 2706 C CA . LEU A 1 361 ? -17.099 1.762 34.781 1.00 52.97 361 LEU A CA 1
ATOM 2707 C C . LEU A 1 361 ? -16.568 1.499 36.199 1.00 52.97 361 LEU A C 1
ATOM 2709 O O . LEU A 1 361 ? -17.358 1.278 37.119 1.00 52.97 361 LEU A O 1
ATOM 2713 N N . GLY A 1 362 ? -15.252 1.608 36.409 1.00 52.16 362 GLY A N 1
ATOM 2714 C CA . GLY A 1 362 ? -14.636 1.526 37.734 1.00 52.16 362 GLY A CA 1
ATOM 2715 C C . GLY A 1 362 ? -15.101 2.643 38.674 1.00 52.16 362 GLY A C 1
ATOM 2716 O O . GLY A 1 362 ? -15.469 2.375 39.821 1.00 52.16 362 GLY A O 1
ATOM 2717 N N . ALA A 1 363 ? -15.167 3.886 38.186 1.00 54.31 363 ALA A N 1
ATOM 2718 C CA . ALA A 1 363 ? -15.668 5.025 38.955 1.00 54.31 363 ALA A CA 1
ATOM 2719 C C . ALA A 1 363 ? -17.166 4.899 39.290 1.00 54.31 363 ALA A C 1
ATOM 2721 O O . ALA A 1 363 ? -17.572 5.181 40.420 1.00 54.31 363 ALA A O 1
ATOM 2722 N N . ALA A 1 364 ? -17.985 4.417 38.349 1.00 57.25 364 ALA A N 1
ATOM 2723 C CA . ALA A 1 364 ? -19.407 4.171 38.576 1.00 57.25 364 ALA A CA 1
ATOM 2724 C C . ALA A 1 364 ? -19.647 3.047 39.604 1.00 57.25 364 ALA A C 1
ATOM 2726 O O . ALA A 1 364 ? -20.479 3.199 40.502 1.00 57.25 364 ALA A O 1
ATOM 2727 N N . ALA A 1 365 ? -18.877 1.955 39.536 1.00 57.84 365 ALA A N 1
ATOM 2728 C CA . ALA A 1 365 ? -18.954 0.850 40.492 1.00 57.84 365 ALA A CA 1
ATOM 2729 C C . ALA A 1 365 ? -18.518 1.271 41.909 1.00 57.84 365 ALA A C 1
ATOM 2731 O O . ALA A 1 365 ? -19.183 0.933 42.892 1.00 57.84 365 ALA A O 1
ATOM 2732 N N . LEU A 1 366 ? -17.452 2.074 42.026 1.00 55.97 366 LEU A N 1
ATOM 2733 C CA . LEU A 1 366 ? -17.021 2.673 43.295 1.00 55.97 366 LEU A CA 1
ATOM 2734 C C . LEU A 1 366 ? -18.069 3.644 43.855 1.00 55.97 366 LEU A C 1
ATOM 2736 O O . LEU A 1 366 ? -18.389 3.583 45.045 1.00 55.97 366 LEU A O 1
ATOM 2740 N N . GLY A 1 367 ? -18.657 4.491 43.005 1.00 56.22 367 GLY A N 1
ATOM 2741 C CA . GLY A 1 367 ? -19.743 5.397 43.382 1.00 56.22 367 GLY A CA 1
ATOM 2742 C C . GLY A 1 367 ? -20.972 4.654 43.919 1.00 56.22 367 GLY A C 1
ATOM 2743 O O . GLY A 1 367 ? -21.505 5.010 44.975 1.00 56.22 367 GLY A O 1
ATOM 2744 N N . ALA A 1 368 ? -21.372 3.564 43.259 1.00 64.81 368 ALA A N 1
ATOM 2745 C CA . ALA A 1 368 ? -22.468 2.708 43.706 1.00 64.81 368 ALA A CA 1
ATOM 2746 C C . ALA A 1 368 ? -22.162 2.029 45.055 1.00 64.81 368 ALA A C 1
ATOM 2748 O O . ALA A 1 368 ? -23.009 2.031 45.952 1.00 64.81 368 ALA A O 1
ATOM 2749 N N . LEU A 1 369 ? -20.939 1.524 45.257 1.00 62.41 369 LEU A N 1
ATOM 2750 C CA . LEU A 1 369 ? -20.532 0.902 46.523 1.00 62.41 369 LEU A CA 1
ATOM 2751 C C . LEU A 1 369 ? -20.540 1.891 47.699 1.00 62.41 369 LEU A C 1
ATOM 2753 O O . LEU A 1 369 ? -20.940 1.538 48.813 1.00 62.41 369 LEU A O 1
ATOM 2757 N N . VAL A 1 370 ? -20.119 3.138 47.466 1.00 66.25 370 VAL A N 1
ATOM 2758 C CA . VAL A 1 370 ? -20.143 4.204 48.479 1.00 66.25 370 VAL A CA 1
ATOM 2759 C C . VAL A 1 370 ? -21.582 4.566 48.857 1.00 66.25 370 VAL A C 1
ATOM 2761 O O . VAL A 1 370 ? -21.882 4.707 50.047 1.00 66.25 370 VAL A O 1
ATOM 2764 N N . LEU A 1 371 ? -22.491 4.654 47.883 1.00 64.69 371 LEU A N 1
ATOM 2765 C CA . LEU A 1 371 ? -23.912 4.920 48.128 1.00 64.69 371 LEU A CA 1
ATOM 2766 C C . LEU A 1 371 ? -24.597 3.777 48.890 1.00 64.69 371 LEU A C 1
ATOM 2768 O O . LEU A 1 371 ? -25.336 4.034 49.844 1.00 64.69 371 LEU A O 1
ATOM 2772 N N . ILE A 1 372 ? -24.298 2.522 48.542 1.00 70.62 372 ILE A N 1
ATOM 2773 C CA . ILE A 1 372 ? -24.813 1.338 49.247 1.00 70.62 372 ILE A CA 1
ATOM 2774 C C . ILE A 1 372 ? -24.315 1.314 50.700 1.00 70.62 372 ILE A C 1
ATOM 2776 O O . ILE A 1 372 ? -25.109 1.122 51.622 1.00 70.62 372 ILE A O 1
ATOM 2780 N N . ARG A 1 373 ? -23.025 1.593 50.941 1.00 61.66 373 ARG A N 1
ATOM 2781 C CA . ARG A 1 373 ? -22.465 1.668 52.304 1.00 61.66 373 ARG A CA 1
ATOM 2782 C C . ARG A 1 373 ? -23.051 2.817 53.125 1.00 61.66 373 ARG A C 1
ATOM 2784 O O . ARG A 1 373 ? -23.275 2.641 54.321 1.00 61.66 373 ARG A O 1
ATOM 2791 N N . ARG A 1 374 ? -23.321 3.974 52.511 1.00 64.25 374 ARG A N 1
ATOM 2792 C CA . ARG A 1 374 ? -23.988 5.104 53.183 1.00 64.25 374 ARG A CA 1
ATOM 2793 C C . ARG A 1 374 ? -25.424 4.760 53.579 1.00 64.25 374 ARG A C 1
ATOM 2795 O O . ARG A 1 374 ? -25.793 5.010 54.722 1.00 64.25 374 ARG A O 1
ATOM 2802 N N . ARG A 1 375 ? -26.195 4.112 52.697 1.00 66.00 375 ARG A N 1
ATOM 2803 C CA . ARG A 1 375 ? -27.546 3.622 53.031 1.00 66.00 375 ARG A CA 1
ATOM 2804 C C . ARG A 1 375 ? -27.528 2.563 54.134 1.00 66.00 375 ARG A C 1
ATOM 2806 O O . ARG A 1 375 ? -28.316 2.656 55.063 1.00 66.00 375 ARG A O 1
ATOM 2813 N N . ALA A 1 376 ? -26.595 1.613 54.091 1.00 62.53 376 ALA A N 1
ATOM 2814 C CA . ALA A 1 376 ? -26.483 0.577 55.120 1.00 62.53 376 ALA A CA 1
ATOM 2815 C C . ALA A 1 376 ? -26.127 1.131 56.514 1.00 62.53 376 ALA A C 1
ATOM 2817 O O . ALA A 1 376 ? -26.538 0.559 57.521 1.00 62.53 376 ALA A O 1
ATOM 2818 N N . ARG A 1 377 ? -25.380 2.245 56.590 1.00 64.25 377 ARG A N 1
ATOM 2819 C CA . ARG A 1 377 ? -25.105 2.942 57.860 1.00 64.25 377 ARG A CA 1
ATOM 2820 C C . ARG A 1 377 ? -26.298 3.759 58.353 1.00 64.25 377 ARG A C 1
ATOM 2822 O O . ARG A 1 377 ? -26.532 3.777 59.551 1.00 64.25 377 ARG A O 1
ATOM 2829 N N . ALA A 1 378 ? -27.060 4.374 57.449 1.00 62.47 378 ALA A N 1
ATOM 2830 C CA . ALA A 1 378 ? -28.256 5.145 57.794 1.00 62.47 378 ALA A CA 1
ATOM 2831 C C . ALA A 1 378 ? -29.444 4.282 58.262 1.00 62.47 378 ALA A C 1
ATOM 2833 O O . ALA A 1 378 ? -30.351 4.806 58.882 1.00 62.47 378 ALA A O 1
ATOM 2834 N N . ILE A 1 379 ? -29.448 2.977 57.966 1.00 64.81 379 ILE A N 1
ATOM 2835 C CA . ILE A 1 379 ? -30.481 2.026 58.425 1.00 64.81 379 ILE A CA 1
ATOM 2836 C C . ILE A 1 379 ? -30.138 1.430 59.809 1.00 64.81 379 ILE A C 1
ATOM 2838 O O . ILE A 1 379 ? -30.988 0.826 60.454 1.00 64.81 379 ILE A O 1
ATOM 2842 N N . LYS A 1 380 ? -28.886 1.570 60.270 1.00 56.25 380 LYS A N 1
ATOM 2843 C CA . LYS A 1 380 ? -28.407 1.049 61.566 1.00 56.25 380 LYS A CA 1
ATOM 2844 C C . LYS A 1 380 ? -28.316 2.106 62.674 1.00 56.25 380 LYS A C 1
ATOM 2846 O O . LYS A 1 380 ? -27.971 1.742 63.796 1.00 56.25 380 LYS A O 1
ATOM 2851 N N . ALA A 1 381 ? -28.561 3.371 62.349 1.00 51.28 381 ALA A N 1
ATOM 2852 C CA . ALA A 1 381 ? -28.714 4.476 63.292 1.00 51.28 381 ALA A CA 1
ATOM 2853 C C . ALA A 1 381 ? -30.199 4.824 63.370 1.00 51.28 381 ALA A C 1
ATOM 2855 O O . ALA A 1 381 ? -30.645 5.182 64.480 1.00 51.28 381 ALA A O 1
#

Secondary structure (DSSP, 8-state):
--------------PPP------------------------------------------------------------------------------------------------S--SS-SSSSSS--------PPEEEEEEEEEETTEEEEEEEEEETTEEEEEEEEEEHHHHHHHTTSPPEEEEEEPPTTPPTT--EEEEEEETT--SSSS--S-EEEEEEESS-HHHHHTPPPEE--SPPPGGGS-TTEEEEEEEETTTEEEEEETTSGGGTTSPPSEEEEEEEETTEEEEEEEEEEHHHHHT-SEEEEEPPPPS--SS-EEE-SEEEEEEETTEEEEEEE--EEE--SSPPHHHHHHHHHHHHHHHHHHHHHHHHT--

Foldseek 3Di:
DDDDDDDDDDDDDDDDDDDDDDDDDDDDDDDDDDDDDDDDDDDDDDDDDDDDDDDDDDDDDDDDDDDDDDDDDDDDDDDDDDDDDDDDDDDDDDDDDDDDDDDDDDDDDDDDDDDDDPDPPPVVVPPPPPPQVPKDKDWFDWDDAQNWIKTWIWIDGPRHTFKTWMKIFLRNLVSLLVDAWDWDKHAYGPPDKPQFGTWIWTWDCQADDDLQRRFTKIKIWRWSDDQVVLQPFDKDFDDPDADQLQDFPQWAWDGIADHSWAIKTFRCPDQSNVVHHDAWGKIFGDDPNATTTIIIMGGSVNVVVFAKDKDADGGRNAHQAWIWAAGMWIWHDDPRMIITIGGPTDTGHHPDDDPVVVVVVVVVVVVVVVVVVVVVVVVVD